Protein AF-0000000082318183 (afdb_homodimer)

Radius of gyration: 22.52 Å; Cα contacts (8 Å, |Δi|>4): 745; chains: 2; bounding box: 53×63×56 Å

pLDDT: mean 89.79, std 15.94, range [25.88, 98.62]

InterPro domains:
  IPR043189 Beta-1,4-glucuronyltransferase 1 [PTHR46420] (13-204)

Organism: Lepeophtheirus salmonis (NCBI:txid72036)

Sequence (412 aa):
MLSTVTTAAPISTNIHNIVPSKGIWDVWHKFKYHYHVFTGSDWEELSGNQSTCLSTQSTVDRLGDLADLIQTWRGPLSLALFIPDIEYILVVSVLNQHFLKCYPIFQKSASIHFAYPSEYPPSNGTLEMRENISKLIRNASCTPSDTKALMKGILALRPKAMLKWRERYAYPQNLLRNLARRSCQTNWTMVSDIDMITTPGFEEKTMLSTVTTAAPISTNIHNIVPSKGIWDVWHKFKYHYHVFTGSDWEELSGNQSTCLSTQSTVDRLGDLADLIQTWRGPLSLALFIPDIEYILVVSVLNQHFLKCYPIFQKSASIHFAYPSEYPPSNGTLEMRENISKLIRNASCTPSDTKALMKGILALRPKAMLKWRERYAYPQNLLRNLARRSCQTNWTMVSDIDMITTPGFEEKT

Foldseek 3Di:
DPPPPPVPDPQDLAQDDDDQVPWDADPVNFKTKDWQSDAAQCQVVLLVPWAEEEFEEDELLCVLLLLQQLVFDQGAYQYEYEQFAASQLLVRCCVGLAVSVLRVSCRHRYGYMYMYTPVGHYDNDDPVLNVQLNVLRVPFHSHSVSSNVSSVSSVVSDDPVCVVVVVVDDDPRVVRRCSRQVVRNHNYYHYDYSNDHDHHPPRVVD/DPPPPPPPDPQDLAQDDDDQVPWDADPVNFKTKDWQSDAAQCQVVLLVPWAEEEFEEDELLCVLLLLQQLVFDQGAYQYEYEQFAASQLLVRCCVGLAVSVLRVSCRHRYGYMYMYTPVGHYDNDDPVLNVQLNVLRVPFHSHSVSSNVSSVSSVVSDDPVCVVVVVVDDDPRVVRRCSRQVVRNHNYYHYDYSNDHDHHPPRVVD

Structure (mmCIF, N/CA/C/O backbone):
data_AF-0000000082318183-model_v1
#
loop_
_entity.id
_entity.type
_entity.pdbx_description
1 polymer 'Beta-1,4-glucuronyltransferase 1'
#
loop_
_atom_site.group_PDB
_atom_site.id
_atom_site.type_symbol
_atom_site.label_atom_id
_atom_site.label_alt_id
_atom_site.label_comp_id
_atom_site.label_asym_id
_atom_site.label_entity_id
_atom_site.label_seq_id
_atom_site.pdbx_PDB_ins_code
_atom_site.Cartn_x
_atom_site.Cartn_y
_atom_site.Cartn_z
_atom_site.occupancy
_atom_site.B_iso_or_equiv
_atom_site.auth_seq_id
_atom_site.auth_comp_id
_atom_site.auth_asym_id
_atom_site.auth_atom_id
_atom_site.pdbx_PDB_model_num
ATOM 1 N N . MET A 1 1 ? -24.141 23.141 -14.344 1 25.88 1 MET A N 1
ATOM 2 C CA . MET A 1 1 ? -23.922 22.094 -13.359 1 25.88 1 MET A CA 1
ATOM 3 C C . MET A 1 1 ? -22.719 21.234 -13.742 1 25.88 1 MET A C 1
ATOM 5 O O . MET A 1 1 ? -22.812 20.391 -14.641 1 25.88 1 MET A O 1
ATOM 9 N N . LEU A 1 2 ? -21.516 21.766 -13.695 1 27.84 2 LEU A N 1
ATOM 10 C CA . LEU A 1 2 ? -20.281 21.203 -14.203 1 27.84 2 LEU A CA 1
ATOM 11 C C . LEU A 1 2 ? -19.859 19.984 -13.383 1 27.84 2 LEU A C 1
ATOM 13 O O . LEU A 1 2 ? -19.594 20.094 -12.188 1 27.84 2 LEU A O 1
ATOM 17 N N . SER A 1 3 ? -20.438 18.812 -13.656 1 29.88 3 SER A N 1
ATOM 18 C CA . SER A 1 3 ? -20.094 17.5 -13.125 1 29.88 3 SER A CA 1
ATOM 19 C C . SER A 1 3 ? -18.594 17.234 -13.195 1 29.88 3 SER A C 1
ATOM 21 O O . SER A 1 3 ? -18.031 17.141 -14.289 1 29.88 3 SER A O 1
ATOM 23 N N . THR A 1 4 ? -17.859 17.875 -12.391 1 29.55 4 THR A N 1
ATOM 24 C CA . THR A 1 4 ? -16.422 17.562 -12.359 1 29.55 4 THR A CA 1
ATOM 25 C C . THR A 1 4 ? -16.203 16.062 -12.188 1 29.55 4 THR A C 1
ATOM 27 O O . THR A 1 4 ? -16.531 15.5 -11.141 1 29.55 4 THR A O 1
ATOM 30 N N . VAL A 1 5 ? -16.25 15.328 -13.305 1 33.72 5 VAL A N 1
ATOM 31 C CA . VAL A 1 5 ? -15.828 13.938 -13.445 1 33.72 5 VAL A CA 1
ATOM 32 C C . VAL A 1 5 ? -14.469 13.742 -12.781 1 33.72 5 VAL A C 1
ATOM 34 O O . VAL A 1 5 ? -13.469 14.336 -13.211 1 33.72 5 VAL A O 1
ATOM 37 N N . THR A 1 6 ? -14.406 13.617 -11.484 1 34.75 6 THR A N 1
ATOM 38 C CA . THR A 1 6 ? -13.195 13.109 -10.852 1 34.75 6 THR A CA 1
ATOM 39 C C . THR A 1 6 ? -12.641 11.922 -11.633 1 34.75 6 THR A C 1
ATOM 41 O O . THR A 1 6 ? -13.305 10.891 -11.758 1 34.75 6 THR A O 1
ATOM 44 N N . THR A 1 7 ? -11.984 12.211 -12.617 1 34.34 7 THR A N 1
ATOM 45 C CA . THR A 1 7 ? -11.391 11.188 -13.469 1 34.34 7 THR A CA 1
ATOM 46 C C . THR A 1 7 ? -10.711 10.109 -12.633 1 34.34 7 THR A C 1
ATOM 48 O O . THR A 1 7 ? -9.727 10.383 -11.938 1 34.34 7 THR A O 1
ATOM 51 N N . ALA A 1 8 ? -11.516 9.195 -12.109 1 40.66 8 ALA A N 1
ATOM 52 C CA . ALA A 1 8 ? -11 7.996 -11.453 1 40.66 8 ALA A CA 1
ATOM 53 C C . ALA A 1 8 ? -9.727 7.496 -12.133 1 40.66 8 ALA A C 1
ATOM 55 O O . ALA A 1 8 ? -9.57 7.652 -13.344 1 40.66 8 ALA A O 1
ATOM 56 N N . ALA A 1 9 ? -8.75 7.383 -11.43 1 47.78 9 ALA A N 1
ATOM 57 C CA . ALA A 1 9 ? -7.543 6.773 -11.992 1 47.78 9 ALA A CA 1
ATOM 58 C C . ALA A 1 9 ? -7.895 5.598 -12.898 1 47.78 9 ALA A C 1
ATOM 60 O O . ALA A 1 9 ? -8.82 4.836 -12.609 1 47.78 9 ALA A O 1
ATOM 61 N N . PRO A 1 10 ? -7.379 5.535 -14.188 1 46.38 10 PRO A N 1
ATOM 62 C CA . PRO A 1 10 ? -7.676 4.457 -15.133 1 46.38 10 PRO A CA 1
ATOM 63 C C . PRO A 1 10 ? -7.52 3.068 -14.508 1 46.38 10 PRO A C 1
ATOM 65 O O . PRO A 1 10 ? -6.617 2.852 -13.695 1 46.38 10 PRO A O 1
ATOM 68 N N . ILE A 1 11 ? -8.656 2.293 -14.43 1 54.88 11 ILE A N 1
ATOM 69 C CA . ILE A 1 11 ? -8.719 0.897 -14.008 1 54.88 11 ILE A CA 1
ATOM 70 C C . ILE A 1 11 ? -7.668 0.084 -14.758 1 54.88 11 ILE A C 1
ATOM 72 O O . ILE A 1 11 ? -7.664 0.057 -15.992 1 54.88 11 ILE A O 1
ATOM 76 N N . SER A 1 12 ? -6.539 -0.162 -14.078 1 62.09 12 SER A N 1
ATOM 77 C CA . SER A 1 12 ? -5.492 -0.979 -14.688 1 62.09 12 SER A CA 1
ATOM 78 C C . SER A 1 12 ? -5.984 -2.4 -14.945 1 62.09 12 SER A C 1
ATOM 80 O O . SER A 1 12 ? -6.582 -3.023 -14.07 1 62.09 12 SER A O 1
ATOM 82 N N . THR A 1 13 ? -5.93 -2.824 -16.156 1 75.88 13 THR A N 1
ATOM 83 C CA . THR A 1 13 ? -6.371 -4.164 -16.531 1 75.88 13 THR A CA 1
ATOM 84 C C . THR A 1 13 ? -5.25 -5.18 -16.328 1 75.88 13 THR A C 1
ATOM 86 O O . THR A 1 13 ? -5.477 -6.387 -16.406 1 75.88 13 THR A O 1
ATOM 89 N N . ASN A 1 14 ? -4.086 -4.66 -15.969 1 86.81 14 ASN A N 1
ATOM 90 C CA . ASN A 1 14 ? -2.961 -5.57 -15.797 1 86.81 14 ASN A CA 1
ATOM 91 C C . ASN A 1 14 ? -2.16 -5.242 -14.539 1 86.81 14 ASN A C 1
ATOM 93 O O . ASN A 1 14 ? -2.279 -4.141 -13.992 1 86.81 14 ASN A O 1
ATOM 97 N N . ILE A 1 15 ? -1.534 -6.254 -14.078 1 92.12 15 ILE A N 1
ATOM 98 C CA . ILE A 1 15 ? -0.559 -6.051 -13.016 1 92.12 15 ILE A CA 1
ATOM 99 C C . ILE A 1 15 ? 0.676 -5.348 -13.578 1 92.12 15 ILE A C 1
ATOM 101 O O . ILE A 1 15 ? 1.285 -5.82 -14.539 1 92.12 15 ILE A O 1
ATOM 105 N N . HIS A 1 16 ? 0.972 -4.266 -12.961 1 85.44 16 HIS A N 1
ATOM 106 C CA . HIS A 1 16 ? 2.168 -3.537 -13.367 1 85.44 16 HIS A CA 1
ATOM 107 C C . HIS A 1 16 ? 3.393 -4.008 -12.594 1 85.44 16 HIS A C 1
ATOM 109 O O . HIS A 1 16 ? 3.262 -4.629 -11.539 1 85.44 16 HIS A O 1
ATOM 115 N N . ASN A 1 17 ? 4.508 -3.699 -13.25 1 87.06 17 ASN A N 1
ATOM 116 C CA . ASN A 1 17 ? 5.746 -4.043 -12.562 1 87.06 17 ASN A CA 1
ATOM 117 C C . ASN A 1 17 ? 5.812 -3.402 -11.18 1 87.06 17 ASN A C 1
ATOM 119 O O . ASN A 1 17 ? 5.457 -2.234 -11.008 1 87.06 17 ASN A O 1
ATOM 123 N N . ILE A 1 18 ? 6.219 -4.195 -10.297 1 90.81 18 ILE A N 1
ATOM 124 C CA . ILE A 1 18 ? 6.344 -3.656 -8.945 1 90.81 18 ILE A CA 1
ATOM 125 C C . ILE A 1 18 ? 7.5 -2.66 -8.891 1 90.81 18 ILE A C 1
ATOM 127 O O . ILE A 1 18 ? 8.516 -2.844 -9.562 1 90.81 18 ILE A O 1
ATOM 131 N N . VAL A 1 19 ? 7.293 -1.646 -8.148 1 92.44 19 VAL A N 1
ATOM 132 C CA . VAL A 1 19 ? 8.328 -0.67 -7.84 1 92.44 19 VAL A CA 1
ATOM 133 C C . VAL A 1 19 ? 8.93 -0.968 -6.465 1 92.44 19 VAL A C 1
ATOM 135 O O . VAL A 1 19 ? 8.305 -0.682 -5.438 1 92.44 19 VAL A O 1
ATOM 138 N N . PRO A 1 20 ? 10.133 -1.501 -6.492 1 93.12 20 PRO A N 1
ATOM 139 C CA . PRO A 1 20 ? 10.695 -1.966 -5.223 1 93.12 20 PRO A CA 1
ATOM 140 C C . PRO A 1 20 ? 10.711 -0.879 -4.148 1 93.12 20 PRO A C 1
ATOM 142 O O . PRO A 1 20 ? 10.5 -1.169 -2.969 1 93.12 20 PRO A O 1
ATOM 145 N N . SER A 1 21 ? 10.883 0.354 -4.52 1 94.12 21 SER A N 1
ATOM 146 C CA . SER A 1 21 ? 11.008 1.433 -3.547 1 94.12 21 SER A CA 1
ATOM 147 C C . SER A 1 21 ? 9.664 1.772 -2.92 1 94.12 21 SER A C 1
ATOM 149 O O . SER A 1 21 ? 9.594 2.525 -1.946 1 94.12 21 SER A O 1
ATOM 151 N N . LYS A 1 22 ? 8.602 1.174 -3.404 1 95.44 22 LYS A N 1
ATOM 152 C CA . LYS A 1 22 ? 7.277 1.39 -2.834 1 95.44 22 LYS A CA 1
ATOM 153 C C . LYS A 1 22 ? 6.816 0.174 -2.035 1 95.44 22 LYS A C 1
ATOM 155 O O . LYS A 1 22 ? 5.629 0.036 -1.73 1 95.44 22 LYS A O 1
ATOM 160 N N . GLY A 1 23 ? 7.773 -0.629 -1.792 1 96.12 23 GLY A N 1
ATOM 161 C CA . GLY A 1 23 ? 7.488 -1.771 -0.938 1 96.12 23 GLY A CA 1
ATOM 162 C C . GLY A 1 23 ? 7.516 -1.432 0.541 1 96.12 23 GLY A C 1
ATOM 163 O O . GLY A 1 23 ? 7.914 -0.33 0.923 1 96.12 23 GLY A O 1
ATOM 164 N N . ILE A 1 24 ? 7.02 -2.363 1.322 1 97.31 24 ILE A N 1
ATOM 165 C CA . ILE A 1 24 ? 6.961 -2.23 2.773 1 97.31 24 ILE A CA 1
ATOM 166 C C . ILE A 1 24 ? 7.746 -3.363 3.43 1 97.31 24 ILE A C 1
ATOM 168 O O . ILE A 1 24 ? 7.578 -4.531 3.072 1 97.31 24 ILE A O 1
ATOM 172 N N . TRP A 1 25 ? 8.57 -2.998 4.402 1 96.5 25 TRP A N 1
ATOM 173 C CA . TRP A 1 25 ? 9.398 -3.994 5.074 1 96.5 25 TRP A CA 1
ATOM 174 C C . TRP A 1 25 ? 8.68 -4.559 6.297 1 96.5 25 TRP A C 1
ATOM 176 O O . TRP A 1 25 ? 7.98 -3.832 7.004 1 96.5 25 TRP A O 1
ATOM 186 N N . ASP A 1 26 ? 8.852 -5.816 6.461 1 93.81 26 ASP A N 1
ATOM 187 C CA . ASP A 1 26 ? 8.516 -6.316 7.789 1 93.81 26 ASP A CA 1
ATOM 188 C C . ASP A 1 26 ? 9.484 -5.773 8.844 1 93.81 26 ASP A C 1
ATOM 190 O O . ASP A 1 26 ? 10.484 -5.141 8.5 1 93.81 26 ASP A O 1
ATOM 194 N N . VAL A 1 27 ? 9.25 -5.996 10.102 1 89.44 27 VAL A N 1
ATOM 195 C CA . VAL A 1 27 ? 9.977 -5.375 11.203 1 89.44 27 VAL A CA 1
ATOM 196 C C . VAL A 1 27 ? 11.43 -5.84 11.195 1 89.44 27 VAL A C 1
ATOM 198 O O . VAL A 1 27 ? 12.328 -5.105 11.609 1 89.44 27 VAL A O 1
ATOM 201 N N . TRP A 1 28 ? 11.641 -6.977 10.633 1 90.69 28 TRP A N 1
ATOM 202 C CA . TRP A 1 28 ? 12.984 -7.547 10.672 1 90.69 28 TRP A CA 1
ATOM 203 C C . TRP A 1 28 ? 13.695 -7.363 9.344 1 90.69 28 TRP A C 1
ATOM 205 O O . TRP A 1 28 ? 14.82 -7.832 9.156 1 90.69 28 TRP A O 1
ATOM 215 N N . HIS A 1 29 ? 13.078 -6.73 8.391 1 94.69 29 HIS A N 1
ATOM 216 C CA . HIS A 1 29 ? 13.602 -6.516 7.047 1 94.69 29 HIS A CA 1
ATOM 217 C C . HIS A 1 29 ? 13.961 -7.836 6.379 1 94.69 29 HIS A C 1
ATOM 219 O O . HIS A 1 29 ? 14.953 -7.922 5.645 1 94.69 29 HIS A O 1
ATOM 225 N N . LYS A 1 30 ? 13.188 -8.836 6.746 1 95.44 30 LYS A N 1
ATOM 226 C CA . LYS A 1 30 ? 13.367 -10.156 6.137 1 95.44 30 LYS A CA 1
ATOM 227 C C . LYS A 1 30 ? 12.531 -10.289 4.867 1 95.44 30 LYS A C 1
ATOM 229 O O . LYS A 1 30 ? 12.945 -10.938 3.908 1 95.44 30 LYS A O 1
ATOM 234 N N . PHE A 1 31 ? 11.406 -9.664 4.934 1 97.19 31 PHE A N 1
ATOM 235 C CA . PHE A 1 31 ? 10.492 -9.711 3.799 1 97.19 31 PHE A CA 1
ATOM 236 C C . PHE A 1 31 ? 10.039 -8.312 3.412 1 97.19 31 PHE A C 1
ATOM 238 O O . PHE A 1 31 ? 9.93 -7.434 4.27 1 97.19 31 PHE A O 1
ATOM 245 N N . LYS A 1 32 ? 9.875 -8.148 2.184 1 97.69 32 LYS A N 1
ATOM 246 C CA . LYS A 1 32 ? 9.227 -6.957 1.635 1 97.69 32 LYS A CA 1
ATOM 247 C C . LYS A 1 32 ? 7.914 -7.316 0.95 1 97.69 32 LYS A C 1
ATOM 249 O O . LYS A 1 32 ? 7.801 -8.375 0.332 1 97.69 32 LYS A O 1
ATOM 254 N N . TYR A 1 33 ? 6.867 -6.422 1.091 1 97.69 33 TYR A N 1
ATOM 255 C CA . TYR A 1 33 ? 5.59 -6.75 0.465 1 97.69 33 TYR A CA 1
ATOM 256 C C . TYR A 1 33 ? 4.941 -5.508 -0.129 1 97.69 33 TYR A C 1
ATOM 258 O O . TYR A 1 33 ? 5.355 -4.383 0.161 1 97.69 33 TYR A O 1
ATOM 266 N N . HIS A 1 34 ? 4.121 -5.715 -1.075 1 97.75 34 HIS A N 1
ATOM 267 C CA . HIS A 1 34 ? 3.363 -4.715 -1.821 1 97.75 34 HIS A CA 1
ATOM 268 C C . HIS A 1 34 ? 1.869 -5.016 -1.782 1 97.75 34 HIS A C 1
ATOM 270 O O . HIS A 1 34 ? 1.433 -6.078 -2.232 1 97.75 34 HIS A O 1
ATOM 276 N N . TYR A 1 35 ? 1.146 -4.059 -1.208 1 97.31 35 TYR A N 1
ATOM 277 C CA . TYR A 1 35 ? -0.306 -4.199 -1.205 1 97.31 35 TYR A CA 1
ATOM 278 C C . TYR A 1 35 ? -0.901 -3.754 -2.535 1 97.31 35 TYR A C 1
ATOM 280 O O . TYR A 1 35 ? -0.389 -2.83 -3.172 1 97.31 35 TYR A O 1
ATOM 288 N N . HIS A 1 36 ? -1.966 -4.383 -2.916 1 97.06 36 HIS A N 1
ATOM 289 C CA . HIS A 1 36 ? -2.816 -3.938 -4.016 1 97.06 36 HIS A CA 1
ATOM 290 C C . HIS A 1 36 ? -2 -3.695 -5.281 1 97.06 36 HIS A C 1
ATOM 292 O O . HIS A 1 36 ? -2.105 -2.635 -5.898 1 97.06 36 HIS A O 1
ATOM 298 N N . VAL A 1 37 ? -1.195 -4.66 -5.617 1 97.19 37 VAL A N 1
ATOM 299 C CA . VAL A 1 37 ? -0.452 -4.551 -6.867 1 97.19 37 VAL A CA 1
ATOM 300 C C . VAL A 1 37 ? -1.417 -4.617 -8.047 1 97.19 37 VAL A C 1
ATOM 302 O O . VAL A 1 37 ? -1.084 -4.184 -9.156 1 97.19 37 VAL A O 1
ATOM 305 N N . PHE A 1 38 ? -2.545 -5.188 -7.801 1 97.25 38 PHE A N 1
ATOM 306 C CA . PHE A 1 38 ? -3.688 -5.215 -8.703 1 97.25 38 PHE A CA 1
ATOM 307 C C . PHE A 1 38 ? -4.996 -5.141 -7.926 1 97.25 38 PHE A C 1
ATOM 309 O O . PHE A 1 38 ? -5.141 -5.785 -6.887 1 97.25 38 PHE A O 1
ATOM 316 N N . THR A 1 39 ? -5.867 -4.336 -8.414 1 96.5 39 THR A N 1
ATOM 317 C CA . THR A 1 39 ? -7.219 -4.27 -7.867 1 96.5 39 THR A CA 1
ATOM 318 C C . THR A 1 39 ? -8.258 -4.316 -8.984 1 96.5 39 THR A C 1
ATOM 320 O O . THR A 1 39 ? -8.211 -3.512 -9.914 1 96.5 39 THR A O 1
ATOM 323 N N . GLY A 1 40 ? -9.156 -5.223 -8.82 1 96.88 40 GLY A N 1
ATOM 324 C CA . GLY A 1 40 ? -10.195 -5.395 -9.828 1 96.88 40 GLY A CA 1
ATOM 325 C C . GLY A 1 40 ? -11.125 -4.199 -9.93 1 96.88 40 GLY A C 1
ATOM 326 O O . GLY A 1 40 ? -11.234 -3.406 -8.992 1 96.88 40 GLY A O 1
ATOM 327 N N . SER A 1 41 ? -11.805 -4.164 -11.031 1 95.44 41 SER A N 1
ATOM 328 C CA . SER A 1 41 ? -12.68 -3.035 -11.328 1 95.44 41 SER A CA 1
ATOM 329 C C . SER A 1 41 ? -13.836 -2.959 -10.344 1 95.44 41 SER A C 1
ATOM 331 O O . SER A 1 41 ? -14.344 -1.872 -10.055 1 95.44 41 SER A O 1
ATOM 333 N N . ASP A 1 42 ? -14.25 -4.098 -9.805 1 96.31 42 ASP A N 1
ATOM 334 C CA . ASP A 1 42 ? -15.422 -4.113 -8.922 1 96.31 42 ASP A CA 1
ATOM 335 C C . ASP A 1 42 ? -15.008 -4.242 -7.461 1 96.31 42 ASP A C 1
ATOM 337 O O . ASP A 1 42 ? -15.852 -4.434 -6.586 1 96.31 42 ASP A O 1
ATOM 341 N N . TRP A 1 43 ? -13.789 -4.172 -7.238 1 96.69 43 TRP A N 1
ATOM 342 C CA . TRP A 1 43 ? -13.289 -4.363 -5.883 1 96.69 43 TRP A CA 1
ATOM 343 C C . TRP A 1 43 ? -13.945 -3.387 -4.914 1 96.69 43 TRP A C 1
ATOM 345 O O . TRP A 1 43 ? -14.422 -3.785 -3.852 1 96.69 43 TRP A O 1
ATOM 355 N N . GLU A 1 44 ? -13.93 -2.113 -5.27 1 95.06 44 GLU A N 1
ATOM 356 C CA . GLU A 1 44 ? -14.477 -1.085 -4.395 1 95.06 44 GLU A CA 1
ATOM 357 C C . GLU A 1 44 ? -15.961 -1.329 -4.113 1 95.06 44 GLU A C 1
ATOM 359 O O . GLU A 1 44 ? -16.391 -1.303 -2.961 1 95.06 44 GLU A O 1
ATOM 364 N N . GLU A 1 45 ? -16.656 -1.573 -5.125 1 96.06 45 GLU A N 1
ATOM 365 C CA . GLU A 1 45 ? -18.094 -1.812 -4.996 1 96.06 45 GLU A CA 1
ATOM 366 C C . GLU A 1 45 ? -18.375 -3.072 -4.184 1 96.06 45 GLU A C 1
ATOM 368 O O . GLU A 1 45 ? -19.203 -3.061 -3.281 1 96.06 45 GLU A O 1
ATOM 373 N N . LEU A 1 46 ? -17.703 -4.133 -4.457 1 95.44 46 LEU A N 1
ATOM 374 C CA . LEU A 1 46 ? -17.906 -5.398 -3.76 1 95.44 46 LEU A CA 1
ATOM 375 C C . LEU A 1 46 ? -17.531 -5.273 -2.285 1 95.44 46 LEU A C 1
ATOM 377 O O . LEU A 1 46 ? -18.219 -5.832 -1.421 1 95.44 46 LEU A O 1
ATOM 381 N N . SER A 1 47 ? -16.484 -4.566 -2.043 1 94.62 47 SER A N 1
ATOM 382 C CA . SER A 1 47 ? -16.031 -4.371 -0.672 1 94.62 47 SER A CA 1
ATOM 383 C C . SER A 1 47 ? -17.047 -3.6 0.149 1 94.62 47 SER A C 1
ATOM 385 O O . SER A 1 47 ? -17.141 -3.777 1.365 1 94.62 47 SER A O 1
ATOM 387 N N . GLY A 1 48 ? -17.75 -2.725 -0.496 1 93.75 48 GLY A N 1
ATOM 388 C CA . GLY A 1 48 ? -18.75 -1.927 0.191 1 93.75 48 GLY A CA 1
ATOM 389 C C . GLY A 1 48 ? -20.109 -2.621 0.297 1 93.75 48 GLY A C 1
ATOM 390 O O . GLY A 1 48 ? -20.891 -2.33 1.201 1 93.75 48 GLY A O 1
ATOM 391 N N . ASN A 1 49 ? -20.375 -3.545 -0.542 1 94.06 49 ASN A N 1
ATOM 392 C CA . ASN A 1 49 ? -21.734 -4.09 -0.661 1 94.06 49 ASN A CA 1
ATOM 393 C C . ASN A 1 49 ? -21.812 -5.512 -0.109 1 94.06 49 ASN A C 1
ATOM 395 O O . ASN A 1 49 ? -22.891 -5.969 0.278 1 94.06 49 ASN A O 1
ATOM 399 N N . GLN A 1 50 ? -20.688 -6.254 -0.139 1 92.81 50 GLN A N 1
ATOM 400 C CA . GLN A 1 50 ? -20.688 -7.621 0.364 1 92.81 50 GLN A CA 1
ATOM 401 C C . GLN A 1 50 ? -20.328 -7.664 1.846 1 92.81 50 GLN A C 1
ATOM 403 O O . GLN A 1 50 ? -19.703 -6.738 2.363 1 92.81 50 GLN A O 1
ATOM 408 N N . SER A 1 51 ? -20.703 -8.727 2.439 1 92.25 51 SER A N 1
ATOM 409 C CA . SER A 1 51 ? -20.484 -8.828 3.877 1 92.25 51 SER A CA 1
ATOM 410 C C . SER A 1 51 ? -19.156 -9.523 4.184 1 92.25 51 SER A C 1
ATOM 412 O O . SER A 1 51 ? -18.562 -9.297 5.234 1 92.25 51 SER A O 1
ATOM 414 N N . THR A 1 52 ? -18.797 -10.375 3.201 1 94.06 52 THR A N 1
ATOM 415 C CA . THR A 1 52 ? -17.641 -11.219 3.5 1 94.06 52 THR A CA 1
ATOM 416 C C . THR A 1 52 ? -16.594 -11.109 2.396 1 94.06 52 THR A C 1
ATOM 418 O O . THR A 1 52 ? -16.922 -11.117 1.21 1 94.06 52 THR A O 1
ATOM 421 N N . CYS A 1 53 ? -15.359 -10.914 2.77 1 96.56 53 CYS A N 1
ATOM 422 C CA . CYS A 1 53 ? -14.195 -10.969 1.891 1 96.56 53 CYS A CA 1
ATOM 423 C C . CYS A 1 53 ? -13.43 -12.273 2.084 1 96.56 53 CYS A C 1
ATOM 425 O O . CYS A 1 53 ? -13.188 -12.695 3.217 1 96.56 53 CYS A O 1
ATOM 427 N N . LEU A 1 54 ? -13.164 -12.945 0.984 1 96.25 54 LEU A N 1
ATOM 428 C CA . LEU A 1 54 ? -12.328 -14.141 1.045 1 96.25 54 LEU A CA 1
ATOM 429 C C . LEU A 1 54 ? -10.844 -13.773 1.016 1 96.25 54 LEU A C 1
ATOM 431 O O . LEU A 1 54 ? -10.391 -13.078 0.101 1 96.25 54 LEU A O 1
ATOM 435 N N . SER A 1 55 ? -10.156 -14.094 2.033 1 97.06 55 SER A N 1
ATOM 436 C CA . SER A 1 55 ? -8.719 -13.898 2.145 1 97.06 55 SER A CA 1
ATOM 437 C C . SER A 1 55 ? -7.961 -15.211 1.979 1 97.06 55 SER A C 1
ATOM 439 O O . SER A 1 55 ? -8.195 -16.172 2.719 1 97.06 55 SER A O 1
ATOM 441 N N . THR A 1 56 ? -7.07 -15.227 0.983 1 96.56 56 THR A N 1
ATOM 442 C CA . THR A 1 56 ? -6.293 -16.438 0.755 1 96.56 56 THR A CA 1
ATOM 443 C C . THR A 1 56 ? -4.863 -16.094 0.351 1 96.56 56 THR A C 1
ATOM 445 O O . THR A 1 56 ? -4.551 -14.93 0.087 1 96.56 56 THR A O 1
ATOM 448 N N . GLN A 1 57 ? -3.994 -17.062 0.509 1 96.5 57 GLN A N 1
ATOM 449 C CA . GLN A 1 57 ? -2.584 -16.891 0.173 1 96.5 57 GLN A CA 1
ATOM 450 C C . GLN A 1 57 ? -2.027 -18.125 -0.52 1 96.5 57 GLN A C 1
ATOM 452 O O . GLN A 1 57 ? -2.574 -19.219 -0.377 1 96.5 57 GLN A O 1
ATOM 457 N N . SER A 1 58 ? -0.941 -17.875 -1.341 1 95.81 58 SER A N 1
ATOM 458 C CA . SER A 1 58 ? -0.398 -19.016 -2.068 1 95.81 58 SER A CA 1
ATOM 459 C C . SER A 1 58 ? 1.026 -18.75 -2.539 1 95.81 58 SER A C 1
ATOM 461 O O . SER A 1 58 ? 1.474 -17.609 -2.553 1 95.81 58 SER A O 1
ATOM 463 N N . THR A 1 59 ? 1.68 -19.828 -2.816 1 95 59 THR A N 1
ATOM 464 C CA . THR A 1 59 ? 2.891 -19.812 -3.629 1 95 59 THR A CA 1
ATOM 465 C C . THR A 1 59 ? 2.578 -20.172 -5.078 1 95 59 THR A C 1
ATOM 467 O O . THR A 1 59 ? 1.439 -20.516 -5.402 1 95 59 THR A O 1
ATOM 470 N N . VAL A 1 60 ? 3.609 -20.062 -5.918 1 95.62 60 VAL A N 1
ATOM 471 C CA . VAL A 1 60 ? 3.443 -20.422 -7.32 1 95.62 60 VAL A CA 1
ATOM 472 C C . VAL A 1 60 ? 3.062 -21.891 -7.441 1 95.62 60 VAL A C 1
ATOM 474 O O . VAL A 1 60 ? 2.332 -22.281 -8.359 1 95.62 60 VAL A O 1
ATOM 477 N N . ASP A 1 61 ? 3.381 -22.688 -6.492 1 94.5 61 ASP A N 1
ATOM 478 C CA . ASP A 1 61 ? 3.166 -24.125 -6.527 1 94.5 61 ASP A CA 1
ATOM 479 C C . ASP A 1 61 ? 1.677 -24.469 -6.504 1 94.5 61 ASP A C 1
ATOM 481 O O . ASP A 1 61 ? 1.253 -25.469 -7.066 1 94.5 61 ASP A O 1
ATOM 485 N N . ARG A 1 62 ? 0.916 -23.594 -5.852 1 93.56 62 ARG A N 1
ATOM 486 C CA . ARG A 1 62 ? -0.5 -23.906 -5.68 1 93.56 62 ARG A CA 1
ATOM 487 C C . ARG A 1 62 ? -1.375 -22.922 -6.445 1 93.56 62 ARG A C 1
ATOM 489 O O . ARG A 1 62 ? -2.594 -22.891 -6.266 1 93.56 62 ARG A O 1
ATOM 496 N N . LEU A 1 63 ? -0.822 -22.125 -7.281 1 95.19 63 LEU A N 1
ATOM 497 C CA . LEU A 1 63 ? -1.562 -21.094 -7.98 1 95.19 63 LEU A CA 1
ATOM 498 C C . LEU A 1 63 ? -2.594 -21.688 -8.922 1 95.19 63 LEU A C 1
ATOM 500 O O . LEU A 1 63 ? -3.627 -21.078 -9.203 1 95.19 63 LEU A O 1
ATOM 504 N N . GLY A 1 64 ? -2.363 -22.906 -9.422 1 95.62 64 GLY A N 1
ATOM 505 C CA . GLY A 1 64 ? -3.338 -23.594 -10.258 1 95.62 64 GLY A CA 1
ATOM 506 C C . GLY A 1 64 ? -4.668 -23.812 -9.562 1 95.62 64 GLY A C 1
ATOM 507 O O . GLY A 1 64 ? -5.715 -23.828 -10.211 1 95.62 64 GLY A O 1
ATOM 508 N N . ASP A 1 65 ? -4.68 -24 -8.258 1 94.44 65 ASP A N 1
ATOM 509 C CA . ASP A 1 65 ? -5.879 -24.25 -7.465 1 94.44 65 ASP A CA 1
ATOM 510 C C . ASP A 1 65 ? -6.785 -23.031 -7.43 1 94.44 65 ASP A C 1
ATOM 512 O O . ASP A 1 65 ? -7.98 -23.141 -7.148 1 94.44 65 ASP A O 1
ATOM 516 N N . LEU A 1 66 ? -6.199 -21.891 -7.684 1 95.19 66 LEU A N 1
ATOM 517 C CA . LEU A 1 66 ? -6.98 -20.672 -7.73 1 95.19 66 LEU A CA 1
ATOM 518 C C . LEU A 1 66 ? -8.102 -20.766 -8.758 1 95.19 66 LEU A C 1
ATOM 520 O O . LEU A 1 66 ? -9.18 -20.219 -8.57 1 95.19 66 LEU A O 1
ATOM 524 N N . ALA A 1 67 ? -7.832 -21.516 -9.859 1 94.5 67 ALA A N 1
ATOM 525 C CA . ALA A 1 67 ? -8.82 -21.672 -10.922 1 94.5 67 ALA A CA 1
ATOM 526 C C . ALA A 1 67 ? -10.102 -22.312 -10.391 1 94.5 67 ALA A C 1
ATOM 528 O O . ALA A 1 67 ? -11.203 -21.938 -10.805 1 94.5 67 ALA A O 1
ATOM 529 N N . ASP A 1 68 ? -9.945 -23.219 -9.484 1 92 68 ASP A N 1
ATOM 530 C CA . ASP A 1 68 ? -11.109 -23.859 -8.883 1 92 68 ASP A CA 1
ATOM 531 C C . ASP A 1 68 ? -11.797 -22.922 -7.891 1 92 68 ASP A C 1
ATOM 533 O O . ASP A 1 68 ? -13.031 -22.844 -7.855 1 92 68 ASP A O 1
ATOM 537 N N . LEU A 1 69 ? -11.047 -22.266 -7.094 1 91.25 69 LEU A N 1
ATOM 538 C CA . LEU A 1 69 ? -11.562 -21.375 -6.055 1 91.25 69 LEU A CA 1
ATOM 539 C C . LEU A 1 69 ? -12.414 -20.266 -6.66 1 91.25 69 LEU A C 1
ATOM 541 O O . LEU A 1 69 ? -13.5 -19.969 -6.152 1 91.25 69 LEU A O 1
ATOM 545 N N . ILE A 1 70 ? -11.977 -19.703 -7.758 1 92.06 70 ILE A N 1
ATOM 546 C CA . ILE A 1 70 ? -12.633 -18.531 -8.312 1 92.06 70 ILE A CA 1
ATOM 547 C C . ILE A 1 70 ? -13.898 -18.938 -9.062 1 92.06 70 ILE A C 1
ATOM 549 O O . ILE A 1 70 ? -14.703 -18.094 -9.461 1 92.06 70 ILE A O 1
ATOM 553 N N . GLN A 1 71 ? -14.078 -20.219 -9.266 1 88.75 71 GLN A N 1
ATOM 554 C CA . GLN A 1 71 ? -15.312 -20.703 -9.859 1 88.75 71 GLN A CA 1
ATOM 555 C C . GLN A 1 71 ? -16.469 -20.656 -8.859 1 88.75 71 GLN A C 1
ATOM 557 O O . GLN A 1 71 ? -17.625 -20.594 -9.25 1 88.75 71 GLN A O 1
ATOM 562 N N . THR A 1 72 ? -16.078 -20.609 -7.637 1 86.25 72 THR A N 1
ATOM 563 C CA . THR A 1 72 ? -17.125 -20.781 -6.633 1 86.25 72 THR A CA 1
ATOM 564 C C . THR A 1 72 ? -17.312 -19.5 -5.824 1 86.25 72 THR A C 1
ATOM 566 O O . THR A 1 72 ? -18.344 -19.312 -5.18 1 86.25 72 THR A O 1
ATOM 569 N N . TRP A 1 73 ? -16.391 -18.641 -5.855 1 90.81 73 TRP A N 1
ATOM 570 C CA . TRP A 1 73 ? -16.469 -17.422 -5.059 1 90.81 73 TRP A CA 1
ATOM 571 C C . TRP A 1 73 ? -16.828 -16.234 -5.926 1 90.81 73 TRP A C 1
ATOM 573 O O . TRP A 1 73 ? -16.188 -15.977 -6.949 1 90.81 73 TRP A O 1
ATOM 583 N N . ARG A 1 74 ? -17.781 -15.438 -5.477 1 89 74 ARG A N 1
ATOM 584 C CA . ARG A 1 74 ? -18.25 -14.312 -6.273 1 89 74 ARG A CA 1
ATOM 585 C C . ARG A 1 74 ? -18.047 -12.992 -5.527 1 89 74 ARG A C 1
ATOM 587 O O . ARG A 1 74 ? -18.328 -11.922 -6.066 1 89 74 ARG A O 1
ATOM 594 N N . GLY A 1 75 ? -17.578 -13 -4.336 1 93.31 75 GLY A N 1
ATOM 595 C CA . GLY A 1 75 ? -17.312 -11.805 -3.551 1 93.31 75 GLY A CA 1
ATOM 596 C C . GLY A 1 75 ? -15.883 -11.297 -3.699 1 93.31 75 GLY A C 1
ATOM 597 O O . GLY A 1 75 ? -15.141 -11.773 -4.559 1 93.31 75 GLY A O 1
ATOM 598 N N . PRO A 1 76 ? -15.594 -10.234 -2.969 1 96.94 76 PRO A N 1
ATOM 599 C CA . PRO A 1 76 ? -14.211 -9.742 -3.01 1 96.94 76 PRO A CA 1
ATOM 600 C C . PRO A 1 76 ? -13.195 -10.781 -2.547 1 96.94 76 PRO A C 1
ATOM 602 O O . PRO A 1 76 ? -13.43 -11.477 -1.559 1 96.94 76 PRO A O 1
ATOM 605 N N . LEU A 1 77 ? -12.141 -10.891 -3.316 1 97.31 77 LEU A N 1
ATOM 606 C CA . LEU A 1 77 ? -11.086 -11.867 -3.053 1 97.31 77 LEU A CA 1
ATOM 607 C C . LEU A 1 77 ? -9.75 -11.172 -2.822 1 97.31 77 LEU A C 1
ATOM 609 O O . LEU A 1 77 ? -9.242 -10.484 -3.709 1 97.31 77 LEU A O 1
ATOM 613 N N . SER A 1 78 ? -9.227 -11.242 -1.637 1 98.31 78 SER A N 1
ATOM 614 C CA . SER A 1 78 ? -7.891 -10.766 -1.306 1 98.31 78 SER A CA 1
ATOM 615 C C . SER A 1 78 ? -6.859 -11.883 -1.399 1 98.31 78 SER A C 1
ATOM 617 O O . SER A 1 78 ? -6.883 -12.828 -0.606 1 98.31 78 SER A O 1
ATOM 619 N N . LEU A 1 79 ? -5.914 -11.758 -2.342 1 98.31 79 LEU A N 1
ATOM 620 C CA . LEU A 1 79 ? -4.965 -12.828 -2.631 1 98.31 79 LEU A CA 1
ATOM 621 C C . LEU A 1 79 ? -3.531 -12.359 -2.391 1 98.31 79 LEU A C 1
ATOM 623 O O . LEU A 1 79 ? -3.055 -11.438 -3.059 1 98.31 79 LEU A O 1
ATOM 627 N N . ALA A 1 80 ? -2.83 -12.961 -1.449 1 98.62 80 ALA A N 1
ATOM 628 C CA . ALA A 1 80 ? -1.411 -12.711 -1.214 1 98.62 80 ALA A CA 1
ATOM 629 C C . ALA A 1 80 ? -0.549 -13.812 -1.828 1 98.62 80 ALA A C 1
ATOM 631 O O . ALA A 1 80 ? -0.813 -15 -1.629 1 98.62 80 ALA A O 1
ATOM 632 N N . LEU A 1 81 ? 0.489 -13.398 -2.553 1 98.31 81 LEU A N 1
ATOM 633 C CA . LEU A 1 81 ? 1.348 -14.359 -3.238 1 98.31 81 LEU A CA 1
ATOM 634 C C . LEU A 1 81 ? 2.805 -14.172 -2.832 1 98.31 81 LEU A C 1
ATOM 636 O O . LEU A 1 81 ? 3.303 -13.047 -2.787 1 98.31 81 LEU A O 1
ATOM 640 N N . PHE A 1 82 ? 3.432 -15.273 -2.488 1 97.94 82 PHE A N 1
ATOM 641 C CA . PHE A 1 82 ? 4.871 -15.297 -2.246 1 97.94 82 PHE A CA 1
ATOM 642 C C . PHE A 1 82 ? 5.637 -15.5 -3.547 1 97.94 82 PHE A C 1
ATOM 644 O O . PHE A 1 82 ? 5.523 -16.547 -4.184 1 97.94 82 PHE A O 1
ATOM 651 N N . ILE A 1 83 ? 6.48 -14.461 -3.926 1 97.44 83 ILE A N 1
ATOM 652 C CA . ILE A 1 83 ? 7.047 -14.484 -5.27 1 97.44 83 ILE A CA 1
ATOM 653 C C . ILE A 1 83 ? 8.547 -14.203 -5.207 1 97.44 83 ILE A C 1
ATOM 655 O O . ILE A 1 83 ? 9.016 -13.203 -5.746 1 97.44 83 ILE A O 1
ATOM 659 N N . PRO A 1 84 ? 9.344 -15.117 -4.695 1 97.56 84 PRO A N 1
ATOM 660 C CA . PRO A 1 84 ? 10.797 -14.898 -4.648 1 97.56 84 PRO A CA 1
ATOM 661 C C . PRO A 1 84 ? 11.461 -15.055 -6.012 1 97.56 84 PRO A C 1
ATOM 663 O O . PRO A 1 84 ? 11.07 -15.93 -6.793 1 97.56 84 PRO A O 1
ATOM 666 N N . ASP A 1 85 ? 12.367 -14.156 -6.309 1 97.19 85 ASP A N 1
ATOM 667 C CA . ASP A 1 85 ? 13.281 -14.305 -7.434 1 97.19 85 ASP A CA 1
ATOM 668 C C . ASP A 1 85 ? 12.516 -14.5 -8.742 1 97.19 85 ASP A C 1
ATOM 670 O O . ASP A 1 85 ? 11.648 -13.688 -9.086 1 97.19 85 ASP A O 1
ATOM 674 N N . ILE A 1 86 ? 12.75 -15.586 -9.469 1 97.38 86 ILE A N 1
ATOM 675 C CA . ILE A 1 86 ? 12.203 -15.789 -10.805 1 97.38 86 ILE A CA 1
ATOM 676 C C . ILE A 1 86 ? 10.719 -16.125 -10.719 1 97.38 86 ILE A C 1
ATOM 678 O O . ILE A 1 86 ? 9.992 -16.016 -11.711 1 97.38 86 ILE A O 1
ATOM 682 N N . GLU A 1 87 ? 10.273 -16.578 -9.609 1 97.56 87 GLU A N 1
ATOM 683 C CA . GLU A 1 87 ? 8.859 -16.891 -9.453 1 97.56 87 GLU A CA 1
ATOM 684 C C . GLU A 1 87 ? 7.996 -15.641 -9.656 1 97.56 87 GLU A C 1
ATOM 686 O O . GLU A 1 87 ? 6.82 -15.742 -10.016 1 97.56 87 GLU A O 1
ATOM 691 N N . TYR A 1 88 ? 8.648 -14.5 -9.5 1 98.06 88 TYR A N 1
ATOM 692 C CA . TYR A 1 88 ? 7.965 -13.242 -9.773 1 98.06 88 TYR A CA 1
ATOM 693 C C . TYR A 1 88 ? 7.469 -13.188 -11.211 1 98.06 88 TYR A C 1
ATOM 695 O O . TYR A 1 88 ? 6.277 -12.992 -11.461 1 98.06 88 TYR A O 1
ATOM 703 N N . ILE A 1 89 ? 8.336 -13.359 -12.148 1 97.69 89 ILE A N 1
ATOM 704 C CA . ILE A 1 89 ? 7.957 -13.219 -13.547 1 97.69 89 ILE A CA 1
ATOM 705 C C . ILE A 1 89 ? 7.035 -14.367 -13.953 1 97.69 89 ILE A C 1
ATOM 707 O O . ILE A 1 89 ? 6.125 -14.18 -14.773 1 97.69 89 ILE A O 1
ATOM 711 N N . LEU A 1 90 ? 7.211 -15.539 -13.383 1 98.06 90 LEU A N 1
ATOM 712 C CA . LEU A 1 90 ? 6.301 -16.641 -13.656 1 98.06 90 LEU A CA 1
ATOM 713 C C . LEU A 1 90 ? 4.875 -16.281 -13.25 1 98.06 90 LEU A C 1
ATOM 715 O O . LEU A 1 90 ? 3.951 -16.391 -14.062 1 98.06 90 LEU A O 1
ATOM 719 N N . VAL A 1 91 ? 4.742 -15.805 -12.062 1 98.06 91 VAL A N 1
ATOM 720 C CA . VAL A 1 91 ? 3.436 -15.516 -11.484 1 98.06 91 VAL A CA 1
ATOM 721 C C . VAL A 1 91 ? 2.797 -14.336 -12.211 1 98.06 91 VAL A C 1
ATOM 723 O O . VAL A 1 91 ? 1.634 -14.406 -12.617 1 98.06 91 VAL A O 1
ATOM 726 N N . VAL A 1 92 ? 3.57 -13.281 -12.383 1 97.88 92 VAL A N 1
ATOM 727 C CA . VAL A 1 92 ? 3.029 -12.078 -13 1 97.88 92 VAL A CA 1
ATOM 728 C C . VAL A 1 92 ? 2.586 -12.375 -14.43 1 97.88 92 VAL A C 1
ATOM 730 O O . VAL A 1 92 ? 1.542 -11.898 -14.875 1 97.88 92 VAL A O 1
ATOM 733 N N . SER A 1 93 ? 3.348 -13.172 -15.141 1 97.62 93 SER A N 1
ATOM 734 C CA . SER A 1 93 ? 2.986 -13.531 -16.516 1 97.62 93 SER A CA 1
ATOM 735 C C . SER A 1 93 ? 1.695 -14.336 -16.547 1 97.62 93 SER A C 1
ATOM 737 O O . SER A 1 93 ? 0.795 -14.047 -17.328 1 97.62 93 SER A O 1
ATOM 739 N N . VAL A 1 94 ? 1.585 -15.289 -15.695 1 98.12 94 VAL A N 1
ATOM 740 C CA . VAL A 1 94 ? 0.402 -16.141 -15.695 1 98.12 94 VAL A CA 1
ATOM 741 C C . VAL A 1 94 ? -0.819 -15.336 -15.258 1 98.12 94 VAL A C 1
ATOM 743 O O . VAL A 1 94 ? -1.907 -15.5 -15.82 1 98.12 94 VAL A O 1
ATOM 746 N N . LEU A 1 95 ? -0.633 -14.477 -14.273 1 98.12 95 LEU A N 1
ATOM 747 C CA . LEU A 1 95 ? -1.742 -13.641 -13.828 1 98.12 95 LEU A CA 1
ATOM 748 C C . LEU A 1 95 ? -2.217 -12.727 -14.953 1 98.12 95 LEU A C 1
ATOM 750 O O . LEU A 1 95 ? -3.412 -12.672 -15.25 1 98.12 95 LEU A O 1
ATOM 754 N N . ASN A 1 96 ? -1.277 -12.07 -15.594 1 97.5 96 ASN A N 1
ATOM 755 C CA . ASN A 1 96 ? -1.612 -11.078 -16.609 1 97.5 96 ASN A CA 1
ATOM 756 C C . ASN A 1 96 ? -2.123 -11.734 -17.891 1 97.5 96 ASN A C 1
ATOM 758 O O . ASN A 1 96 ? -3.082 -11.258 -18.5 1 97.5 96 ASN A O 1
ATOM 762 N N . GLN A 1 97 ? -1.504 -12.82 -18.266 1 97.38 97 GLN A N 1
ATOM 763 C CA . GLN A 1 97 ? -1.748 -13.359 -19.594 1 97.38 97 GLN A CA 1
ATOM 764 C C . GLN A 1 97 ? -2.748 -14.508 -19.562 1 97.38 97 GLN A C 1
ATOM 766 O O . GLN A 1 97 ? -3.227 -14.961 -20.594 1 97.38 97 GLN A O 1
ATOM 771 N N . HIS A 1 98 ? -3.094 -14.984 -18.375 1 98 98 HIS A N 1
ATOM 772 C CA . HIS A 1 98 ? -4.016 -16.109 -18.328 1 98 98 HIS A CA 1
ATOM 773 C C . HIS A 1 98 ? -5.164 -15.836 -17.359 1 98 98 HIS A C 1
ATOM 775 O O . HIS A 1 98 ? -6.316 -15.695 -17.781 1 98 98 HIS A O 1
ATOM 781 N N . PHE A 1 99 ? -4.898 -15.625 -16.109 1 97.75 99 PHE A N 1
ATOM 782 C CA . PHE A 1 99 ? -5.949 -15.523 -15.102 1 97.75 99 PHE A CA 1
ATOM 783 C C . PHE A 1 99 ? -6.832 -14.305 -15.359 1 97.75 99 PHE A C 1
ATOM 785 O O . PHE A 1 99 ? -8.055 -14.422 -15.391 1 97.75 99 PHE A O 1
ATOM 792 N N . LEU A 1 100 ? -6.23 -13.172 -15.547 1 97 100 LEU A N 1
ATOM 793 C CA . LEU A 1 100 ? -6.984 -11.93 -15.703 1 97 100 LEU A CA 1
ATOM 794 C C . LEU A 1 100 ? -7.734 -11.914 -17.031 1 97 100 LEU A C 1
ATOM 796 O O . LEU A 1 100 ? -8.742 -11.219 -17.172 1 97 100 LEU A O 1
ATOM 800 N N . LYS A 1 101 ? -7.312 -12.75 -17.969 1 95.69 101 LYS A N 1
ATOM 801 C CA . LYS A 1 101 ? -7.973 -12.828 -19.266 1 95.69 101 LYS A CA 1
ATOM 802 C C . LYS A 1 101 ? -9.031 -13.922 -19.281 1 95.69 101 LYS A C 1
ATOM 804 O O . LYS A 1 101 ? -10.117 -13.734 -19.828 1 95.69 101 LYS A O 1
ATOM 809 N N . CYS A 1 102 ? -8.773 -14.984 -18.672 1 96.5 102 CYS A N 1
ATOM 810 C CA . CYS A 1 102 ? -9.609 -16.172 -18.766 1 96.5 102 CYS A CA 1
ATOM 811 C C . CYS A 1 102 ? -10.719 -16.156 -17.719 1 96.5 102 CYS A C 1
ATOM 813 O O . CYS A 1 102 ? -11.742 -16.828 -17.875 1 96.5 102 CYS A O 1
ATOM 815 N N . TYR A 1 103 ? -10.555 -15.422 -16.672 1 95.88 103 TYR A N 1
ATOM 816 C CA . TYR A 1 103 ? -11.5 -15.469 -15.562 1 95.88 103 TYR A CA 1
ATOM 817 C C . TYR A 1 103 ? -11.977 -14.07 -15.195 1 95.88 103 TYR A C 1
ATOM 819 O O . TYR A 1 103 ? -11.445 -13.445 -14.281 1 95.88 103 TYR A O 1
ATOM 827 N N . PRO A 1 104 ? -13.086 -13.688 -15.766 1 95.12 104 PRO A N 1
ATOM 828 C CA . PRO A 1 104 ? -13.578 -12.32 -15.578 1 95.12 104 PRO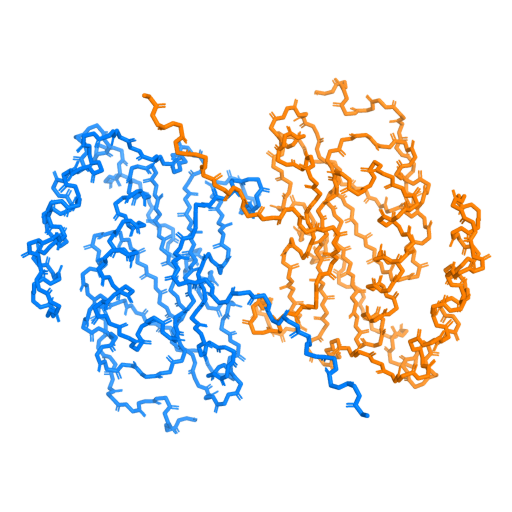 A CA 1
ATOM 829 C C . PRO A 1 104 ? -13.945 -12.023 -14.133 1 95.12 104 PRO A C 1
ATOM 831 O O . PRO A 1 104 ? -13.758 -10.898 -13.664 1 95.12 104 PRO A O 1
ATOM 834 N N . ILE A 1 105 ? -14.492 -12.977 -13.469 1 94 105 ILE A N 1
ATOM 835 C CA . ILE A 1 105 ? -14.891 -12.758 -12.078 1 94 105 ILE A CA 1
ATOM 836 C C . ILE A 1 105 ? -13.656 -12.453 -11.234 1 94 105 ILE A C 1
ATOM 838 O O . ILE A 1 105 ? -13.68 -11.539 -10.398 1 94 105 ILE A O 1
ATOM 842 N N . PHE A 1 106 ? -12.617 -13.172 -11.453 1 96.38 106 PHE A N 1
ATOM 843 C CA . PHE A 1 106 ? -11.352 -12.914 -10.773 1 96.38 106 PHE A CA 1
ATOM 844 C C . PHE A 1 106 ? -10.844 -11.516 -11.102 1 96.38 106 PHE A C 1
ATOM 846 O O . PHE A 1 106 ? -10.461 -10.766 -10.203 1 96.38 106 PHE A O 1
ATOM 853 N N . GLN A 1 107 ? -10.883 -11.203 -12.312 1 96.75 107 GLN A N 1
ATOM 854 C CA . GLN A 1 107 ? -10.414 -9.898 -12.773 1 96.75 107 GLN A CA 1
ATOM 855 C C . GLN A 1 107 ? -11.18 -8.766 -12.102 1 96.75 107 GLN A C 1
ATOM 857 O O . GLN A 1 107 ? -10.602 -7.727 -11.781 1 96.75 107 GLN A O 1
ATOM 862 N N . LYS A 1 108 ? -12.383 -8.945 -11.836 1 96.38 108 LYS A N 1
ATOM 863 C CA . LYS A 1 108 ? -13.242 -7.887 -11.32 1 96.38 108 LYS A CA 1
ATOM 864 C C . LYS A 1 108 ? -13.164 -7.801 -9.797 1 96.38 108 LYS A C 1
ATOM 866 O O . LYS A 1 108 ? -13.297 -6.715 -9.227 1 96.38 108 LYS A O 1
ATOM 871 N N . SER A 1 109 ? -12.898 -8.875 -9.18 1 96.94 109 SER A N 1
ATOM 872 C CA . SER A 1 109 ? -13.188 -8.906 -7.75 1 96.94 109 SER A CA 1
ATOM 873 C C . SER A 1 109 ? -11.906 -9 -6.926 1 96.94 109 SER A C 1
ATOM 875 O O . SER A 1 109 ? -11.93 -8.773 -5.711 1 96.94 109 SER A O 1
ATOM 877 N N . ALA A 1 110 ? -10.828 -9.203 -7.535 1 97.81 110 ALA A N 1
ATOM 878 C CA . ALA A 1 110 ? -9.641 -9.594 -6.773 1 97.81 110 ALA A CA 1
ATOM 879 C C . ALA A 1 110 ? -8.789 -8.375 -6.438 1 97.81 110 ALA A C 1
ATOM 881 O O . ALA A 1 110 ? -8.75 -7.402 -7.195 1 97.81 110 ALA A O 1
ATOM 882 N N . SER A 1 111 ? -8.203 -8.375 -5.34 1 98.19 111 SER A N 1
ATOM 883 C CA . SER A 1 111 ? -7.023 -7.594 -4.996 1 98.19 111 SER A CA 1
ATOM 884 C C . SER A 1 111 ? -5.82 -8.492 -4.738 1 98.19 111 SER A C 1
ATOM 886 O O . SER A 1 111 ? -5.91 -9.461 -3.982 1 98.19 111 SER A O 1
ATOM 888 N N . ILE A 1 112 ? -4.73 -8.188 -5.414 1 98.56 112 ILE A N 1
ATOM 889 C CA . ILE A 1 112 ? -3.561 -9.062 -5.344 1 98.56 112 ILE A CA 1
ATOM 890 C C . ILE A 1 112 ? -2.426 -8.344 -4.613 1 98.56 112 ILE A C 1
ATOM 892 O O . ILE A 1 112 ? -2.195 -7.152 -4.828 1 98.56 112 ILE A O 1
ATOM 896 N N . HIS A 1 113 ? -1.738 -9.031 -3.775 1 98.56 113 HIS A N 1
ATOM 897 C CA . HIS A 1 113 ? -0.607 -8.562 -2.98 1 98.56 113 HIS A CA 1
ATOM 898 C C . HIS A 1 113 ? 0.601 -9.477 -3.152 1 98.56 113 HIS A C 1
ATOM 900 O O . HIS A 1 113 ? 0.45 -10.688 -3.301 1 98.56 113 HIS A O 1
ATOM 906 N N . PHE A 1 114 ? 1.78 -8.891 -3.137 1 98.56 114 PHE A N 1
ATOM 907 C CA . PHE A 1 114 ? 3.004 -9.664 -3.322 1 98.56 114 PHE A CA 1
ATOM 908 C C . PHE A 1 114 ? 3.891 -9.57 -2.086 1 98.56 114 PHE A C 1
ATOM 910 O O . PHE A 1 114 ? 3.957 -8.531 -1.435 1 98.56 114 PHE A O 1
ATOM 917 N N . ALA A 1 115 ? 4.582 -10.602 -1.774 1 98.31 115 ALA A N 1
ATOM 918 C CA . ALA A 1 115 ? 5.648 -10.625 -0.776 1 98.31 115 ALA A CA 1
ATOM 919 C C . ALA A 1 115 ? 6.848 -11.43 -1.27 1 98.31 115 ALA A C 1
ATOM 921 O O . ALA A 1 115 ? 6.684 -12.414 -1.997 1 98.31 115 ALA A O 1
ATOM 922 N N . TYR A 1 116 ? 7.996 -11.016 -0.878 1 98 116 TYR A N 1
ATOM 923 C CA . TYR A 1 116 ? 9.219 -11.719 -1.241 1 98 116 TYR A CA 1
ATOM 924 C C . TYR A 1 116 ? 10.305 -11.5 -0.199 1 98 116 TYR A C 1
ATOM 926 O O . TYR A 1 116 ? 10.281 -10.508 0.531 1 98 116 TYR A O 1
ATOM 934 N N . PRO A 1 117 ? 11.18 -12.484 -0.115 1 97.12 117 PRO A N 1
ATOM 935 C CA . PRO A 1 117 ? 12.281 -12.32 0.834 1 97.12 117 PRO A CA 1
ATOM 936 C C . PRO A 1 117 ? 13.344 -11.336 0.35 1 97.12 117 PRO A C 1
ATOM 938 O O . PRO A 1 117 ? 13.625 -11.266 -0.848 1 97.12 117 PRO A O 1
ATOM 941 N N . SER A 1 118 ? 13.945 -10.609 1.318 1 95.5 118 SER A N 1
ATOM 942 C CA . SER A 1 118 ? 14.977 -9.633 1.006 1 95.5 118 SER A CA 1
ATOM 943 C C . SER A 1 118 ? 16.172 -10.281 0.306 1 95.5 118 SER A C 1
ATOM 945 O O . SER A 1 118 ? 16.797 -9.672 -0.554 1 95.5 118 SER A O 1
ATOM 947 N N . GLU A 1 119 ? 16.453 -11.547 0.562 1 95.44 119 GLU A N 1
ATOM 948 C CA . GLU A 1 119 ? 17.609 -12.281 0.031 1 95.44 119 GLU A CA 1
ATOM 949 C C . GLU A 1 119 ? 17.391 -12.656 -1.433 1 95.44 119 GLU A C 1
ATOM 951 O O . GLU A 1 119 ? 18.344 -12.844 -2.178 1 95.44 119 GLU A O 1
ATOM 956 N N . TYR A 1 120 ? 16.109 -12.781 -1.786 1 96.25 120 TYR A N 1
ATOM 957 C CA . TYR A 1 120 ? 15.781 -13.211 -3.139 1 96.25 120 TYR A CA 1
ATOM 958 C C . TYR A 1 120 ? 14.727 -12.297 -3.754 1 96.25 120 TYR A C 1
ATOM 960 O O . TYR A 1 120 ? 13.602 -12.727 -4.02 1 96.25 120 TYR A O 1
ATOM 968 N N . PRO A 1 121 ? 15.133 -11.047 -4.094 1 96.62 121 PRO A N 1
ATOM 969 C CA . PRO A 1 121 ? 14.18 -10.094 -4.66 1 96.62 121 PRO A CA 1
ATOM 970 C C . PRO A 1 121 ? 13.68 -10.508 -6.043 1 96.62 121 PRO A C 1
ATOM 972 O O . PRO A 1 121 ? 14.328 -11.32 -6.715 1 96.62 121 PRO A O 1
ATOM 975 N N . PRO A 1 122 ? 12.547 -10 -6.441 1 97.25 122 PRO A N 1
ATOM 976 C CA . PRO A 1 122 ? 11.93 -10.352 -7.723 1 97.25 122 PRO A CA 1
ATOM 977 C C . PRO A 1 122 ? 12.875 -10.133 -8.906 1 97.25 122 PRO A C 1
ATOM 979 O O . PRO A 1 122 ? 13.602 -9.133 -8.945 1 97.25 122 PRO A O 1
ATOM 982 N N . SER A 1 123 ? 12.758 -11.047 -9.828 1 96.12 123 SER A N 1
ATOM 983 C CA . SER A 1 123 ? 13.539 -10.984 -11.055 1 96.12 123 SER A CA 1
ATOM 984 C C . SER A 1 123 ? 12.648 -11.055 -12.289 1 96.12 123 SER A C 1
ATOM 986 O O . SER A 1 123 ? 11.664 -11.797 -12.305 1 96.12 123 SER A O 1
ATOM 988 N N . ASN A 1 124 ? 13.023 -10.359 -13.32 1 94.62 124 ASN A N 1
ATOM 989 C CA . ASN A 1 124 ? 12.227 -10.328 -14.547 1 94.62 124 ASN A CA 1
ATOM 990 C C . ASN A 1 124 ? 12.609 -11.461 -15.492 1 94.62 124 ASN A C 1
ATOM 992 O O . ASN A 1 124 ? 11.969 -11.648 -16.531 1 94.62 124 ASN A O 1
ATOM 996 N N . GLY A 1 125 ? 13.516 -12.195 -15.094 1 93.25 125 GLY A N 1
ATOM 997 C CA . GLY A 1 125 ? 13.945 -13.32 -15.914 1 93.25 125 GLY A CA 1
ATOM 998 C C . GLY A 1 125 ? 14.547 -12.898 -17.234 1 93.25 125 GLY A C 1
ATOM 999 O O . GLY A 1 125 ? 14.609 -11.711 -17.547 1 93.25 125 GLY A O 1
ATOM 1000 N N . THR A 1 126 ? 15.023 -13.891 -18.047 1 95 126 THR A N 1
ATOM 1001 C CA . THR A 1 126 ? 15.609 -13.656 -19.359 1 95 126 THR A CA 1
ATOM 1002 C C . THR A 1 126 ? 14.523 -13.523 -20.422 1 95 126 THR A C 1
ATOM 1004 O O . THR A 1 126 ? 13.367 -13.883 -20.188 1 95 126 THR A O 1
ATOM 1007 N N . LEU A 1 127 ? 14.93 -13 -21.516 1 96 127 LEU A N 1
ATOM 1008 C CA . LEU A 1 127 ? 14.008 -12.914 -22.641 1 96 127 LEU A CA 1
ATOM 1009 C C . LEU A 1 127 ? 13.523 -14.297 -23.062 1 96 127 LEU A C 1
ATOM 1011 O O . LEU A 1 127 ? 12.344 -14.477 -23.375 1 96 127 LEU A O 1
ATOM 1015 N N . GLU A 1 128 ? 14.398 -15.18 -23.062 1 95.88 128 GLU A N 1
ATOM 1016 C CA . GLU A 1 128 ? 14.07 -16.562 -23.438 1 95.88 128 GLU A CA 1
ATOM 1017 C C . GLU A 1 128 ? 13.008 -17.141 -22.5 1 95.88 128 GLU A C 1
ATOM 1019 O O . GLU A 1 128 ? 12.062 -17.781 -22.953 1 95.88 128 GLU A O 1
ATOM 1024 N N . MET A 1 129 ? 13.164 -16.922 -21.25 1 95.25 129 MET A N 1
ATOM 1025 C CA . MET A 1 129 ? 12.203 -17.438 -20.266 1 95.25 129 MET A CA 1
ATOM 1026 C C . MET A 1 129 ? 10.828 -16.828 -20.484 1 95.25 129 MET A C 1
ATOM 1028 O O . MET A 1 129 ? 9.82 -17.531 -20.453 1 95.25 129 MET A O 1
ATOM 1032 N N . ARG A 1 130 ? 10.836 -15.57 -20.688 1 96.31 130 ARG A N 1
ATOM 1033 C CA . ARG A 1 130 ? 9.578 -14.875 -20.906 1 96.31 130 ARG A CA 1
ATOM 1034 C C . ARG A 1 130 ? 8.875 -15.406 -22.156 1 96.31 130 ARG A C 1
ATOM 1036 O O . ARG A 1 130 ? 7.652 -15.547 -22.188 1 96.31 130 ARG A O 1
ATOM 1043 N N . GLU A 1 131 ? 9.648 -15.711 -23.172 1 96.94 131 GLU A N 1
ATOM 1044 C CA . GLU A 1 131 ? 9.094 -16.266 -24.391 1 96.94 131 GLU A CA 1
ATOM 1045 C C . GLU A 1 131 ? 8.523 -17.672 -24.156 1 96.94 131 GLU A C 1
ATOM 1047 O O . GLU A 1 131 ? 7.457 -18 -24.672 1 96.94 131 GLU A O 1
ATOM 1052 N N . ASN A 1 132 ? 9.242 -18.406 -23.422 1 97.62 132 ASN A N 1
ATOM 1053 C CA . ASN A 1 132 ? 8.773 -19.75 -23.094 1 97.62 132 ASN A CA 1
ATOM 1054 C C . ASN A 1 132 ? 7.48 -19.719 -22.281 1 97.62 132 ASN A C 1
ATOM 1056 O O . ASN A 1 132 ? 6.574 -20.516 -22.531 1 97.62 132 ASN A O 1
ATOM 1060 N N . ILE A 1 133 ? 7.406 -18.812 -21.375 1 98 133 ILE A N 1
ATOM 1061 C CA . ILE A 1 133 ? 6.199 -18.656 -20.562 1 98 133 ILE A CA 1
ATOM 1062 C C . ILE A 1 133 ? 5.016 -18.312 -21.469 1 98 133 ILE A C 1
ATOM 1064 O O . ILE A 1 133 ? 3.959 -18.953 -21.375 1 98 133 ILE A O 1
ATOM 1068 N N . SER A 1 134 ? 5.273 -17.391 -22.328 1 97.69 134 SER A N 1
ATOM 1069 C CA . SER A 1 134 ? 4.211 -16.938 -23.219 1 97.69 134 SER A CA 1
ATOM 1070 C C . SER A 1 134 ? 3.727 -18.062 -24.125 1 97.69 134 SER A C 1
ATOM 1072 O O . SER A 1 134 ? 2.529 -18.188 -24.391 1 97.69 134 SER A O 1
ATOM 1074 N N . LYS A 1 135 ? 4.621 -18.859 -24.609 1 97.81 135 LYS A N 1
ATOM 1075 C CA . LYS A 1 135 ? 4.273 -20 -25.453 1 97.81 135 LYS A CA 1
ATOM 1076 C C . LYS A 1 135 ? 3.387 -20.984 -24.703 1 97.81 135 LYS A C 1
ATOM 1078 O O . LYS A 1 135 ? 2.391 -21.469 -25.25 1 97.81 135 LYS A O 1
ATOM 1083 N N . LEU A 1 136 ? 3.77 -21.281 -23.484 1 98.31 136 LEU A N 1
ATOM 1084 C CA . LEU A 1 136 ? 2.975 -22.203 -22.672 1 98.31 136 LEU A CA 1
ATOM 1085 C C . LEU A 1 136 ? 1.565 -21.656 -22.469 1 98.31 136 LEU A C 1
ATOM 1087 O O . LEU A 1 136 ? 0.587 -22.406 -22.547 1 98.31 136 LEU A O 1
ATOM 1091 N N . ILE A 1 137 ? 1.476 -20.359 -22.219 1 98.25 137 ILE A N 1
ATOM 1092 C CA . ILE A 1 137 ? 0.195 -19.734 -21.906 1 98.25 137 ILE A CA 1
ATOM 1093 C C . ILE A 1 137 ? -0.692 -19.734 -23.156 1 98.25 137 ILE A C 1
ATOM 1095 O O . ILE A 1 137 ? -1.89 -20.016 -23.078 1 98.25 137 ILE A O 1
ATOM 1099 N N . ARG A 1 138 ? -0.108 -19.469 -24.312 1 97.12 138 ARG A N 1
ATOM 1100 C CA . ARG A 1 138 ? -0.855 -19.422 -25.562 1 97.12 138 ARG A CA 1
ATOM 1101 C C . ARG A 1 138 ? -1.485 -20.781 -25.875 1 97.12 138 ARG A C 1
ATOM 1103 O O . ARG A 1 138 ? -2.537 -20.844 -26.516 1 97.12 138 ARG A O 1
ATOM 1110 N N . ASN A 1 139 ? -0.933 -21.766 -25.359 1 96.5 139 ASN A N 1
ATOM 1111 C CA . ASN A 1 139 ? -1.394 -23.125 -25.656 1 96.5 139 ASN A CA 1
ATOM 1112 C C . ASN A 1 139 ? -2.432 -23.594 -24.641 1 96.5 139 ASN A C 1
ATOM 1114 O O . ASN A 1 139 ? -2.984 -24.688 -24.781 1 96.5 139 ASN A O 1
ATOM 1118 N N . ALA A 1 140 ? -2.68 -22.844 -23.656 1 97.44 140 ALA A N 1
ATOM 1119 C CA . ALA A 1 140 ? -3.609 -23.25 -22.609 1 97.44 140 ALA A CA 1
ATOM 1120 C C . ALA A 1 140 ? -4.992 -22.641 -22.828 1 97.44 140 ALA A C 1
ATOM 1122 O O . ALA A 1 140 ? -5.113 -21.469 -23.172 1 97.44 140 ALA A O 1
ATOM 1123 N N . SER A 1 141 ? -6.039 -23.484 -22.688 1 97.19 141 SER A N 1
ATOM 1124 C CA . SER A 1 141 ? -7.406 -22.969 -22.719 1 97.19 141 SER A CA 1
ATOM 1125 C C . SER A 1 141 ? -7.824 -22.422 -21.359 1 97.19 141 SER A C 1
ATOM 1127 O O . SER A 1 141 ? -7.086 -22.547 -20.375 1 97.19 141 SER A O 1
ATOM 1129 N N . CYS A 1 142 ? -9 -21.844 -21.328 1 96.38 142 CYS A N 1
ATOM 1130 C CA . CYS A 1 142 ? -9.469 -21.172 -20.109 1 96.38 142 CYS A CA 1
ATOM 1131 C C . CYS A 1 142 ? -10.297 -22.125 -19.25 1 96.38 142 CYS A C 1
ATOM 1133 O O . CYS A 1 142 ? -11.453 -21.828 -18.938 1 96.38 142 CYS A O 1
ATOM 1135 N N . THR A 1 143 ? -9.867 -23.281 -19.062 1 96.56 143 THR A N 1
ATOM 1136 C CA . THR A 1 143 ? -10.508 -24.219 -18.156 1 96.56 143 THR A CA 1
ATOM 1137 C C . THR A 1 143 ? -9.617 -24.5 -16.938 1 96.56 143 THR A C 1
ATOM 1139 O O . THR A 1 143 ? -8.391 -24.406 -17.031 1 96.56 143 THR A O 1
ATOM 1142 N N . PRO A 1 144 ? -10.273 -24.781 -15.828 1 95.19 144 PRO A N 1
ATOM 1143 C CA . PRO A 1 144 ? -9.469 -25.078 -14.641 1 95.19 144 PRO A CA 1
ATOM 1144 C C . PRO A 1 144 ? -8.461 -26.203 -14.867 1 95.19 144 PRO A C 1
ATOM 1146 O O . PRO A 1 144 ? -7.324 -26.125 -14.398 1 95.19 144 PRO A O 1
ATOM 1149 N N . SER A 1 145 ? -8.883 -27.203 -15.547 1 96.31 145 SER A N 1
ATOM 1150 C CA . SER A 1 145 ? -7.992 -28.328 -15.828 1 96.31 145 SER A CA 1
ATOM 1151 C C . SER A 1 145 ? -6.789 -27.875 -16.656 1 96.31 145 SER A C 1
ATOM 1153 O O . SER A 1 145 ? -5.652 -28.234 -16.344 1 96.31 145 SER A O 1
ATOM 1155 N N . ASP A 1 146 ? -7.023 -27.094 -17.656 1 97.56 146 ASP A N 1
ATOM 1156 C CA . ASP A 1 146 ? -5.938 -26.594 -18.5 1 97.56 146 ASP A CA 1
ATOM 1157 C C . ASP A 1 146 ? -5.055 -25.625 -17.734 1 97.56 146 ASP A C 1
ATOM 1159 O O . ASP A 1 146 ? -3.846 -25.562 -17.953 1 97.56 146 ASP A O 1
ATOM 1163 N N . THR A 1 147 ? -5.691 -24.859 -16.906 1 97.88 147 THR A N 1
ATOM 1164 C CA . THR A 1 147 ? -4.918 -23.938 -16.062 1 97.88 147 THR A CA 1
ATOM 1165 C C . THR A 1 147 ? -3.955 -24.703 -15.164 1 97.88 147 THR A C 1
ATOM 1167 O O . THR A 1 147 ? -2.791 -24.328 -15.023 1 97.88 147 THR A O 1
ATOM 1170 N N . LYS A 1 148 ? -4.457 -25.75 -14.609 1 97.19 148 LYS A N 1
ATOM 1171 C CA . LYS A 1 148 ? -3.6 -26.562 -13.766 1 97.19 148 LYS A CA 1
ATOM 1172 C C . LYS A 1 148 ? -2.463 -27.188 -14.57 1 97.19 148 LYS A C 1
ATOM 1174 O O . LYS A 1 148 ? -1.322 -27.25 -14.109 1 97.19 148 LYS A O 1
ATOM 1179 N N . ALA A 1 149 ? -2.775 -27.688 -15.711 1 97.88 149 ALA A N 1
ATOM 1180 C CA . ALA A 1 149 ? -1.752 -28.234 -16.594 1 97.88 149 ALA A CA 1
ATOM 1181 C C . ALA A 1 149 ? -0.731 -27.156 -16.984 1 97.88 149 ALA A C 1
ATOM 1183 O O . ALA A 1 149 ? 0.473 -27.422 -17.016 1 97.88 149 ALA A O 1
ATOM 1184 N N . LEU A 1 150 ? -1.248 -25.984 -17.312 1 98.5 150 LEU A N 1
ATOM 1185 C CA . LEU A 1 150 ? -0.38 -24.844 -17.609 1 98.5 150 LEU A CA 1
ATOM 1186 C C . LEU A 1 150 ? 0.6 -24.609 -16.469 1 98.5 150 LEU A C 1
ATOM 1188 O O . LEU A 1 150 ? 1.801 -24.438 -16.688 1 98.5 150 LEU A O 1
ATOM 1192 N N . MET A 1 151 ? 0.095 -24.625 -15.234 1 98.25 151 MET A N 1
ATOM 1193 C CA . MET A 1 151 ? 0.934 -24.312 -14.078 1 98.25 151 MET A CA 1
ATOM 1194 C C . MET A 1 151 ? 2.023 -25.375 -13.906 1 98.25 151 MET A C 1
ATOM 1196 O O . MET A 1 151 ? 3.135 -25.047 -13.477 1 98.25 151 MET A O 1
ATOM 1200 N N . LYS A 1 152 ? 1.724 -26.609 -14.266 1 97.75 152 LYS A N 1
ATOM 1201 C CA . LYS A 1 152 ? 2.76 -27.641 -14.242 1 97.75 152 LYS A CA 1
ATOM 1202 C C . LYS A 1 152 ? 3.908 -27.281 -15.18 1 97.75 152 LYS A C 1
ATOM 1204 O O . LYS A 1 152 ? 5.078 -27.438 -14.82 1 97.75 152 LYS A O 1
ATOM 1209 N N . GLY A 1 153 ? 3.553 -26.844 -16.359 1 98 153 GLY A N 1
ATOM 1210 C CA . GLY A 1 153 ? 4.566 -26.406 -17.312 1 98 153 GLY A CA 1
ATOM 1211 C C . GLY A 1 153 ? 5.363 -25.203 -16.828 1 98 153 GLY A C 1
ATOM 1212 O O . GLY A 1 153 ? 6.578 -25.156 -17.016 1 98 153 GLY A O 1
ATOM 1213 N N . ILE A 1 154 ? 4.68 -24.25 -16.234 1 98.44 154 ILE A N 1
ATOM 1214 C CA . ILE A 1 154 ? 5.297 -23.031 -15.742 1 98.44 154 ILE A CA 1
ATOM 1215 C C . ILE A 1 154 ? 6.293 -23.359 -14.633 1 98.44 154 ILE A C 1
ATOM 1217 O O . ILE A 1 154 ? 7.414 -22.844 -14.617 1 98.44 154 ILE A O 1
ATOM 1221 N N . LEU A 1 155 ? 5.898 -24.266 -13.75 1 97.44 155 LEU A N 1
ATOM 1222 C CA . LEU A 1 155 ? 6.734 -24.656 -12.617 1 97.44 155 LEU A CA 1
ATOM 1223 C C . LEU A 1 155 ? 8.008 -25.344 -13.094 1 97.44 155 LEU A C 1
ATOM 1225 O O . LEU A 1 155 ? 9.062 -25.219 -12.461 1 97.44 155 LEU A O 1
ATOM 1229 N N . ALA A 1 156 ? 7.895 -25.969 -14.203 1 97.25 156 ALA A N 1
ATOM 1230 C CA . ALA A 1 156 ? 9.023 -26.719 -14.742 1 97.25 156 ALA A CA 1
ATOM 1231 C C . ALA A 1 156 ? 10.094 -25.766 -15.289 1 97.25 156 ALA A C 1
ATOM 1233 O O . ALA A 1 156 ? 11.227 -26.188 -15.547 1 97.25 156 ALA A O 1
ATOM 1234 N N . LEU A 1 157 ? 9.75 -24.516 -15.484 1 96.94 157 LEU A N 1
ATOM 1235 C CA . LEU A 1 157 ? 10.695 -23.547 -16.031 1 96.94 157 LEU A CA 1
ATOM 1236 C C . LEU A 1 157 ? 11.641 -23.031 -14.945 1 96.94 157 LEU A C 1
ATOM 1238 O O . LEU A 1 157 ? 12.625 -22.359 -15.25 1 96.94 157 LEU A O 1
ATOM 1242 N N . ARG A 1 158 ? 11.422 -23.297 -13.68 1 96.38 158 ARG A N 1
ATOM 1243 C CA . ARG A 1 158 ? 12.273 -22.828 -12.594 1 96.38 158 ARG A CA 1
ATOM 1244 C C . ARG A 1 158 ? 13.68 -23.422 -12.703 1 96.38 158 ARG A C 1
ATOM 1246 O O . ARG A 1 158 ? 13.836 -24.625 -12.883 1 96.38 158 ARG A O 1
ATOM 1253 N N . PRO A 1 159 ? 14.664 -22.531 -12.578 1 95.19 159 PRO A N 1
ATOM 1254 C CA . PRO A 1 159 ? 16.031 -23.047 -12.625 1 95.19 159 PRO A CA 1
ATOM 1255 C C . PRO A 1 159 ? 16.375 -23.953 -11.445 1 95.19 159 PRO A C 1
ATOM 1257 O O . PRO A 1 159 ? 15.914 -23.719 -10.328 1 95.19 159 PRO A O 1
ATOM 1260 N N . LYS A 1 160 ? 17.25 -24.906 -11.695 1 94.19 160 LYS A N 1
ATOM 1261 C CA . LYS A 1 160 ? 17.672 -25.859 -10.664 1 94.19 160 LYS A CA 1
ATOM 1262 C C . LYS A 1 160 ? 18.328 -25.141 -9.492 1 94.19 160 LYS A C 1
ATOM 1264 O O . LYS A 1 160 ? 18.141 -25.531 -8.336 1 94.19 160 LYS A O 1
ATOM 1269 N N . ALA A 1 161 ? 19.109 -24.125 -9.805 1 93.06 161 ALA A N 1
ATOM 1270 C CA . ALA A 1 161 ? 19.797 -23.375 -8.766 1 93.06 161 ALA A CA 1
ATOM 1271 C C . ALA A 1 161 ? 18.812 -22.766 -7.777 1 93.06 161 ALA A C 1
ATOM 1273 O O . ALA A 1 161 ? 19.078 -22.719 -6.57 1 93.06 161 ALA A O 1
ATOM 1274 N N . MET A 1 162 ? 17.688 -22.328 -8.266 1 93.69 162 MET A N 1
ATOM 1275 C CA . MET A 1 162 ? 16.656 -21.75 -7.406 1 93.69 162 MET A CA 1
ATOM 1276 C C . MET A 1 162 ? 16 -22.812 -6.535 1 93.69 162 MET A C 1
ATOM 1278 O O . MET A 1 162 ? 15.727 -22.578 -5.359 1 93.69 162 MET A O 1
ATOM 1282 N N . LEU A 1 163 ? 15.742 -23.938 -7.141 1 93.31 163 LEU A N 1
ATOM 1283 C CA . LEU A 1 163 ? 15.047 -25 -6.43 1 93.31 163 LEU A CA 1
ATOM 1284 C C . LEU A 1 163 ? 15.852 -25.453 -5.215 1 93.31 163 LEU A C 1
ATOM 1286 O O . LEU A 1 163 ? 15.273 -25.844 -4.199 1 93.31 163 LEU A O 1
ATOM 1290 N N . LYS A 1 164 ? 17.141 -25.328 -5.266 1 92.25 164 LYS A N 1
ATOM 1291 C CA . LYS A 1 164 ? 18.016 -25.75 -4.176 1 92.25 164 LYS A CA 1
ATOM 1292 C C . LYS A 1 164 ? 17.719 -24.953 -2.902 1 92.25 164 LYS A C 1
ATOM 1294 O O . LYS A 1 164 ? 17.531 -25.547 -1.834 1 92.25 164 LYS A O 1
ATOM 1299 N N . TRP A 1 165 ? 17.672 -23.672 -3.039 1 92.19 165 TRP A N 1
ATOM 1300 C CA . TRP A 1 165 ? 17.438 -22.859 -1.85 1 92.19 165 TRP A CA 1
ATOM 1301 C C . TRP A 1 165 ? 15.938 -22.734 -1.576 1 92.19 165 TRP A C 1
ATOM 1303 O O . TRP A 1 165 ? 15.523 -22.578 -0.426 1 92.19 165 TRP A O 1
ATOM 1313 N N . ARG A 1 166 ? 15.109 -22.812 -2.582 1 91.62 166 ARG A N 1
ATOM 1314 C CA . ARG A 1 166 ? 13.672 -22.594 -2.463 1 91.62 166 ARG A CA 1
ATOM 1315 C C . ARG A 1 166 ? 13.023 -23.703 -1.622 1 91.62 166 ARG A C 1
ATOM 1317 O O . ARG A 1 166 ? 12.094 -23.438 -0.865 1 91.62 166 ARG A O 1
ATOM 1324 N N . GLU A 1 167 ? 13.43 -24.844 -1.755 1 86.12 167 GLU A N 1
ATOM 1325 C CA . GLU A 1 167 ? 12.891 -26 -1.025 1 86.12 167 GLU A CA 1
ATOM 1326 C C . GLU A 1 167 ? 13.141 -25.859 0.473 1 86.12 167 GLU A C 1
ATOM 1328 O O . GLU A 1 167 ? 12.359 -26.344 1.286 1 86.12 167 GLU A O 1
ATOM 1333 N N . ARG A 1 168 ? 14.164 -25.156 0.801 1 84.31 168 ARG A N 1
ATOM 1334 C CA . ARG A 1 168 ? 14.555 -25.016 2.199 1 84.31 168 ARG A CA 1
ATOM 1335 C C . ARG A 1 168 ? 14 -23.734 2.805 1 84.31 168 ARG A C 1
ATOM 1337 O O . ARG A 1 168 ? 14.07 -23.531 4.02 1 84.31 168 ARG A O 1
ATOM 1344 N N . TYR A 1 169 ? 13.5 -23.016 1.913 1 84.5 169 TYR A N 1
ATOM 1345 C CA . TYR A 1 169 ? 13.07 -21.703 2.396 1 84.5 169 TYR A CA 1
ATOM 1346 C C . TYR A 1 169 ? 11.719 -21.812 3.098 1 84.5 169 TYR A C 1
ATOM 1348 O O . TYR A 1 169 ? 10.75 -22.297 2.52 1 84.5 169 TYR A O 1
ATOM 1356 N N . ALA A 1 170 ? 11.695 -21.328 4.297 1 83.94 170 ALA A N 1
ATOM 1357 C CA . ALA A 1 170 ? 10.461 -21.344 5.066 1 83.94 170 ALA A CA 1
ATOM 1358 C C . ALA A 1 170 ? 9.414 -20.422 4.453 1 83.94 170 ALA A C 1
ATOM 1360 O O . ALA A 1 170 ? 9.695 -19.266 4.152 1 83.94 170 ALA A O 1
ATOM 1361 N N . TYR A 1 171 ? 8.281 -21.016 4.191 1 87.75 171 TYR A N 1
ATOM 1362 C CA . TYR A 1 171 ? 7.152 -20.25 3.674 1 87.75 171 TYR A CA 1
ATOM 1363 C C . TYR A 1 171 ? 6.551 -19.359 4.758 1 87.75 171 TYR A C 1
ATOM 1365 O O . TYR A 1 171 ? 6.105 -19.844 5.797 1 87.75 171 TYR A O 1
ATOM 1373 N N . PRO A 1 172 ? 6.555 -18.031 4.492 1 93.12 172 PRO A N 1
ATOM 1374 C CA . PRO A 1 172 ? 6.047 -17.125 5.52 1 93.12 172 PRO A CA 1
ATOM 1375 C C . PRO A 1 172 ? 4.523 -17.047 5.539 1 93.12 172 PRO A C 1
ATOM 1377 O O . PRO A 1 172 ? 3.951 -15.992 5.242 1 93.12 172 PRO A O 1
ATOM 1380 N N . GLN A 1 173 ? 3.918 -18.125 6.02 1 91.19 173 GLN A N 1
ATOM 1381 C CA . GLN A 1 173 ? 2.471 -18.281 5.945 1 91.19 173 GLN A CA 1
ATOM 1382 C C . GLN A 1 173 ? 1.755 -17.203 6.746 1 91.19 173 GLN A C 1
ATOM 1384 O O . GLN A 1 173 ? 0.767 -16.625 6.281 1 91.19 173 GLN A O 1
ATOM 1389 N N . ASN A 1 174 ? 2.246 -16.922 7.926 1 92.56 174 ASN A N 1
ATOM 1390 C CA . ASN A 1 174 ? 1.601 -15.93 8.773 1 92.56 174 ASN A CA 1
ATOM 1391 C C . ASN A 1 174 ? 1.642 -14.539 8.141 1 92.56 174 ASN A C 1
ATOM 1393 O O . ASN A 1 174 ? 0.652 -13.805 8.172 1 92.56 174 ASN A O 1
ATOM 1397 N N . LEU A 1 175 ? 2.756 -14.188 7.59 1 95.06 175 LEU A N 1
ATOM 1398 C CA . LEU A 1 175 ? 2.893 -12.898 6.918 1 95.06 175 LEU A CA 1
ATOM 1399 C C . LEU A 1 175 ? 1.9 -12.781 5.766 1 95.06 175 LEU A C 1
ATOM 1401 O O . LEU A 1 175 ? 1.192 -11.773 5.652 1 95.06 175 LEU A O 1
ATOM 1405 N N . LEU A 1 176 ? 1.838 -13.805 5.004 1 96.81 176 LEU A N 1
ATOM 1406 C CA . LEU A 1 176 ? 0.973 -13.773 3.83 1 96.81 176 LEU A CA 1
ATOM 1407 C C . LEU A 1 176 ? -0.497 -13.758 4.238 1 96.81 176 LEU A C 1
ATOM 1409 O O . LEU A 1 176 ? -1.31 -13.062 3.631 1 96.81 176 LEU A O 1
ATOM 1413 N N . ARG A 1 177 ? -0.792 -14.57 5.203 1 95.25 177 ARG A N 1
ATOM 1414 C CA . ARG A 1 177 ? -2.164 -14.586 5.699 1 95.25 177 ARG A CA 1
ATOM 1415 C C . ARG A 1 177 ? -2.586 -13.203 6.184 1 95.25 177 ARG A C 1
ATOM 1417 O O . ARG A 1 177 ? -3.684 -12.734 5.867 1 95.25 177 ARG A O 1
ATOM 1424 N N . ASN A 1 178 ? -1.691 -12.531 6.895 1 95 178 ASN A N 1
ATOM 1425 C CA . ASN A 1 178 ? -1.98 -11.195 7.402 1 95 178 ASN A CA 1
ATOM 1426 C C . ASN A 1 178 ? -2.098 -10.18 6.27 1 95 178 ASN A C 1
ATOM 1428 O O . ASN A 1 178 ? -2.955 -9.289 6.309 1 95 178 ASN A O 1
ATOM 1432 N N . LEU A 1 179 ? -1.207 -10.336 5.324 1 97.19 179 LEU A N 1
ATOM 1433 C CA . LEU A 1 179 ? -1.23 -9.438 4.172 1 97.19 179 LEU A CA 1
ATOM 1434 C C . LEU A 1 179 ? -2.59 -9.484 3.48 1 97.19 179 LEU A C 1
ATOM 1436 O O . LEU A 1 179 ? -3.186 -8.438 3.213 1 97.19 179 LEU A O 1
ATOM 1440 N N . ALA A 1 180 ? -3.084 -10.617 3.262 1 98 180 ALA A N 1
ATOM 1441 C CA . ALA A 1 180 ? -4.367 -10.789 2.586 1 98 180 ALA A CA 1
ATOM 1442 C C . ALA A 1 180 ? -5.523 -10.35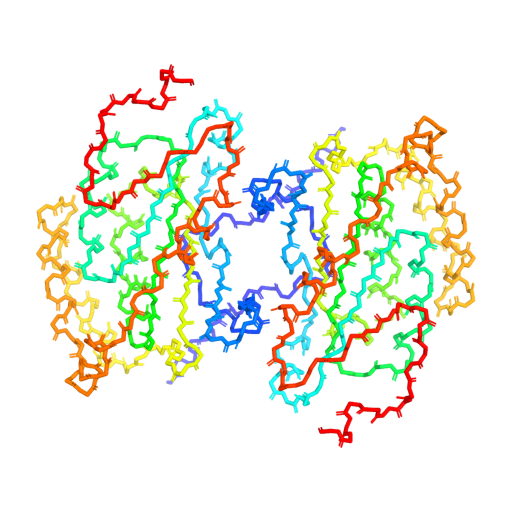9 3.484 1 98 180 ALA A C 1
ATOM 1444 O O . ALA A 1 180 ? -6.441 -9.672 3.039 1 98 180 ALA A O 1
ATOM 1445 N N . ARG A 1 181 ? -5.473 -10.711 4.684 1 97.19 181 ARG A N 1
ATOM 1446 C CA . ARG A 1 181 ? -6.559 -10.469 5.625 1 97.19 181 ARG A CA 1
ATOM 1447 C C . ARG A 1 181 ? -6.742 -8.977 5.879 1 97.19 181 AR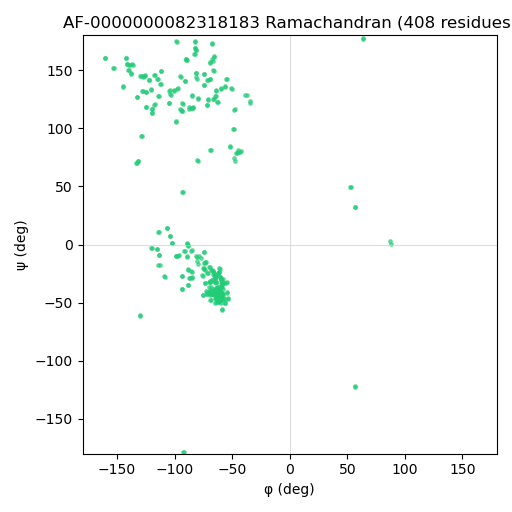G A C 1
ATOM 1449 O O . ARG A 1 181 ? -7.867 -8.477 5.918 1 97.19 181 ARG A O 1
ATOM 1456 N N . ARG A 1 182 ? -5.68 -8.273 6.035 1 97.19 182 ARG A N 1
ATOM 1457 C CA . ARG A 1 182 ? -5.715 -6.867 6.438 1 97.19 182 ARG A CA 1
ATOM 1458 C C . ARG A 1 182 ? -6.18 -5.98 5.285 1 97.19 182 ARG A C 1
ATOM 1460 O O . ARG A 1 182 ? -6.531 -4.816 5.492 1 97.19 182 ARG A O 1
ATOM 1467 N N . SER A 1 183 ? -6.152 -6.496 4.109 1 97.5 183 SER A N 1
ATOM 1468 C CA . SER A 1 183 ? -6.574 -5.703 2.961 1 97.5 183 SER A CA 1
ATOM 1469 C C . SER A 1 183 ? -8.07 -5.844 2.707 1 97.5 183 SER A C 1
ATOM 1471 O O . SER A 1 183 ? -8.641 -5.105 1.9 1 97.5 183 SER A O 1
ATOM 1473 N N . CYS A 1 184 ? -8.719 -6.793 3.393 1 97.31 184 CYS A N 1
ATOM 1474 C CA . CYS A 1 184 ? -10.164 -6.961 3.271 1 97.31 184 CYS A CA 1
ATOM 1475 C C . CYS A 1 184 ? -10.906 -5.824 3.959 1 97.31 184 CYS A C 1
ATOM 1477 O O . CYS A 1 184 ? -10.531 -5.406 5.055 1 97.31 184 CYS A O 1
ATOM 1479 N N . GLN A 1 185 ? -11.969 -5.41 3.346 1 95.5 185 GLN A N 1
ATOM 1480 C CA . GLN A 1 185 ? -12.648 -4.215 3.824 1 95.5 185 GLN A CA 1
ATOM 1481 C C . GLN A 1 185 ? -14.055 -4.547 4.332 1 95.5 185 GLN A C 1
ATOM 1483 O O . GLN A 1 185 ? -14.758 -3.676 4.848 1 95.5 185 GLN A O 1
ATOM 1488 N N . THR A 1 186 ? -14.469 -5.797 4.207 1 94.75 186 THR A N 1
ATOM 1489 C CA . THR A 1 186 ? -15.82 -6.203 4.57 1 94.75 186 THR A CA 1
ATOM 1490 C C . THR A 1 186 ? -15.93 -6.441 6.074 1 94.75 186 THR A C 1
ATOM 1492 O O . THR A 1 186 ? -14.914 -6.469 6.777 1 94.75 186 THR A O 1
ATOM 1495 N N . ASN A 1 187 ? -17.125 -6.598 6.543 1 91.75 187 ASN A N 1
ATOM 1496 C CA . ASN A 1 187 ? -17.375 -6.836 7.961 1 91.75 187 ASN A CA 1
ATOM 1497 C C . ASN A 1 187 ? -16.734 -8.133 8.43 1 91.75 187 ASN A C 1
ATOM 1499 O O . ASN A 1 187 ? -16.25 -8.219 9.562 1 91.75 187 ASN A O 1
ATOM 1503 N N . TRP A 1 188 ? -16.781 -9.102 7.527 1 92.69 188 TRP A N 1
ATOM 1504 C CA . TRP A 1 188 ? -16.219 -10.414 7.848 1 92.69 188 TRP A CA 1
ATOM 1505 C C . TRP A 1 188 ? -15.141 -10.797 6.84 1 92.69 188 TRP A C 1
ATOM 1507 O O . TRP A 1 188 ? -15.219 -10.438 5.664 1 92.69 188 TRP A O 1
ATOM 1517 N N . THR A 1 189 ? -14.148 -11.398 7.371 1 94.62 189 THR A N 1
ATOM 1518 C CA . THR A 1 189 ? -13.094 -11.953 6.535 1 94.62 189 THR A CA 1
ATOM 1519 C C . THR A 1 189 ? -13.008 -13.469 6.703 1 94.62 189 THR A C 1
ATOM 1521 O O . THR A 1 189 ? -12.859 -13.969 7.82 1 94.62 189 THR A O 1
ATOM 1524 N N . MET A 1 190 ? -13.195 -14.133 5.621 1 93.25 190 MET A N 1
ATOM 1525 C CA . MET A 1 190 ? -13 -15.578 5.625 1 93.25 190 MET A CA 1
ATOM 1526 C C . MET A 1 190 ? -11.594 -15.945 5.176 1 93.25 190 MET A C 1
ATOM 1528 O O . MET A 1 190 ? -11.195 -15.641 4.051 1 93.25 190 MET A O 1
ATOM 1532 N N . VAL A 1 191 ? -10.875 -16.531 6.082 1 93.12 191 VAL A N 1
ATOM 1533 C CA . VAL A 1 191 ? -9.516 -16.969 5.762 1 93.12 191 VAL A CA 1
ATOM 1534 C C . VAL A 1 191 ? -9.539 -18.422 5.297 1 93.12 191 VAL A C 1
ATOM 1536 O O . VAL A 1 191 ? -10.062 -19.297 5.988 1 93.12 191 VAL A O 1
ATOM 1539 N N . SER A 1 192 ? -9.062 -18.641 4.082 1 90.5 192 SER A N 1
ATOM 1540 C CA . SER A 1 192 ? -9.062 -20 3.545 1 90.5 192 SER A CA 1
ATOM 1541 C C . SER A 1 192 ? -7.781 -20.297 2.773 1 90.5 192 SER A C 1
ATOM 1543 O O . SER A 1 192 ? -7.145 -19.375 2.246 1 90.5 192 SER A O 1
ATOM 1545 N N . ASP A 1 193 ? -7.453 -21.516 2.822 1 87.94 193 ASP A N 1
ATOM 1546 C CA . ASP A 1 193 ? -6.391 -21.953 1.922 1 87.94 193 ASP A CA 1
ATOM 1547 C C . ASP A 1 193 ? -6.855 -21.922 0.468 1 87.94 193 ASP A C 1
ATOM 1549 O O . ASP A 1 193 ? -8.055 -21.984 0.192 1 87.94 193 ASP A O 1
ATOM 1553 N N . ILE A 1 194 ? -5.961 -21.812 -0.425 1 90.62 194 ILE A N 1
ATOM 1554 C CA . ILE A 1 194 ? -6.301 -21.609 -1.829 1 90.62 194 ILE A CA 1
ATOM 1555 C C . ILE A 1 194 ? -6.906 -22.891 -2.408 1 90.62 194 ILE A C 1
ATOM 1557 O O . ILE A 1 194 ? -7.629 -22.844 -3.404 1 90.62 194 ILE A O 1
ATOM 1561 N N . ASP A 1 195 ? -6.598 -23.984 -1.826 1 83.38 195 ASP A N 1
ATOM 1562 C CA . ASP A 1 195 ? -7.086 -25.25 -2.365 1 83.38 195 ASP A CA 1
ATOM 1563 C C . ASP A 1 195 ? -8.438 -25.609 -1.756 1 83.38 195 ASP A C 1
ATOM 1565 O O . ASP A 1 195 ? -9 -26.656 -2.08 1 83.38 195 ASP A O 1
ATOM 1569 N N . MET A 1 196 ? -8.93 -24.766 -0.898 1 78.38 196 MET A N 1
ATOM 1570 C CA . MET A 1 196 ? -10.219 -25.047 -0.266 1 78.38 196 MET A CA 1
ATOM 1571 C C . MET A 1 196 ? -11.375 -24.578 -1.143 1 78.38 196 MET A C 1
ATOM 1573 O O . MET A 1 196 ? -11.289 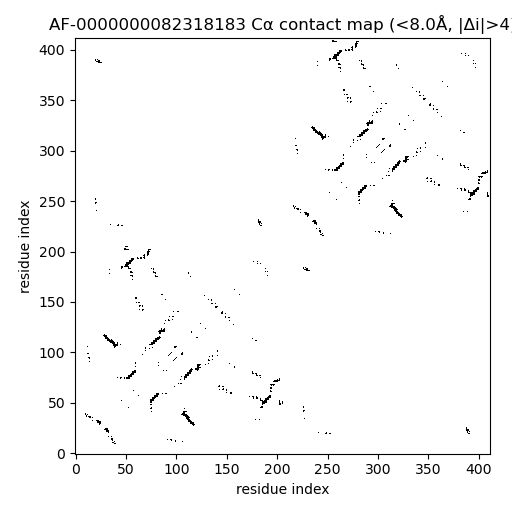-23.5 -1.759 1 78.38 196 MET A O 1
ATOM 1577 N N . ILE A 1 197 ? -12.242 -25.484 -1.356 1 64.19 197 ILE A N 1
ATOM 1578 C CA . ILE A 1 197 ? -13.414 -25.109 -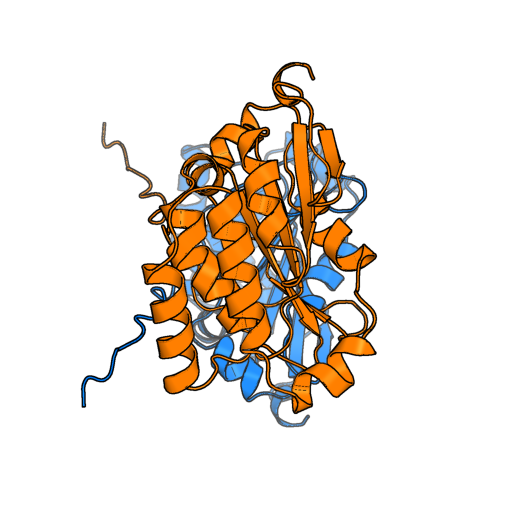2.156 1 64.19 197 ILE A CA 1
ATOM 1579 C C . ILE A 1 197 ? -14.5 -24.547 -1.249 1 64.19 197 ILE A C 1
ATOM 1581 O O . ILE A 1 197 ? -14.844 -25.156 -0.226 1 64.19 197 ILE A O 1
ATOM 1585 N N . THR A 1 198 ? -14.773 -23.328 -1.544 1 64.06 198 THR A N 1
ATOM 1586 C CA . THR A 1 198 ? -15.844 -22.688 -0.788 1 64.06 198 THR A CA 1
ATOM 1587 C C . THR A 1 198 ? -17.203 -23.062 -1.357 1 64.06 198 THR A C 1
ATOM 1589 O O . THR A 1 198 ? -17.312 -23.5 -2.504 1 64.06 198 THR A O 1
ATOM 1592 N N . THR A 1 199 ? -18.125 -23.203 -0.516 1 57.66 199 THR A N 1
ATOM 1593 C CA . THR A 1 199 ? -19.484 -23.438 -0.983 1 57.66 199 THR A CA 1
ATOM 1594 C C . THR A 1 199 ? -20.016 -22.234 -1.751 1 57.66 199 THR A C 1
ATOM 1596 O O . THR A 1 199 ? -19.844 -21.094 -1.321 1 57.66 199 THR A O 1
ATOM 1599 N N . PRO A 1 200 ? -20.5 -22.5 -2.934 1 57.16 200 PRO A N 1
ATOM 1600 C CA . PRO A 1 200 ? -21.109 -21.406 -3.703 1 57.16 200 PRO A CA 1
ATOM 1601 C C . PRO A 1 200 ? -22.141 -20.625 -2.898 1 57.16 200 PRO A C 1
ATOM 1603 O O . PRO A 1 200 ? -22.938 -21.219 -2.168 1 57.16 200 PRO A O 1
ATOM 1606 N N . GLY A 1 201 ? -22.062 -19.297 -2.967 1 56.28 201 GLY A N 1
ATOM 1607 C CA . GLY A 1 201 ? -23.062 -18.453 -2.332 1 56.28 201 GLY A CA 1
ATOM 1608 C C . GLY A 1 201 ? -22.75 -18.141 -0.885 1 56.28 201 GLY A C 1
ATOM 1609 O O . GLY A 1 201 ? -23.562 -17.531 -0.181 1 56.28 201 GLY A O 1
ATOM 1610 N N . PHE A 1 202 ? -21.688 -18.562 -0.427 1 53.88 202 PHE A N 1
ATOM 1611 C CA . PHE A 1 202 ? -21.328 -18.359 0.967 1 53.88 202 PHE A CA 1
ATOM 1612 C C . PHE A 1 202 ? -21.266 -16.859 1.287 1 53.88 202 PHE A C 1
ATOM 1614 O O . PHE A 1 202 ? -21.578 -16.453 2.406 1 53.88 202 PHE A O 1
ATOM 1621 N N . GLU A 1 203 ? -20.953 -15.977 0.371 1 55.91 203 GLU A N 1
ATOM 1622 C CA . GLU A 1 203 ? -20.797 -14.547 0.614 1 55.91 203 GLU A CA 1
ATOM 1623 C C . GLU A 1 203 ? -22.141 -13.867 0.833 1 55.91 203 GLU A C 1
ATOM 1625 O O . GLU A 1 203 ? -22.219 -12.789 1.424 1 55.91 203 GLU A O 1
ATOM 1630 N N . GLU A 1 204 ? -23.156 -14.375 0.142 1 54.81 204 GLU A N 1
ATOM 1631 C CA . GLU A 1 204 ? -24.484 -13.797 0.249 1 54.81 204 GLU A CA 1
ATOM 1632 C C . GLU A 1 204 ? -25.094 -14.062 1.624 1 54.81 204 GLU A C 1
ATOM 1634 O O . GLU A 1 204 ? -26.016 -13.367 2.047 1 54.81 204 GLU A O 1
ATOM 1639 N N . LYS A 1 205 ? -24.797 -15.102 2.191 1 48.81 205 LYS A N 1
ATOM 1640 C CA . LYS A 1 205 ? -25.531 -15.539 3.381 1 48.81 205 LYS A CA 1
ATOM 1641 C C . LYS A 1 205 ? -25.047 -14.789 4.621 1 48.81 205 LYS A C 1
ATOM 1643 O O . LYS A 1 205 ? -25.688 -14.867 5.68 1 48.81 205 LYS A O 1
ATOM 1648 N N . THR A 1 206 ? -23.922 -14.188 4.535 1 43.03 206 THR A N 1
ATOM 1649 C CA . THR A 1 206 ? -23.531 -13.516 5.773 1 43.03 206 THR A CA 1
ATOM 1650 C C . THR A 1 206 ? -23.812 -12.016 5.684 1 43.03 206 THR A C 1
ATOM 1652 O O . THR A 1 206 ? -23.641 -11.414 4.621 1 43.03 206 THR A O 1
ATOM 1655 N N . MET B 1 1 ? 16.047 -1.76 -33.094 1 25.89 1 MET B N 1
ATOM 1656 C CA . MET B 1 1 ? 16.281 -1.838 -31.672 1 25.89 1 MET B CA 1
ATOM 1657 C C . MET B 1 1 ? 15.164 -1.126 -30.906 1 25.89 1 MET B C 1
ATOM 1659 O O . MET B 1 1 ? 15.156 0.103 -30.812 1 25.89 1 MET B O 1
ATOM 1663 N N . LEU B 1 2 ? 13.945 -1.614 -30.938 1 27.73 2 LEU B N 1
ATOM 1664 C CA . LEU B 1 2 ? 12.711 -1 -30.469 1 27.73 2 LEU B CA 1
ATOM 1665 C C . LEU B 1 2 ? 12.703 -0.905 -28.938 1 27.73 2 LEU B C 1
ATOM 1667 O O . LEU B 1 2 ? 12.742 -1.926 -28.25 1 27.73 2 LEU B O 1
ATOM 1671 N N . SER B 1 3 ? 13.359 0.119 -28.359 1 30.03 3 SER B N 1
ATOM 1672 C CA . SER B 1 3 ? 13.383 0.506 -26.953 1 30.03 3 SER B CA 1
ATOM 1673 C C . SER B 1 3 ? 11.969 0.56 -26.375 1 30.03 3 SER B C 1
ATOM 1675 O O . SER B 1 3 ? 11.148 1.383 -26.797 1 30.03 3 SER B O 1
ATOM 1677 N N . THR B 1 4 ? 11.383 -0.541 -26.141 1 28.81 4 THR B N 1
ATOM 1678 C CA . THR B 1 4 ? 10.078 -0.525 -25.484 1 28.81 4 THR B CA 1
ATOM 1679 C C . THR B 1 4 ? 10.117 0.299 -24.203 1 28.81 4 THR B C 1
ATOM 1681 O O . THR B 1 4 ? 10.812 -0.063 -23.25 1 28.81 4 THR B O 1
ATOM 1684 N N . VAL B 1 5 ? 9.945 1.625 -24.344 1 33.72 5 VAL B N 1
ATOM 1685 C CA . VAL B 1 5 ? 9.703 2.592 -23.281 1 33.72 5 VAL B CA 1
ATOM 1686 C C . VAL B 1 5 ? 8.617 2.068 -22.344 1 33.72 5 VAL B C 1
ATOM 1688 O O . VAL B 1 5 ? 7.465 1.906 -22.75 1 33.72 5 VAL B O 1
ATOM 1691 N N . THR B 1 6 ? 8.922 1.165 -21.438 1 34.44 6 THR B N 1
ATOM 1692 C CA . THR B 1 6 ? 8.016 0.886 -20.328 1 34.44 6 THR B CA 1
ATOM 1693 C C . THR B 1 6 ? 7.453 2.182 -19.75 1 34.44 6 THR B C 1
ATOM 1695 O O . THR B 1 6 ? 8.203 3.02 -19.25 1 34.44 6 THR B O 1
ATOM 1698 N N . THR B 1 7 ? 6.531 2.676 -20.375 1 34.06 7 THR B N 1
ATOM 1699 C CA . THR B 1 7 ? 5.895 3.922 -19.953 1 34.06 7 THR B CA 1
ATOM 1700 C C . THR B 1 7 ? 5.637 3.916 -18.453 1 34.06 7 THR B C 1
ATOM 1702 O O . THR B 1 7 ? 4.859 3.098 -17.953 1 34.06 7 THR B O 1
ATOM 1705 N N . ALA B 1 8 ? 6.648 4.227 -17.688 1 40.34 8 ALA B N 1
ATOM 1706 C CA . ALA B 1 8 ? 6.504 4.461 -16.25 1 40.34 8 ALA B CA 1
ATOM 1707 C C . ALA B 1 8 ? 5.168 5.125 -15.938 1 40.34 8 ALA B C 1
ATOM 1709 O O . ALA B 1 8 ? 4.652 5.914 -16.734 1 40.34 8 ALA B O 1
ATOM 1710 N N . ALA B 1 9 ? 4.426 4.543 -15.18 1 47.38 9 ALA B N 1
ATOM 1711 C CA . ALA B 1 9 ? 3.197 5.195 -14.734 1 47.38 9 ALA B CA 1
ATOM 1712 C C . ALA B 1 9 ? 3.422 6.688 -14.508 1 47.38 9 ALA B C 1
ATOM 1714 O O . ALA B 1 9 ? 4.48 7.098 -14.023 1 47.38 9 ALA B O 1
ATOM 1715 N N . PRO B 1 10 ? 2.574 7.645 -15.102 1 46.47 10 PRO B N 1
ATOM 1716 C CA . PRO B 1 10 ? 2.721 9.094 -14.953 1 46.47 10 PRO B CA 1
ATOM 1717 C C . PRO B 1 10 ? 2.916 9.523 -13.5 1 46.47 10 PRO B C 1
ATOM 1719 O O . PRO B 1 10 ? 2.312 8.938 -12.594 1 46.47 10 PRO B O 1
ATOM 1722 N N . ILE B 1 11 ? 4.121 10.109 -13.18 1 54.78 11 ILE B N 1
ATOM 1723 C CA . ILE B 1 11 ? 4.469 10.719 -11.898 1 54.78 11 ILE B CA 1
ATOM 1724 C C . ILE B 1 11 ? 3.363 11.672 -11.461 1 54.78 11 ILE B C 1
ATOM 1726 O O . ILE B 1 11 ? 3.014 12.602 -12.188 1 54.78 11 ILE B O 1
ATOM 1730 N N . SER B 1 12 ? 2.52 11.18 -10.57 1 62 12 SER B N 1
ATOM 1731 C CA . SER B 1 12 ? 1.46 12.031 -10.039 1 62 12 SER B CA 1
ATOM 1732 C C . SER B 1 12 ? 2.037 13.227 -9.289 1 62 12 SER B C 1
ATOM 1734 O O . SER B 1 12 ? 2.941 13.07 -8.461 1 62 12 SER B O 1
ATOM 1736 N N . THR B 1 13 ? 1.69 14.406 -9.695 1 75.75 13 THR B N 1
ATOM 1737 C CA . THR B 1 13 ? 2.178 15.625 -9.062 1 75.75 13 THR B CA 1
ATOM 1738 C C . THR B 1 13 ? 1.311 15.992 -7.859 1 75.75 13 THR B C 1
ATOM 1740 O O . THR B 1 13 ? 1.657 16.891 -7.09 1 75.75 13 THR B O 1
ATOM 1743 N N . ASN B 1 14 ? 0.243 15.227 -7.676 1 86.75 14 ASN B N 1
ATOM 1744 C CA . ASN B 1 14 ? -0.646 15.555 -6.566 1 86.75 14 ASN B CA 1
ATOM 1745 C C . ASN B 1 14 ? -1.082 14.305 -5.809 1 86.75 14 ASN B C 1
ATOM 1747 O O . ASN B 1 14 ? -0.955 13.188 -6.316 1 86.75 14 ASN B O 1
ATOM 1751 N N . ILE B 1 15 ? -1.404 14.555 -4.605 1 92.06 15 ILE B N 1
ATOM 1752 C CA . ILE B 1 15 ? -2.043 13.508 -3.816 1 92.06 15 ILE B CA 1
ATOM 1753 C C . ILE B 1 15 ? -3.469 13.289 -4.316 1 92.06 15 ILE B C 1
ATOM 1755 O O . ILE B 1 15 ? -4.266 14.227 -4.383 1 92.06 15 ILE B O 1
ATOM 1759 N N . HIS B 1 16 ? -3.715 12.078 -4.641 1 85.12 16 HIS B N 1
ATOM 1760 C CA . HIS B 1 16 ? -5.062 11.734 -5.082 1 85.12 16 HIS B CA 1
ATOM 1761 C C . HIS B 1 16 ? -5.934 11.312 -3.902 1 85.12 16 HIS B C 1
ATOM 1763 O O . HIS B 1 16 ? -5.422 10.977 -2.836 1 85.12 16 HIS B O 1
ATOM 1769 N N . ASN B 1 17 ? -7.227 11.438 -4.211 1 87.19 17 ASN B N 1
ATOM 1770 C CA . ASN B 1 17 ? -8.156 11 -3.18 1 87.19 17 ASN B CA 1
ATOM 1771 C C . ASN B 1 17 ? -7.902 9.547 -2.777 1 87.19 17 ASN B C 1
ATOM 1773 O O . ASN B 1 17 ? -7.672 8.695 -3.635 1 87.19 17 ASN B O 1
ATOM 1777 N N . ILE B 1 18 ? -7.934 9.375 -1.538 1 91 18 ILE B N 1
ATOM 1778 C CA . ILE B 1 18 ? -7.73 8.008 -1.062 1 91 18 ILE B CA 1
ATOM 1779 C C . ILE B 1 18 ? -8.938 7.152 -1.433 1 91 18 ILE B C 1
ATOM 1781 O O . ILE B 1 18 ? -10.078 7.629 -1.42 1 91 18 ILE B O 1
ATOM 1785 N N . VAL B 1 19 ? -8.648 5.969 -1.782 1 92.56 19 VAL B N 1
ATOM 1786 C CA . VAL B 1 19 ? -9.672 4.949 -2.014 1 92.56 19 VAL B CA 1
ATOM 1787 C C . VAL B 1 19 ? -9.797 4.055 -0.781 1 92.56 19 VAL B C 1
ATOM 1789 O O . VAL B 1 19 ? -8.945 3.193 -0.543 1 92.56 19 VAL B O 1
ATOM 1792 N N . PRO B 1 20 ? -10.883 4.262 -0.06 1 93.19 20 PRO B N 1
ATOM 1793 C CA . PRO B 1 20 ? -10.984 3.562 1.223 1 93.19 20 PRO B CA 1
ATOM 1794 C C . PRO B 1 20 ? -10.828 2.051 1.083 1 93.19 20 PRO B C 1
ATOM 1796 O O . PRO B 1 20 ? -10.25 1.402 1.958 1 93.19 20 PRO B O 1
ATOM 1799 N N . SER B 1 21 ? -11.266 1.48 -0 1 94.25 21 SER B N 1
ATOM 1800 C CA . SER B 1 21 ? -11.242 0.031 -0.162 1 94.25 21 SER B CA 1
ATOM 1801 C C . SER B 1 21 ? -9.828 -0.475 -0.419 1 94.25 21 SER B C 1
ATOM 1803 O O . SER B 1 21 ? -9.578 -1.683 -0.396 1 94.25 21 SER B O 1
ATOM 1805 N N . LYS B 1 22 ? -8.891 0.415 -0.593 1 95.5 22 LYS B N 1
ATOM 1806 C CA . LYS B 1 22 ? -7.492 0.031 -0.792 1 95.5 22 LYS B CA 1
ATOM 1807 C C . LYS B 1 22 ? -6.66 0.318 0.455 1 95.5 22 LYS B C 1
ATOM 1809 O O . LYS B 1 22 ? -5.43 0.355 0.392 1 95.5 22 LYS B O 1
ATOM 1814 N N . GLY B 1 23 ? -7.395 0.547 1.482 1 96.19 23 GLY B N 1
ATOM 1815 C CA . GLY B 1 23 ? -6.723 0.717 2.76 1 96.19 23 GLY B CA 1
ATOM 1816 C C . GLY B 1 23 ? -6.355 -0.599 3.422 1 96.19 23 GLY B C 1
ATOM 1817 O O . GLY B 1 23 ? -6.766 -1.666 2.961 1 96.19 23 GLY B O 1
ATOM 1818 N N . ILE B 1 24 ? -5.535 -0.491 4.434 1 97.38 24 ILE B N 1
ATOM 1819 C CA . ILE B 1 24 ? -5.07 -1.639 5.207 1 97.38 24 ILE B CA 1
ATOM 1820 C C . ILE B 1 24 ? -5.473 -1.474 6.668 1 97.38 24 ILE B C 1
ATOM 1822 O O . ILE B 1 24 ? -5.266 -0.412 7.262 1 97.38 24 ILE B O 1
ATOM 1826 N N . TRP B 1 25 ? -6.023 -2.549 7.238 1 96.5 25 TRP B N 1
ATOM 1827 C CA . TRP B 1 25 ? -6.477 -2.494 8.625 1 96.5 25 TRP B CA 1
ATOM 1828 C C . TRP B 1 25 ? -5.367 -2.924 9.578 1 96.5 25 TRP B C 1
ATOM 1830 O O . TRP B 1 25 ? -4.594 -3.834 9.273 1 96.5 25 TRP B O 1
ATOM 1840 N N . ASP B 1 26 ? -5.32 -2.234 10.648 1 93.88 26 ASP B N 1
ATOM 1841 C CA . ASP B 1 26 ? -4.551 -2.838 11.727 1 93.88 26 ASP B CA 1
ATOM 1842 C C . ASP B 1 26 ? -5.234 -4.102 12.25 1 93.88 26 ASP B C 1
ATOM 1844 O O . ASP B 1 26 ? -6.367 -4.402 11.867 1 93.88 26 ASP B O 1
ATOM 1848 N N . VAL B 1 27 ? -4.602 -4.848 13.133 1 89.44 27 VAL B N 1
ATOM 1849 C CA . VAL B 1 27 ? -5.055 -6.168 13.555 1 89.44 27 VAL B CA 1
ATOM 1850 C C . VAL B 1 27 ? -6.371 -6.043 14.32 1 89.44 27 VAL B C 1
ATOM 1852 O O . VAL B 1 27 ? -7.203 -6.949 14.281 1 89.44 27 VAL B O 1
ATOM 1855 N N . TRP B 1 28 ? -6.582 -4.91 14.883 1 90.62 28 TRP B N 1
ATOM 1856 C CA . TRP B 1 28 ? -7.762 -4.742 15.727 1 90.62 28 TRP B CA 1
ATOM 1857 C C . TRP B 1 28 ? -8.852 -3.98 14.984 1 90.62 28 TRP B C 1
ATOM 1859 O O . TRP B 1 28 ? -9.914 -3.691 15.547 1 90.62 28 TRP B O 1
ATOM 1869 N N . HIS B 1 29 ? -8.625 -3.609 13.75 1 94.69 29 HIS B N 1
ATOM 1870 C CA . HIS B 1 29 ? -9.547 -2.836 12.922 1 94.69 29 HIS B CA 1
ATOM 1871 C C . HIS B 1 29 ? -9.906 -1.514 13.594 1 94.69 29 HIS B C 1
ATOM 1873 O O . HIS B 1 29 ? -11.047 -1.054 13.5 1 94.69 29 HIS B O 1
ATOM 1879 N N . LYS B 1 30 ? -8.938 -1.008 14.328 1 95.5 30 LYS B N 1
ATOM 1880 C CA . LYS B 1 30 ? -9.109 0.29 14.977 1 95.5 30 LYS B CA 1
ATOM 1881 C C . LYS B 1 30 ? -8.672 1.425 14.055 1 95.5 30 LYS B C 1
ATOM 1883 O O . LYS B 1 30 ? -9.258 2.508 14.07 1 95.5 30 LYS B O 1
ATOM 1888 N N . PHE B 1 31 ? -7.672 1.105 13.305 1 97.19 31 PHE B N 1
ATOM 1889 C CA . PHE B 1 31 ? -7.133 2.096 12.383 1 97.19 31 PHE B CA 1
ATOM 1890 C C . PHE B 1 31 ? -6.996 1.511 10.984 1 97.19 31 PHE B C 1
ATOM 1892 O O . PHE B 1 31 ? -6.754 0.312 10.82 1 97.19 31 PHE B O 1
ATOM 1899 N N . LYS B 1 32 ? -7.223 2.326 10.055 1 97.75 32 LYS B N 1
ATOM 1900 C CA . LYS B 1 32 ? -6.926 2.029 8.656 1 97.75 32 LYS B CA 1
ATOM 1901 C C . LYS B 1 32 ? -5.832 2.947 8.117 1 97.75 32 LYS B C 1
ATOM 1903 O O . LYS B 1 32 ? -5.758 4.121 8.492 1 97.75 32 LYS B O 1
ATOM 1908 N N . TYR B 1 33 ? -4.926 2.387 7.246 1 97.75 33 TYR B N 1
ATOM 1909 C CA . TYR B 1 33 ? -3.857 3.236 6.73 1 97.75 33 TYR B CA 1
ATOM 1910 C C . TYR B 1 33 ? -3.578 2.934 5.266 1 97.75 33 TYR B C 1
ATOM 1912 O O . TYR B 1 33 ? -4.031 1.916 4.734 1 97.75 33 TYR B O 1
ATOM 1920 N N . HIS B 1 34 ? -3.051 3.881 4.602 1 97.81 34 HIS B N 1
ATOM 1921 C CA . HIS B 1 34 ? -2.686 3.867 3.189 1 97.81 34 HIS B CA 1
ATOM 1922 C C . HIS B 1 34 ? -1.218 4.234 2.998 1 97.81 34 HIS B C 1
ATOM 1924 O O . HIS B 1 34 ? -0.793 5.332 3.373 1 97.81 34 HIS B O 1
ATOM 1930 N N . TYR B 1 35 ? -0.489 3.271 2.432 1 97.31 35 TYR B N 1
ATOM 1931 C CA . TYR B 1 35 ? 0.905 3.557 2.111 1 97.31 35 TYR B CA 1
ATOM 1932 C C . TYR B 1 35 ? 1.017 4.316 0.794 1 97.31 35 TYR B C 1
ATOM 1934 O O . TYR B 1 35 ? 0.225 4.098 -0.125 1 97.31 35 TYR B O 1
ATOM 1942 N N . HIS B 1 36 ? 1.996 5.156 0.72 1 97.06 36 HIS B N 1
ATOM 1943 C CA . HIS B 1 36 ? 2.422 5.781 -0.529 1 97.06 36 HIS B CA 1
ATOM 1944 C C . HIS B 1 36 ? 1.248 6.445 -1.241 1 97.06 36 HIS B C 1
ATOM 1946 O O . HIS B 1 36 ? 1.024 6.211 -2.43 1 97.06 36 HIS B O 1
ATOM 1952 N N . VAL B 1 37 ? 0.516 7.227 -0.499 1 97.19 37 VAL B N 1
ATOM 1953 C CA . VAL B 1 37 ? -0.565 7.977 -1.127 1 97.19 37 VAL B CA 1
ATOM 1954 C C . VAL B 1 37 ? 0.015 9.016 -2.082 1 97.19 37 VAL B C 1
ATOM 1956 O O . VAL B 1 37 ? -0.677 9.5 -2.982 1 97.19 37 VAL B O 1
ATOM 1959 N N . PHE B 1 38 ? 1.237 9.359 -1.835 1 97.25 38 PHE B N 1
ATOM 1960 C CA . PHE B 1 38 ? 2.061 10.195 -2.705 1 97.25 38 PHE B CA 1
ATOM 1961 C C . PHE B 1 38 ? 3.516 9.742 -2.668 1 97.25 38 PHE B C 1
ATOM 1963 O O . PHE B 1 38 ? 4.043 9.414 -1.603 1 97.25 38 PHE B O 1
ATOM 1970 N N . THR B 1 39 ? 4.098 9.688 -3.816 1 96.44 39 THR B N 1
ATOM 1971 C CA . THR B 1 39 ? 5.527 9.414 -3.928 1 96.44 39 THR B CA 1
ATOM 1972 C C . THR B 1 39 ? 6.191 10.406 -4.879 1 96.44 39 THR B C 1
ATOM 1974 O O . THR B 1 39 ? 5.77 10.547 -6.027 1 96.44 39 THR B O 1
ATOM 1977 N N . GLY B 1 40 ? 7.211 11.016 -4.371 1 96.81 40 GLY B N 1
ATOM 1978 C CA . GLY B 1 40 ? 7.922 12.008 -5.16 1 96.81 40 GLY B CA 1
ATOM 1979 C C . GLY B 1 40 ? 8.617 11.414 -6.375 1 96.81 40 GLY B C 1
ATOM 1980 O O . GLY B 1 40 ? 8.883 10.211 -6.418 1 96.81 40 GLY B O 1
ATOM 1981 N N . SER B 1 41 ? 8.93 12.281 -7.277 1 95.44 41 SER B N 1
ATOM 1982 C CA . SER B 1 41 ? 9.523 11.859 -8.539 1 95.44 41 SER B CA 1
ATOM 1983 C C . SER B 1 41 ? 10.898 11.242 -8.328 1 95.44 41 SER B C 1
ATOM 1985 O O . SER B 1 41 ? 11.32 10.375 -9.102 1 95.44 41 SER B O 1
ATOM 1987 N N . ASP B 1 42 ? 11.602 11.656 -7.289 1 96.31 42 ASP B N 1
ATOM 1988 C CA . ASP B 1 42 ? 12.969 11.18 -7.082 1 96.31 42 ASP B CA 1
ATOM 1989 C C . ASP B 1 42 ? 13.023 10.133 -5.969 1 96.31 42 ASP B C 1
ATOM 1991 O O . ASP B 1 42 ? 14.102 9.734 -5.535 1 96.31 42 ASP B O 1
ATOM 1995 N N . TRP B 1 43 ? 11.922 9.766 -5.531 1 96.69 43 TRP B N 1
ATOM 1996 C CA . TRP B 1 43 ? 11.867 8.828 -4.414 1 96.69 43 TRP B CA 1
ATOM 1997 C C . TRP B 1 43 ? 12.641 7.551 -4.734 1 96.69 43 TRP B C 1
ATOM 1999 O O . TRP B 1 43 ? 13.461 7.098 -3.934 1 96.69 43 TRP B O 1
ATOM 2009 N N . GLU B 1 44 ? 12.344 6.973 -5.887 1 95.12 44 GLU B N 1
ATOM 2010 C CA . GLU B 1 44 ? 12.984 5.719 -6.266 1 95.12 44 GLU B CA 1
ATOM 2011 C C . GLU B 1 44 ? 14.5 5.871 -6.352 1 95.12 44 GLU B C 1
ATOM 2013 O O . GLU B 1 44 ? 15.242 5.062 -5.797 1 95.12 44 GLU B O 1
ATOM 2018 N N . GLU B 1 45 ? 14.906 6.871 -6.988 1 96.06 45 GLU B N 1
ATOM 2019 C CA . GLU B 1 45 ? 16.328 7.129 -7.156 1 96.06 45 GLU B CA 1
ATOM 2020 C C . GLU B 1 45 ? 17 7.402 -5.812 1 96.06 45 GLU B C 1
ATOM 2022 O O . GLU B 1 45 ? 18.062 6.848 -5.52 1 96.06 45 GLU B O 1
ATOM 2027 N N . LEU B 1 46 ? 16.438 8.219 -5.004 1 95.38 46 LEU B N 1
ATOM 2028 C CA . LEU B 1 46 ? 17 8.578 -3.703 1 95.38 46 LEU B CA 1
ATOM 2029 C C . LEU B 1 46 ? 17.062 7.359 -2.789 1 95.38 46 LEU B C 1
ATOM 2031 O O . LEU B 1 46 ? 18.031 7.18 -2.051 1 95.38 46 LEU B O 1
ATOM 2035 N N . SER B 1 47 ? 16.047 6.57 -2.855 1 94.62 47 SER B N 1
ATOM 2036 C CA . SER B 1 47 ? 15.992 5.371 -2.027 1 94.62 47 SER B CA 1
ATOM 2037 C C . SER B 1 47 ? 17.094 4.391 -2.396 1 94.62 47 SER B C 1
ATOM 2039 O O . SER B 1 47 ? 17.562 3.625 -1.551 1 94.62 47 SER B O 1
ATOM 2041 N N . GLY B 1 48 ? 17.453 4.375 -3.631 1 93.88 48 GLY B N 1
ATOM 2042 C CA . GLY B 1 48 ? 18.5 3.473 -4.094 1 93.88 48 GLY B CA 1
ATOM 2043 C C . GLY B 1 48 ? 19.891 4.035 -3.906 1 93.88 48 GLY B C 1
ATOM 2044 O O . GLY B 1 48 ? 20.859 3.277 -3.787 1 93.88 48 GLY B O 1
ATOM 2045 N N . ASN B 1 49 ? 20.031 5.301 -3.826 1 94.06 49 ASN B N 1
ATOM 2046 C CA . ASN B 1 49 ? 21.359 5.93 -3.889 1 94.06 49 ASN B CA 1
ATOM 2047 C C . ASN B 1 49 ? 21.781 6.473 -2.529 1 94.06 49 ASN B C 1
ATOM 2049 O O . ASN B 1 49 ? 22.969 6.637 -2.268 1 94.06 49 ASN B O 1
ATOM 2053 N N . GLN B 1 50 ? 20.812 6.844 -1.675 1 92.81 50 GLN B N 1
ATOM 2054 C CA . GLN B 1 50 ? 21.141 7.387 -0.36 1 92.81 50 GLN B CA 1
ATOM 2055 C C . GLN B 1 50 ? 21.234 6.277 0.684 1 92.81 50 GLN B C 1
ATOM 2057 O O . GLN B 1 50 ? 20.656 5.199 0.504 1 92.81 50 GLN B O 1
ATOM 2062 N N . SER B 1 51 ? 21.891 6.59 1.713 1 92.44 51 SER B N 1
ATOM 2063 C CA . SER B 1 51 ? 22.125 5.574 2.734 1 92.44 51 SER B CA 1
ATOM 2064 C C . SER B 1 51 ? 21.047 5.645 3.822 1 92.44 51 SER B C 1
ATOM 2066 O O . SER B 1 51 ? 20.766 4.641 4.477 1 92.44 51 SER B O 1
ATOM 2068 N N . THR B 1 52 ? 20.516 6.879 3.953 1 94.12 52 THR B N 1
ATOM 2069 C CA . THR B 1 52 ? 19.625 7.07 5.09 1 94.12 52 THR B CA 1
ATOM 2070 C C . THR B 1 52 ? 18.297 7.672 4.645 1 94.12 52 THR B C 1
ATOM 2072 O O . THR B 1 52 ? 18.281 8.594 3.818 1 94.12 52 THR B O 1
ATOM 2075 N N . CYS B 1 53 ? 17.219 7.105 5.094 1 96.56 53 CYS B N 1
ATOM 2076 C CA . CYS B 1 53 ? 15.875 7.637 4.938 1 96.56 53 CYS B CA 1
ATOM 2077 C C . CYS B 1 53 ? 15.375 8.258 6.238 1 96.56 53 CYS B C 1
ATOM 2079 O O . CYS B 1 53 ? 15.531 7.668 7.309 1 96.56 53 CYS B O 1
ATOM 2081 N N . LEU B 1 54 ? 14.891 9.477 6.141 1 96.25 54 LEU B N 1
ATOM 2082 C CA . LEU B 1 54 ? 14.281 10.109 7.301 1 96.25 54 LEU B CA 1
ATOM 2083 C C . LEU B 1 54 ? 12.82 9.695 7.445 1 96.25 54 LEU B C 1
ATOM 2085 O O . LEU B 1 54 ? 12.031 9.852 6.512 1 96.25 54 LEU B O 1
ATOM 2089 N N . SER B 1 55 ? 12.508 9.07 8.508 1 97.12 55 SER B N 1
ATOM 2090 C CA . SER B 1 55 ? 11.156 8.656 8.852 1 97.12 55 SER B CA 1
ATOM 2091 C C . SER B 1 55 ? 10.562 9.555 9.93 1 97.12 55 SER B C 1
ATOM 2093 O O . SER B 1 55 ? 11.125 9.68 11.016 1 97.12 55 SER B O 1
ATOM 2095 N N . THR B 1 56 ? 9.422 10.18 9.594 1 96.5 56 THR B N 1
ATOM 2096 C CA . THR B 1 56 ? 8.781 11.055 10.57 1 96.5 56 THR B CA 1
ATOM 2097 C C . THR B 1 56 ? 7.262 10.93 10.492 1 96.5 56 THR B C 1
ATOM 2099 O O . THR B 1 56 ? 6.73 10.297 9.57 1 96.5 56 THR B O 1
ATOM 2102 N N . GLN B 1 57 ? 6.609 11.344 11.539 1 96.5 57 GLN B N 1
ATOM 2103 C CA . GLN B 1 57 ? 5.152 11.289 11.617 1 96.5 57 GLN B CA 1
ATOM 2104 C C . GLN B 1 57 ? 4.59 12.547 12.273 1 96.5 57 GLN B C 1
ATOM 2106 O O . GLN B 1 57 ? 5.293 13.242 13.008 1 96.5 57 GLN B O 1
ATOM 2111 N N . SER B 1 58 ? 3.291 12.836 11.906 1 95.81 58 SER B N 1
ATOM 2112 C CA . SER B 1 58 ? 2.715 14.055 12.461 1 95.81 58 SER B CA 1
ATOM 2113 C C . SER B 1 58 ? 1.192 14.031 12.391 1 95.81 58 SER B C 1
ATOM 2115 O O . SER B 1 58 ? 0.613 13.227 11.664 1 95.81 58 SER B O 1
ATOM 2117 N N . THR B 1 59 ? 0.643 14.867 13.203 1 95.06 59 THR B N 1
ATOM 2118 C CA . THR B 1 59 ? -0.744 15.289 13.039 1 95.06 59 THR B CA 1
ATOM 2119 C C . THR B 1 59 ? -0.818 16.641 12.336 1 95.06 59 THR B C 1
ATOM 2121 O O . THR B 1 59 ? 0.211 17.266 12.062 1 95.06 59 THR B O 1
ATOM 2124 N N . VAL B 1 60 ? -2.068 17.047 12.047 1 95.69 60 VAL B N 1
ATOM 2125 C CA . VAL B 1 60 ? -2.273 18.344 11.398 1 95.69 60 VAL B CA 1
ATOM 2126 C C . VAL B 1 60 ? -1.751 19.453 12.305 1 95.69 60 VAL B C 1
ATOM 2128 O O . VAL B 1 60 ? -1.278 20.484 11.812 1 95.69 60 VAL B O 1
ATOM 2131 N N . ASP B 1 61 ? -1.667 19.25 13.562 1 94.5 61 ASP B N 1
ATOM 2132 C CA . ASP B 1 61 ? -1.283 20.266 14.539 1 94.5 61 ASP B CA 1
ATOM 2133 C C . ASP B 1 61 ? 0.181 20.672 14.367 1 94.5 61 ASP B C 1
ATOM 2135 O O . ASP B 1 61 ? 0.554 21.812 14.648 1 94.5 61 ASP B O 1
ATOM 2139 N N . ARG B 1 62 ? 0.975 19.703 13.906 1 93.62 62 ARG B N 1
ATOM 2140 C CA . ARG B 1 62 ? 2.408 19.969 13.828 1 93.62 62 ARG B CA 1
ATOM 2141 C C . ARG B 1 62 ? 2.883 20 12.375 1 93.62 62 ARG B C 1
ATOM 2143 O O . ARG B 1 62 ? 4.086 20.016 12.109 1 93.62 62 ARG B O 1
ATOM 2150 N N . LEU B 1 63 ? 2.01 20.016 11.453 1 95.19 63 LEU B N 1
ATOM 2151 C CA . LEU B 1 63 ? 2.369 19.922 10.047 1 95.19 63 LEU B CA 1
ATOM 2152 C C . LEU B 1 63 ? 3.152 21.156 9.609 1 95.19 63 LEU B C 1
ATOM 2154 O O . LEU B 1 63 ? 3.969 21.094 8.688 1 95.19 63 LEU B O 1
ATOM 2158 N N . GLY B 1 64 ? 2.951 22.312 10.266 1 95.62 64 GLY B N 1
ATOM 2159 C CA . GLY B 1 64 ? 3.723 23.516 9.969 1 95.62 64 GLY B CA 1
ATOM 2160 C C . GLY B 1 64 ? 5.215 23.328 10.172 1 95.62 64 GLY B C 1
ATOM 2161 O O . GLY B 1 64 ? 6.02 23.953 9.477 1 95.62 64 GLY B O 1
ATOM 2162 N N . ASP B 1 65 ? 5.629 22.484 11.102 1 94.38 65 ASP B N 1
ATOM 2163 C CA . ASP B 1 65 ? 7.031 22.234 11.422 1 94.38 65 ASP B CA 1
ATOM 2164 C C . ASP B 1 65 ? 7.734 21.516 10.273 1 94.38 65 ASP B C 1
ATOM 2166 O O . ASP B 1 65 ? 8.969 21.531 10.18 1 94.38 65 ASP B O 1
ATOM 2170 N N . LEU B 1 66 ? 6.957 20.875 9.461 1 95.19 66 LEU B N 1
ATOM 2171 C CA . LEU B 1 66 ? 7.52 20.188 8.297 1 95.19 66 LEU B CA 1
ATOM 2172 C C . LEU B 1 66 ? 8.289 21.172 7.418 1 95.19 66 LEU B C 1
ATOM 2174 O O . LEU B 1 66 ? 9.289 20.797 6.805 1 95.19 66 LEU B O 1
ATOM 2178 N N . ALA B 1 67 ? 7.816 22.438 7.379 1 94.44 67 ALA B N 1
ATOM 2179 C CA . ALA B 1 67 ? 8.461 23.453 6.555 1 94.44 67 ALA B CA 1
ATOM 2180 C C . ALA B 1 67 ? 9.914 23.656 6.969 1 94.44 67 ALA B C 1
ATOM 2182 O O . ALA B 1 67 ? 10.789 23.859 6.117 1 94.44 67 ALA B O 1
ATOM 2183 N N . ASP B 1 68 ? 10.164 23.578 8.242 1 92 68 ASP B N 1
ATOM 2184 C CA . ASP B 1 68 ? 11.523 23.719 8.734 1 92 68 ASP B CA 1
ATOM 2185 C C . ASP B 1 68 ? 12.344 22.453 8.453 1 92 68 ASP B C 1
ATOM 2187 O O . ASP B 1 68 ? 13.508 22.531 8.055 1 92 68 ASP B O 1
ATOM 2191 N N . LEU B 1 69 ? 11.773 21.328 8.672 1 91.38 69 LEU B N 1
ATOM 2192 C CA . LEU B 1 69 ? 12.445 20.047 8.508 1 91.38 69 LEU B CA 1
ATOM 2193 C C . LEU B 1 69 ? 12.938 19.875 7.07 1 91.38 69 LEU B C 1
ATOM 2195 O O . LEU B 1 69 ? 14.07 19.453 6.844 1 91.38 69 LEU B O 1
ATOM 2199 N N . ILE B 1 70 ? 12.117 20.25 6.117 1 91.94 70 ILE B N 1
ATOM 2200 C CA . ILE B 1 70 ? 12.414 19.969 4.715 1 91.94 70 ILE B CA 1
ATOM 2201 C C . ILE B 1 70 ? 13.461 20.953 4.207 1 91.94 70 ILE B C 1
ATOM 2203 O O . ILE B 1 70 ? 14.016 20.781 3.117 1 91.94 70 ILE B O 1
ATOM 2207 N N . GLN B 1 71 ? 13.734 21.969 4.969 1 88.69 71 GLN B N 1
ATOM 2208 C CA . GLN B 1 71 ? 14.805 22.906 4.605 1 88.69 71 GLN B CA 1
ATOM 2209 C C . GLN B 1 71 ? 16.172 22.281 4.84 1 88.69 71 GLN B C 1
ATOM 2211 O O . GLN B 1 71 ? 17.156 22.688 4.219 1 88.69 71 GLN B O 1
ATOM 2216 N N . THR B 1 72 ? 16.172 21.312 5.676 1 86.12 72 THR B N 1
ATOM 2217 C CA . THR B 1 72 ? 17.469 20.812 6.109 1 86.12 72 THR B CA 1
ATOM 2218 C C . THR B 1 72 ? 17.719 19.391 5.602 1 86.12 72 THR B C 1
ATOM 2220 O O . THR B 1 72 ? 18.844 18.922 5.559 1 86.12 72 THR B O 1
ATOM 2223 N N . TRP B 1 73 ? 16.734 18.734 5.211 1 90.75 73 TRP B N 1
ATOM 2224 C CA . TRP B 1 73 ? 16.875 17.344 4.785 1 90.75 73 TRP B CA 1
ATOM 2225 C C . TRP B 1 73 ? 16.797 17.234 3.268 1 90.75 73 TRP B C 1
ATOM 2227 O O . TRP B 1 73 ? 15.867 17.734 2.643 1 90.75 73 TRP B O 1
ATOM 2237 N N . ARG B 1 74 ? 17.734 16.5 2.68 1 88.75 74 ARG B N 1
ATOM 2238 C CA . ARG B 1 74 ? 17.797 16.391 1.225 1 88.75 74 ARG B CA 1
ATOM 2239 C C . ARG B 1 74 ? 17.641 14.945 0.776 1 88.75 74 ARG B C 1
ATOM 2241 O O . ARG B 1 74 ? 17.625 14.656 -0.423 1 88.75 74 ARG B O 1
ATOM 2248 N N . GLY B 1 75 ? 17.531 14.023 1.649 1 93.31 75 GLY B N 1
ATOM 2249 C CA . GLY B 1 75 ? 17.344 12.617 1.329 1 93.31 75 GLY B CA 1
ATOM 2250 C C . GLY B 1 75 ? 15.883 12.195 1.281 1 93.31 75 GLY B C 1
ATOM 2251 O O . GLY B 1 75 ? 14.992 13.047 1.318 1 93.31 75 GLY B O 1
ATOM 2252 N N . PRO B 1 76 ? 15.68 10.906 1.027 1 96.94 76 PRO B N 1
ATOM 2253 C CA . PRO B 1 76 ? 14.297 10.43 1.039 1 96.94 76 PRO B CA 1
ATOM 2254 C C . PRO B 1 76 ? 13.602 10.648 2.385 1 96.94 76 PRO B C 1
ATOM 2256 O O . PRO B 1 76 ? 14.211 10.422 3.436 1 96.94 76 PRO B O 1
ATOM 2259 N N . LEU B 1 77 ? 12.391 11.141 2.303 1 97.25 77 LEU B N 1
ATOM 2260 C CA . LEU B 1 77 ? 11.594 11.453 3.488 1 97.25 77 LEU B CA 1
ATOM 2261 C C . LEU B 1 77 ? 10.305 10.648 3.51 1 97.25 77 LEU B C 1
ATOM 2263 O O . LEU B 1 77 ? 9.469 10.781 2.613 1 97.25 77 LEU B O 1
ATOM 2267 N N . SER B 1 78 ? 10.172 9.75 4.441 1 98.31 78 SER B N 1
ATOM 2268 C CA . SER B 1 78 ? 8.938 9.008 4.68 1 98.31 78 SER B CA 1
ATOM 2269 C C . SER B 1 78 ? 8.086 9.68 5.746 1 98.31 78 SER B C 1
ATOM 2271 O O . SER B 1 78 ? 8.469 9.727 6.918 1 98.31 78 SER B O 1
ATOM 2273 N N . LEU B 1 79 ? 6.898 10.164 5.352 1 98.31 79 LEU B N 1
ATOM 2274 C CA . LEU B 1 79 ? 6.055 10.961 6.234 1 98.31 79 LEU B CA 1
ATOM 2275 C C . LEU B 1 79 ? 4.707 10.289 6.453 1 98.31 79 LEU B C 1
ATOM 2277 O O . LEU B 1 79 ? 3.938 10.102 5.508 1 98.31 79 LEU B O 1
ATOM 2281 N N . ALA B 1 80 ? 4.395 9.898 7.672 1 98.62 80 ALA B N 1
ATOM 2282 C CA . ALA B 1 80 ? 3.086 9.375 8.047 1 98.62 80 ALA B CA 1
ATOM 2283 C C . ALA B 1 80 ? 2.238 10.438 8.734 1 98.62 80 ALA B C 1
ATOM 2285 O O . ALA B 1 80 ? 2.707 11.125 9.648 1 98.62 80 ALA B O 1
ATOM 2286 N N . LEU B 1 81 ? 0.986 10.555 8.297 1 98.31 81 LEU B N 1
ATOM 2287 C CA . LEU B 1 81 ? 0.101 11.586 8.836 1 98.31 81 LEU B CA 1
ATOM 2288 C C . LEU B 1 81 ? -1.186 10.969 9.367 1 98.31 81 LEU B C 1
ATOM 2290 O O . LEU B 1 81 ? -1.794 10.117 8.711 1 98.31 81 LEU B O 1
ATOM 2294 N N . PHE B 1 82 ? -1.529 11.367 10.57 1 98 82 PHE B N 1
ATOM 2295 C CA . PHE B 1 82 ? -2.818 11.016 11.156 1 98 82 PHE B CA 1
ATOM 2296 C C . PHE B 1 82 ? -3.895 12 10.727 1 98 82 PHE B C 1
ATOM 2298 O O . PHE B 1 82 ? -3.832 13.188 11.07 1 98 82 PHE B O 1
ATOM 2305 N N . ILE B 1 83 ? -4.949 11.469 9.992 1 97.44 83 ILE B N 1
ATOM 2306 C CA . ILE B 1 83 ? -5.871 12.406 9.344 1 97.44 83 ILE B CA 1
ATOM 2307 C C . ILE B 1 83 ? -7.312 11.969 9.617 1 97.44 83 ILE B C 1
ATOM 2309 O O . ILE B 1 83 ? -8.055 11.641 8.688 1 97.44 83 ILE B O 1
ATOM 2313 N N . PRO B 1 84 ? -7.797 12.094 10.844 1 97.56 84 PRO B N 1
ATOM 2314 C CA . PRO B 1 84 ? -9.188 11.727 11.133 1 97.56 84 PRO B CA 1
ATOM 2315 C C . PRO B 1 84 ? -10.188 12.75 10.609 1 97.56 84 PRO B C 1
ATOM 2317 O O . PRO B 1 84 ? -9.938 13.953 10.672 1 97.56 84 PRO B O 1
ATOM 2320 N N . ASP B 1 85 ? -11.258 12.25 10.023 1 97.19 85 ASP B N 1
ATOM 2321 C CA . ASP B 1 85 ? -12.438 13.055 9.703 1 97.19 85 ASP B CA 1
ATOM 2322 C C . ASP B 1 85 ? -12.07 14.242 8.82 1 97.19 85 ASP B C 1
ATOM 2324 O O . ASP B 1 85 ? -11.461 14.062 7.762 1 97.19 85 ASP B O 1
ATOM 2328 N N . ILE B 1 86 ? -12.352 15.477 9.258 1 97.38 86 ILE B N 1
ATOM 2329 C CA . ILE B 1 86 ? -12.203 16.656 8.422 1 97.38 86 ILE B CA 1
ATOM 2330 C C . ILE B 1 86 ? -10.719 17.016 8.289 1 97.38 86 ILE B C 1
ATOM 2332 O O . ILE B 1 86 ? -10.336 17.766 7.391 1 97.38 86 ILE B O 1
ATOM 2336 N N . GLU B 1 87 ? -9.914 16.547 9.18 1 97.56 87 GLU B N 1
ATOM 2337 C CA . GLU B 1 87 ? -8.484 16.828 9.086 1 97.56 87 GLU B CA 1
ATOM 2338 C C . GLU B 1 87 ? -7.895 16.281 7.793 1 97.56 87 GLU B C 1
ATOM 2340 O O . GLU B 1 87 ? -6.871 16.766 7.312 1 97.56 87 GLU B O 1
ATOM 2345 N N . TYR B 1 88 ? -8.625 15.312 7.234 1 98.06 88 TYR B N 1
ATOM 2346 C CA . TYR B 1 88 ? -8.219 14.766 5.945 1 98.06 88 TYR B CA 1
ATOM 2347 C C . TYR B 1 88 ? -8.172 15.852 4.879 1 98.06 88 TYR B C 1
ATOM 2349 O O . TYR B 1 88 ? -7.141 16.062 4.242 1 98.06 88 TYR B O 1
ATOM 2357 N N . ILE B 1 89 ? -9.242 16.547 4.691 1 97.62 89 ILE B N 1
ATOM 2358 C CA . ILE B 1 89 ? -9.312 17.531 3.619 1 97.62 89 ILE B CA 1
ATOM 2359 C C . ILE B 1 89 ? -8.406 18.719 3.945 1 97.62 89 ILE B C 1
ATOM 2361 O O . ILE B 1 89 ? -7.809 19.312 3.049 1 97.62 89 ILE B O 1
ATOM 2365 N N . LEU B 1 90 ? -8.25 19.047 5.207 1 98.06 90 LEU B N 1
ATOM 2366 C CA . LEU B 1 90 ? -7.32 20.109 5.59 1 98.06 90 LEU B CA 1
ATOM 2367 C C . LEU B 1 90 ? -5.902 19.766 5.16 1 98.06 90 LEU B C 1
ATOM 2369 O O . LEU B 1 90 ? -5.246 20.562 4.477 1 98.06 90 LEU B O 1
ATOM 2373 N N . VAL B 1 91 ? -5.496 18.578 5.48 1 98.06 91 VAL B N 1
ATOM 2374 C CA . VAL B 1 91 ? -4.129 18.125 5.238 1 98.06 91 VAL B CA 1
ATOM 2375 C C . VAL B 1 91 ? -3.893 17.969 3.74 1 98.06 91 VAL B C 1
ATOM 2377 O O . VAL B 1 91 ? -2.9 18.469 3.203 1 98.06 91 VAL B O 1
ATOM 2380 N N . VAL B 1 92 ? -4.816 17.312 3.092 1 97.81 92 VAL B N 1
ATOM 2381 C CA . VAL B 1 92 ? -4.645 17.031 1.67 1 97.81 92 VAL B CA 1
ATOM 2382 C C . VAL B 1 92 ? -4.598 18.344 0.887 1 97.81 92 VAL B C 1
ATOM 2384 O O . VAL B 1 92 ? -3.805 18.484 -0.045 1 97.81 92 VAL B O 1
ATOM 2387 N N . SER B 1 93 ? -5.426 19.281 1.257 1 97.56 93 SER B N 1
ATOM 2388 C CA . SER B 1 93 ? -5.434 20.578 0.58 1 97.56 93 SER B CA 1
ATOM 2389 C C . SER B 1 93 ? -4.109 21.312 0.775 1 97.56 93 SER B C 1
ATOM 2391 O O . SER B 1 93 ? -3.525 21.812 -0.186 1 97.56 93 SER B O 1
ATOM 2393 N N . VAL B 1 94 ? -3.629 21.344 1.96 1 98.12 94 VAL B N 1
ATOM 2394 C CA . VAL B 1 94 ? -2.395 22.062 2.244 1 98.12 94 VAL B CA 1
ATOM 2395 C C . VAL B 1 94 ? -1.219 21.375 1.562 1 98.12 94 VAL B C 1
ATOM 2397 O O . VAL B 1 94 ? -0.329 22.031 1.02 1 98.12 94 VAL B O 1
ATOM 2400 N N . LEU B 1 95 ? -1.229 20.047 1.592 1 98.12 95 LEU B N 1
ATOM 2401 C CA . LEU B 1 95 ? -0.16 19.312 0.926 1 98.12 95 LEU B CA 1
ATOM 2402 C C . LEU B 1 95 ? -0.161 19.594 -0.574 1 98.12 95 LEU B C 1
ATOM 2404 O O . LEU B 1 95 ? 0.875 19.938 -1.146 1 98.12 95 LEU B O 1
ATOM 2408 N N . ASN B 1 96 ? -1.311 19.5 -1.172 1 97.44 96 ASN B N 1
ATOM 2409 C CA . ASN B 1 96 ? -1.422 19.641 -2.621 1 97.44 96 ASN B CA 1
ATOM 2410 C C . ASN B 1 96 ? -1.222 21.078 -3.072 1 97.44 96 ASN B C 1
ATOM 2412 O O . ASN B 1 96 ? -0.554 21.328 -4.074 1 97.44 96 ASN B O 1
ATOM 2416 N N . GLN B 1 97 ? -1.777 21.984 -2.326 1 97.31 97 GLN B N 1
ATOM 2417 C CA . GLN B 1 97 ? -1.862 23.359 -2.822 1 97.31 97 GLN B CA 1
ATOM 2418 C C . GLN B 1 97 ? -0.746 24.234 -2.244 1 97.31 97 GLN B C 1
ATOM 2420 O O . GLN B 1 97 ? -0.528 25.359 -2.697 1 97.31 97 GLN B O 1
ATOM 2425 N N . HIS B 1 98 ? -0.018 23.734 -1.271 1 97.94 98 HIS B N 1
ATOM 2426 C CA . HIS B 1 98 ? 1.024 24.562 -0.677 1 97.94 98 HIS B CA 1
ATOM 2427 C C . HIS B 1 98 ? 2.355 23.812 -0.621 1 97.94 98 HIS B C 1
ATOM 2429 O O . HIS B 1 98 ? 3.309 24.188 -1.31 1 97.94 98 HIS B O 1
ATOM 2435 N N . PHE B 1 99 ? 2.439 22.719 0.074 1 97.75 99 PHE B N 1
ATOM 2436 C CA . PHE B 1 99 ? 3.711 22.047 0.309 1 97.75 99 PHE B CA 1
ATOM 2437 C C . PHE B 1 99 ? 4.309 21.547 -1 1 97.75 99 PHE B C 1
ATOM 2439 O O . PHE B 1 99 ? 5.48 21.797 -1.292 1 97.75 99 PHE B O 1
ATOM 2446 N N . LEU B 1 100 ? 3.535 20.859 -1.782 1 97 100 LEU B N 1
ATOM 2447 C CA . LEU B 1 100 ? 4.043 20.25 -3.008 1 97 100 LEU B CA 1
ATOM 2448 C C . LEU B 1 100 ? 4.359 21.312 -4.051 1 97 100 LEU B C 1
ATOM 2450 O O . LEU B 1 100 ? 5.176 21.094 -4.949 1 97 100 LEU B O 1
ATOM 2454 N N . LYS B 1 101 ? 3.799 22.5 -3.891 1 95.62 101 LYS B N 1
ATOM 2455 C CA . LYS B 1 101 ? 4.055 23.594 -4.82 1 95.62 101 LYS B CA 1
ATOM 2456 C C . LYS B 1 101 ? 5.203 24.469 -4.328 1 95.62 101 LYS B C 1
ATOM 2458 O O . LYS B 1 101 ? 6.051 24.891 -5.121 1 95.62 101 LYS B O 1
ATOM 2463 N N . CYS B 1 102 ? 5.277 24.688 -3.104 1 96.44 102 CYS B N 1
ATOM 2464 C CA . CYS B 1 102 ? 6.199 25.672 -2.527 1 96.44 102 CYS B CA 1
ATOM 2465 C C . CYS B 1 102 ? 7.551 25.031 -2.227 1 96.44 102 CYS B C 1
ATOM 2467 O O . CYS B 1 102 ? 8.562 25.734 -2.131 1 96.44 102 CYS B O 1
ATOM 2469 N N . TYR B 1 103 ? 7.609 23.766 -2.092 1 95.88 103 TYR B N 1
ATOM 2470 C CA . TYR B 1 103 ? 8.836 23.109 -1.649 1 95.88 103 TYR B CA 1
ATOM 2471 C C . TYR B 1 103 ? 9.211 21.969 -2.592 1 95.88 103 TYR B C 1
ATOM 2473 O O . TYR B 1 103 ? 8.875 20.812 -2.344 1 95.88 103 TYR B O 1
ATOM 2481 N N . PRO B 1 104 ? 10.039 22.281 -3.539 1 95.12 104 PRO B N 1
ATOM 2482 C CA . PRO B 1 104 ? 10.383 21.297 -4.57 1 95.12 104 PRO B CA 1
ATOM 2483 C C . PRO B 1 104 ? 11.117 20.094 -4.008 1 95.12 104 PRO B C 1
ATOM 2485 O O . PRO B 1 104 ? 10.922 18.969 -4.492 1 95.12 104 PRO B O 1
ATOM 2488 N N . ILE B 1 105 ? 11.953 20.297 -3.064 1 94.06 105 ILE B N 1
ATOM 2489 C CA . ILE B 1 105 ? 12.703 19.188 -2.484 1 94.06 105 ILE B CA 1
ATOM 2490 C C . ILE B 1 105 ? 11.742 18.188 -1.833 1 94.06 105 ILE B C 1
ATOM 2492 O O . ILE B 1 105 ? 11.883 16.984 -1.998 1 94.06 105 ILE B O 1
ATOM 2496 N N . PHE B 1 106 ? 10.781 18.703 -1.141 1 96.38 106 PHE B N 1
ATOM 2497 C CA . PHE B 1 106 ? 9.75 17.859 -0.548 1 96.38 106 PHE B CA 1
ATOM 2498 C C . PHE B 1 106 ? 8.977 17.109 -1.627 1 96.38 106 PHE B C 1
ATOM 2500 O O . PHE B 1 106 ? 8.773 15.898 -1.519 1 96.38 106 PHE B O 1
ATOM 2507 N N . GLN B 1 107 ? 8.633 17.797 -2.613 1 96.81 107 GLN B N 1
ATOM 2508 C CA . GLN B 1 107 ? 7.875 17.203 -3.717 1 96.81 107 GLN B CA 1
ATOM 2509 C C . GLN B 1 107 ? 8.641 16.062 -4.363 1 96.81 107 GLN B C 1
ATOM 2511 O O . GLN B 1 107 ? 8.047 15.055 -4.758 1 96.81 107 GLN B O 1
ATOM 2516 N N . LYS B 1 108 ? 9.875 16.141 -4.414 1 96.38 108 LYS B N 1
ATOM 2517 C CA . LYS B 1 108 ? 10.695 15.172 -5.133 1 96.38 108 LYS B CA 1
ATOM 2518 C C . LYS B 1 108 ? 11.055 13.984 -4.238 1 96.38 108 LYS B C 1
ATOM 2520 O O . LYS B 1 108 ? 11.188 12.859 -4.719 1 96.38 108 LYS B O 1
ATOM 2525 N N . SER B 1 109 ? 11.125 14.203 -2.998 1 96.94 109 SER B N 1
ATOM 2526 C CA . SER B 1 109 ? 11.828 13.211 -2.184 1 96.94 109 SER B CA 1
ATOM 2527 C C . SER B 1 109 ? 10.867 12.5 -1.238 1 96.94 109 SER B C 1
ATOM 2529 O O . SER B 1 109 ? 11.211 11.461 -0.666 1 96.94 109 SER B O 1
ATOM 2531 N N . ALA B 1 110 ? 9.695 12.953 -1.14 1 97.81 110 ALA B N 1
ATOM 2532 C CA . ALA B 1 110 ? 8.844 12.492 -0.043 1 97.81 110 ALA B CA 1
ATOM 2533 C C . ALA B 1 110 ? 7.973 11.32 -0.48 1 97.81 110 ALA B C 1
ATOM 2535 O O . ALA B 1 110 ? 7.582 11.227 -1.646 1 97.81 110 ALA B O 1
ATOM 2536 N N . SER B 1 111 ? 7.746 10.438 0.357 1 98.12 111 SER B N 1
ATOM 2537 C CA . SER B 1 111 ? 6.625 9.5 0.334 1 98.12 111 SER B CA 1
ATOM 2538 C C . SER B 1 111 ? 5.676 9.75 1.503 1 98.12 111 SER B C 1
ATOM 2540 O O . SER B 1 111 ? 6.113 9.852 2.65 1 98.12 111 SER B O 1
ATOM 2542 N N . ILE B 1 112 ? 4.402 9.891 1.188 1 98.56 112 ILE B N 1
ATOM 2543 C CA . ILE B 1 112 ? 3.432 10.258 2.211 1 98.56 112 ILE B CA 1
ATOM 2544 C C . ILE B 1 112 ? 2.475 9.094 2.463 1 98.56 112 ILE B C 1
ATOM 2546 O O . ILE B 1 112 ? 2.031 8.438 1.522 1 98.56 112 ILE B O 1
ATOM 2550 N N . HIS B 1 113 ? 2.164 8.844 3.682 1 98.5 113 HIS B N 1
ATOM 2551 C CA . HIS B 1 113 ? 1.264 7.797 4.152 1 98.5 113 HIS B CA 1
ATOM 2552 C C . HIS B 1 113 ? 0.191 8.367 5.074 1 98.5 113 HIS B C 1
ATOM 2554 O O . HIS B 1 113 ? 0.455 9.297 5.84 1 98.5 113 HIS B O 1
ATOM 2560 N N . PHE B 1 114 ? -1.007 7.82 4.996 1 98.56 114 PHE B N 1
ATOM 2561 C CA . PHE B 1 114 ? -2.117 8.305 5.809 1 98.56 114 PHE B CA 1
ATOM 2562 C C . PHE B 1 114 ? -2.609 7.223 6.758 1 98.56 114 PHE B C 1
ATOM 2564 O O . PHE B 1 114 ? -2.621 6.039 6.406 1 98.56 114 PHE B O 1
ATOM 2571 N N . ALA B 1 115 ? -3.035 7.59 7.902 1 98.31 115 ALA B N 1
ATOM 2572 C CA . ALA B 1 115 ? -3.75 6.727 8.836 1 98.31 115 ALA B CA 1
ATOM 2573 C C . ALA B 1 115 ? -4.922 7.465 9.477 1 98.31 115 ALA B C 1
ATOM 2575 O O . ALA B 1 115 ? -4.852 8.672 9.703 1 98.31 115 ALA B O 1
ATOM 2576 N N . TYR B 1 116 ? -5.957 6.746 9.766 1 98 116 TYR B N 1
ATOM 2577 C CA . TYR B 1 116 ? -7.129 7.316 10.414 1 98 116 TYR B CA 1
ATOM 2578 C C . TYR B 1 116 ? -7.887 6.254 11.203 1 98 116 TYR B C 1
ATOM 2580 O O . TYR B 1 116 ? -7.781 5.062 10.914 1 98 116 TYR B O 1
ATOM 2588 N N . PRO B 1 117 ? -8.562 6.734 12.234 1 97.12 117 PRO B N 1
ATOM 2589 C CA . PRO B 1 117 ? -9.352 5.781 13.016 1 97.12 117 PRO B CA 1
ATOM 2590 C C . PRO B 1 117 ? -10.625 5.34 12.297 1 97.12 117 PRO B C 1
ATOM 2592 O O . PRO B 1 117 ? -11.25 6.137 11.602 1 97.12 117 PRO B O 1
ATOM 2595 N N . SER B 1 118 ? -11.016 4.066 12.539 1 95.5 118 SER B N 1
ATOM 2596 C CA . SER B 1 118 ? -12.211 3.504 11.93 1 95.5 118 SER B CA 1
ATOM 2597 C C . SER B 1 118 ? -13.453 4.297 12.328 1 95.5 118 SER B C 1
ATOM 2599 O O . SER B 1 118 ? -14.391 4.434 11.531 1 95.5 118 SER B O 1
ATOM 2601 N N . GLU B 1 119 ? -13.477 4.91 13.492 1 95.5 119 GLU B N 1
ATOM 2602 C CA . GLU B 1 119 ? -14.617 5.637 14.039 1 95.5 119 GLU B CA 1
ATOM 2603 C C . GLU B 1 119 ? -14.789 6.992 13.359 1 95.5 119 GLU B C 1
ATOM 2605 O O . GLU B 1 119 ? -15.891 7.543 13.328 1 95.5 119 GLU B O 1
ATOM 2610 N N . TYR B 1 120 ? -13.672 7.5 12.867 1 96.25 120 TYR B N 1
ATOM 2611 C CA . TYR B 1 120 ? -13.695 8.828 12.25 1 96.25 120 TYR B CA 1
ATOM 2612 C C . TYR B 1 120 ? -12.992 8.812 10.898 1 96.25 120 TYR B C 1
ATOM 2614 O O . TYR B 1 120 ? -11.953 9.445 10.727 1 96.25 120 TYR B O 1
ATOM 2622 N N . PRO B 1 121 ? -13.648 8.18 9.891 1 96.69 121 PRO B N 1
ATOM 2623 C CA . PRO B 1 121 ? -13.031 8.094 8.57 1 96.69 121 PRO B CA 1
ATOM 2624 C C . PRO B 1 121 ? -12.906 9.445 7.879 1 96.69 121 PRO B C 1
ATOM 2626 O O . PRO B 1 121 ? -13.602 10.398 8.25 1 96.69 121 PRO B O 1
ATOM 2629 N N . PRO B 1 122 ? -12.023 9.547 6.918 1 97.25 122 PRO B N 1
ATOM 2630 C CA . PRO B 1 122 ? -11.773 10.805 6.215 1 97.25 122 PRO B CA 1
ATOM 2631 C C . PRO B 1 122 ? -13.039 11.406 5.605 1 97.25 122 PRO B C 1
ATOM 2633 O O . PRO B 1 122 ? -13.867 10.68 5.059 1 97.25 122 PRO B O 1
ATOM 2636 N N . SER B 1 123 ? -13.062 12.727 5.695 1 96.12 123 SER B N 1
ATOM 2637 C CA . SER B 1 123 ? -14.172 13.477 5.125 1 96.12 123 SER B CA 1
ATOM 2638 C C . SER B 1 123 ? -13.672 14.555 4.164 1 96.12 123 SER B C 1
ATOM 2640 O O . SER B 1 123 ? -12.648 15.195 4.422 1 96.12 123 SER B O 1
ATOM 2642 N N . ASN B 1 124 ? -14.43 14.805 3.125 1 94.56 124 ASN B N 1
ATOM 2643 C CA . ASN B 1 124 ? -14.039 15.797 2.123 1 94.56 124 ASN B CA 1
ATOM 2644 C C . ASN B 1 124 ? -14.531 17.188 2.49 1 94.56 124 ASN B C 1
ATOM 2646 O O . ASN B 1 124 ? -14.203 18.172 1.812 1 94.56 124 ASN B O 1
ATOM 2650 N N . GLY B 1 125 ? -15.172 17.266 3.549 1 93.19 125 GLY B N 1
ATOM 2651 C CA . GLY B 1 125 ? -15.664 18.562 4.004 1 93.19 125 GLY B CA 1
ATOM 2652 C C . GLY B 1 125 ? -16.672 19.172 3.053 1 93.19 125 GLY B C 1
ATOM 2653 O O . GLY B 1 125 ? -17 18.594 2.012 1 93.19 125 GLY B O 1
ATOM 2654 N N . THR B 1 126 ? -17.234 20.359 3.424 1 94.94 126 THR B N 1
ATOM 2655 C CA . THR B 1 126 ? -18.203 21.094 2.611 1 94.94 126 THR B CA 1
ATOM 2656 C C . THR B 1 126 ? -17.5 21.922 1.544 1 94.94 126 THR B C 1
ATOM 2658 O O . THR B 1 126 ? -16.281 22.141 1.622 1 94.94 126 THR B O 1
ATOM 2661 N N . LEU B 1 127 ? -18.266 22.328 0.598 1 95.94 127 LEU B N 1
ATOM 2662 C CA . LEU B 1 127 ? -17.734 23.219 -0.424 1 95.94 127 LEU B CA 1
ATOM 2663 C C . LEU B 1 127 ? -17.203 24.5 0.2 1 95.94 127 LEU B C 1
ATOM 2665 O O . LEU B 1 127 ? -16.156 25.016 -0.202 1 95.94 127 LEU B O 1
ATOM 2669 N N . GLU B 1 128 ? -17.938 25 1.102 1 95.75 128 GLU B N 1
ATOM 2670 C CA . GLU B 1 128 ? -17.547 26.219 1.792 1 95.75 128 GLU B CA 1
ATOM 2671 C C . GLU B 1 128 ? -16.188 26.062 2.48 1 95.75 128 GLU B C 1
ATOM 2673 O O . GLU B 1 128 ? -15.336 26.938 2.4 1 95.75 128 GLU B O 1
ATOM 2678 N N . MET B 1 129 ? -16 24.969 3.137 1 95.12 129 MET B N 1
ATOM 2679 C CA . MET B 1 129 ? -14.742 2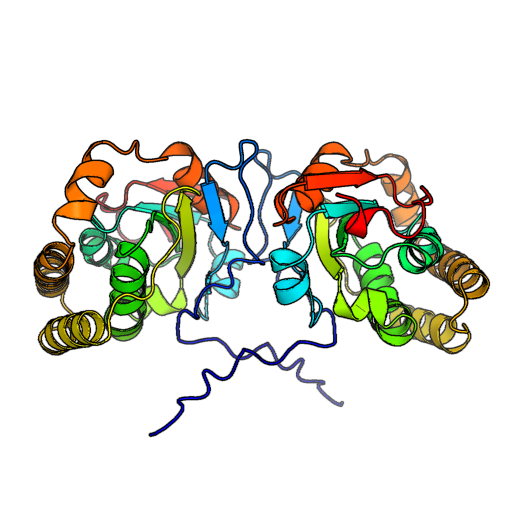4.703 3.83 1 95.12 129 MET B CA 1
ATOM 2680 C C . MET B 1 129 ? -13.578 24.656 2.844 1 95.12 129 MET B C 1
ATOM 2682 O O . MET B 1 129 ? -12.523 25.234 3.092 1 95.12 129 MET B O 1
ATOM 2686 N N . ARG B 1 130 ? -13.82 23.969 1.809 1 96.19 130 ARG B N 1
ATOM 2687 C CA . ARG B 1 130 ? -12.781 23.828 0.793 1 96.19 130 ARG B CA 1
ATOM 2688 C C . ARG B 1 130 ? -12.406 25.203 0.217 1 96.19 130 ARG B C 1
ATOM 2690 O O . ARG B 1 130 ? -11.234 25.469 -0.05 1 96.19 130 ARG B O 1
ATOM 2697 N N . GLU B 1 131 ? -13.391 26.031 0.049 1 96.81 131 GLU B N 1
ATOM 2698 C CA . GLU B 1 131 ? -13.141 27.375 -0.452 1 96.81 131 GLU B CA 1
ATOM 2699 C C . GLU B 1 131 ? -12.344 28.203 0.557 1 96.81 131 GLU B C 1
ATOM 2701 O O . GLU B 1 131 ? -11.438 28.953 0.18 1 96.81 131 GLU B O 1
ATOM 2706 N N . ASN B 1 132 ? -12.703 28.078 1.766 1 97.5 132 ASN B N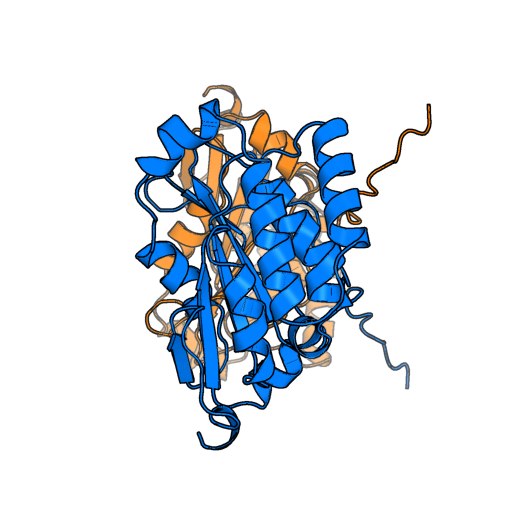 1
ATOM 2707 C CA . ASN B 1 132 ? -11.992 28.797 2.814 1 97.5 132 ASN B CA 1
ATOM 2708 C C . ASN B 1 132 ? -10.539 28.344 2.91 1 97.5 132 ASN B C 1
ATOM 2710 O O . ASN B 1 132 ? -9.641 29.172 3.088 1 97.5 132 ASN B O 1
ATOM 2714 N N . ILE B 1 133 ? -10.32 27.078 2.777 1 97.94 133 ILE B N 1
ATOM 2715 C CA . ILE B 1 133 ? -8.969 26.547 2.799 1 97.94 133 ILE B CA 1
ATOM 2716 C C . ILE B 1 133 ? -8.156 27.141 1.656 1 97.94 133 ILE B C 1
ATOM 2718 O O . ILE B 1 133 ? -7.043 27.625 1.87 1 97.94 133 ILE B O 1
ATOM 2722 N N . SER B 1 134 ? -8.773 27.125 0.521 1 97.62 134 SER B N 1
ATOM 2723 C CA . SER B 1 134 ? -8.086 27.609 -0.666 1 97.62 134 SER B CA 1
ATOM 2724 C C . SER B 1 134 ? -7.742 29.094 -0.528 1 97.62 134 SER B C 1
ATOM 2726 O O . SER B 1 134 ? -6.668 29.531 -0.951 1 97.62 134 SER B O 1
ATOM 2728 N N . LYS B 1 135 ? -8.625 29.859 0.023 1 97.81 135 LYS B N 1
ATOM 2729 C CA . LYS B 1 135 ? -8.398 31.281 0.242 1 97.81 135 LYS B CA 1
ATOM 2730 C C . LYS B 1 135 ? -7.207 31.516 1.171 1 97.81 135 LYS B C 1
ATOM 2732 O O . LYS B 1 135 ? -6.355 32.375 0.903 1 97.81 135 LYS B O 1
ATOM 2737 N N . LEU B 1 136 ? -7.16 30.75 2.248 1 98.25 136 LEU B N 1
ATOM 2738 C CA . LEU B 1 136 ? -6.051 30.875 3.186 1 98.25 136 LEU B CA 1
ATOM 2739 C C . LEU B 1 136 ? -4.727 30.547 2.504 1 98.25 136 LEU B C 1
ATOM 2741 O O . LEU B 1 136 ? -3.727 31.234 2.715 1 98.25 136 LEU B O 1
ATOM 2745 N N . ILE B 1 137 ? -4.754 29.516 1.671 1 98.25 137 ILE B N 1
ATOM 2746 C CA . ILE B 1 137 ? -3.533 29.047 1.023 1 98.25 137 ILE B CA 1
ATOM 2747 C C . ILE B 1 137 ? -3.055 30.078 0.008 1 98.25 137 ILE B C 1
ATOM 2749 O O . ILE B 1 137 ? -1.857 30.375 -0.081 1 98.25 137 ILE B O 1
ATOM 2753 N N . ARG B 1 138 ? -3.971 30.688 -0.716 1 97.06 138 ARG B N 1
ATOM 2754 C CA . ARG B 1 138 ? -3.635 31.672 -1.735 1 97.06 138 ARG B CA 1
ATOM 2755 C C . ARG B 1 138 ? -2.949 32.875 -1.116 1 97.06 138 ARG B C 1
ATOM 2757 O O . ARG B 1 138 ? -2.129 33.531 -1.763 1 97.06 138 ARG B O 1
ATOM 2764 N N . ASN B 1 139 ? -3.197 33.094 0.096 1 96.44 139 ASN B N 1
ATOM 2765 C CA . ASN B 1 139 ? -2.668 34.25 0.773 1 96.44 139 ASN B CA 1
ATOM 2766 C C . ASN B 1 139 ? -1.326 33.969 1.438 1 96.44 139 ASN B C 1
ATOM 2768 O O . ASN B 1 139 ? -0.697 34.875 1.996 1 96.44 139 ASN B O 1
ATOM 2772 N N . ALA B 1 140 ? -0.905 32.75 1.418 1 97.38 140 ALA B N 1
ATOM 2773 C CA . ALA B 1 140 ? 0.337 32.375 2.088 1 97.38 140 ALA B CA 1
ATOM 2774 C C . ALA B 1 140 ? 1.499 32.344 1.101 1 97.38 140 ALA B C 1
ATOM 2776 O O . ALA B 1 140 ? 1.355 31.812 -0.008 1 97.38 140 ALA B O 1
ATOM 2777 N N . SER B 1 141 ? 2.646 32.938 1.498 1 97.12 141 SER B N 1
ATOM 2778 C CA . SER B 1 141 ? 3.865 32.781 0.705 1 97.12 141 SER B CA 1
ATOM 2779 C C . SER B 1 141 ? 4.586 31.484 1.013 1 97.12 141 SER B C 1
ATOM 2781 O O . SER B 1 141 ? 4.195 30.75 1.928 1 97.12 141 SER B O 1
ATOM 2783 N N . CYS B 1 142 ? 5.633 31.234 0.25 1 96.38 142 CYS B N 1
ATOM 2784 C CA . CYS B 1 142 ? 6.348 29.953 0.356 1 96.38 142 CYS B CA 1
ATOM 2785 C C . CYS B 1 142 ? 7.508 30.062 1.337 1 96.38 142 CYS B C 1
ATOM 2787 O O . CYS B 1 142 ? 8.656 29.797 0.976 1 96.38 142 CYS B O 1
ATOM 2789 N N . THR B 1 143 ? 7.309 30.641 2.439 1 96.44 143 THR B N 1
ATOM 2790 C CA . THR B 1 143 ? 8.305 30.688 3.502 1 96.44 143 THR B CA 1
ATOM 2791 C C . THR B 1 143 ? 7.855 29.859 4.703 1 96.44 143 THR B C 1
ATOM 2793 O O . THR B 1 143 ? 6.656 29.703 4.941 1 96.44 143 THR B O 1
ATOM 2796 N N . PRO B 1 144 ? 8.836 29.312 5.41 1 95.25 144 PRO B N 1
ATOM 2797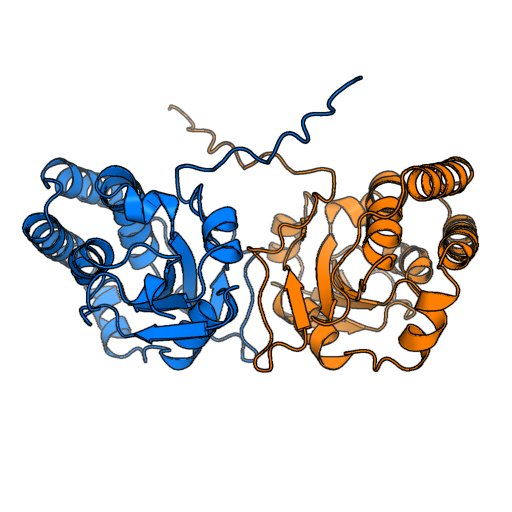 C CA . PRO B 1 144 ? 8.461 28.531 6.59 1 95.25 144 PRO B CA 1
ATOM 2798 C C . PRO B 1 144 ? 7.59 29.312 7.57 1 95.25 144 PRO B C 1
ATOM 2800 O O . PRO B 1 144 ? 6.637 28.766 8.133 1 95.25 144 PRO B O 1
ATOM 2803 N N . SER B 1 145 ? 7.934 30.531 7.77 1 96.31 145 SER B N 1
ATOM 2804 C CA . SER B 1 145 ? 7.156 31.375 8.68 1 96.31 145 SER B CA 1
ATOM 2805 C C . SER B 1 145 ? 5.719 31.531 8.195 1 96.31 145 SER B C 1
ATOM 2807 O O . SER B 1 145 ? 4.777 31.391 8.984 1 96.31 145 SER B O 1
ATOM 2809 N N . ASP B 1 146 ? 5.539 31.766 6.938 1 97.5 146 ASP B N 1
ATOM 2810 C CA . ASP B 1 146 ? 4.199 31.922 6.379 1 97.5 146 ASP B CA 1
ATOM 2811 C C . ASP B 1 146 ? 3.453 30.578 6.383 1 97.5 146 ASP B C 1
ATOM 2813 O O . ASP B 1 146 ? 2.232 30.547 6.551 1 97.5 146 ASP B O 1
ATOM 2817 N N . THR B 1 147 ? 4.191 29.547 6.141 1 97.88 147 THR B N 1
ATOM 2818 C CA . THR B 1 147 ? 3.58 28.219 6.203 1 97.88 147 THR B CA 1
ATOM 2819 C C . THR B 1 147 ? 3.035 27.938 7.598 1 97.88 147 THR B C 1
ATOM 2821 O O . THR B 1 147 ? 1.92 27.438 7.746 1 97.88 147 THR B O 1
ATOM 2824 N N . LYS B 1 148 ? 3.803 28.281 8.555 1 97.19 148 LYS B N 1
ATOM 2825 C CA . LYS B 1 148 ? 3.348 28.094 9.93 1 97.19 148 LYS B CA 1
ATOM 2826 C C . LYS B 1 148 ? 2.119 28.953 10.219 1 97.19 148 LYS B C 1
ATOM 2828 O O . LYS B 1 148 ? 1.181 28.5 10.875 1 97.19 148 LYS B O 1
ATOM 2833 N N . ALA B 1 149 ? 2.158 30.172 9.797 1 97.88 149 ALA B N 1
ATOM 2834 C CA . ALA B 1 149 ? 1.002 31.047 9.953 1 97.88 149 ALA B CA 1
ATOM 2835 C C . ALA B 1 149 ? -0.218 30.484 9.234 1 97.88 149 ALA B C 1
ATOM 2837 O O . ALA B 1 149 ? -1.332 30.516 9.758 1 97.88 149 ALA B O 1
ATOM 2838 N N . LEU B 1 150 ? 0.012 30.016 8.023 1 98.5 150 LEU B N 1
ATOM 2839 C CA . LEU B 1 150 ? -1.047 29.359 7.258 1 98.5 150 LEU B CA 1
ATOM 2840 C C . LEU B 1 150 ? -1.675 28.234 8.062 1 98.5 150 LEU B C 1
ATOM 2842 O O . LEU B 1 150 ? -2.9 28.141 8.156 1 98.5 150 LEU B O 1
ATOM 2846 N N . MET B 1 151 ? -0.837 27.406 8.672 1 98.19 151 MET B N 1
ATOM 2847 C CA . MET B 1 151 ? -1.335 26.234 9.406 1 98.19 151 MET B CA 1
ATOM 2848 C C . MET B 1 151 ? -2.178 26.672 10.602 1 98.19 151 MET B C 1
ATOM 2850 O O . MET B 1 151 ? -3.146 25.984 10.953 1 98.19 151 MET B O 1
ATOM 2854 N N . LYS B 1 152 ? -1.832 27.797 11.211 1 97.75 152 LYS B N 1
ATOM 2855 C CA . LYS B 1 152 ? -2.672 28.328 12.281 1 97.75 152 LYS B CA 1
ATOM 2856 C C . LYS B 1 152 ? -4.078 28.625 11.773 1 97.75 152 LYS B C 1
ATOM 2858 O O . LYS B 1 152 ? -5.066 28.312 12.445 1 97.75 152 LYS B O 1
ATOM 2863 N N . GLY B 1 153 ? -4.148 29.25 10.617 1 98 153 GLY B N 1
ATOM 2864 C CA . GLY B 1 153 ? -5.441 29.516 10.016 1 98 153 GLY B CA 1
ATOM 2865 C C . GLY B 1 153 ? -6.215 28.266 9.656 1 98 153 GLY B C 1
ATOM 2866 O O . GLY B 1 153 ? -7.43 28.203 9.852 1 98 153 GLY B O 1
ATOM 2867 N N . ILE B 1 154 ? -5.523 27.281 9.125 1 98.44 154 ILE B N 1
ATOM 2868 C CA . ILE B 1 154 ? -6.125 26.016 8.711 1 98.44 154 ILE B CA 1
ATOM 2869 C C . ILE B 1 154 ? -6.699 25.297 9.93 1 98.44 154 ILE B C 1
ATOM 2871 O O . ILE B 1 154 ? -7.824 24.797 9.883 1 98.44 154 ILE B O 1
ATOM 2875 N N . LEU B 1 155 ? -5.949 25.297 11.023 1 97.44 155 LEU B N 1
ATOM 2876 C CA . LEU B 1 155 ? -6.363 24.625 12.242 1 97.44 155 LEU B CA 1
ATOM 2877 C C . LEU B 1 155 ? -7.613 25.266 12.836 1 97.44 155 LEU B C 1
ATOM 2879 O O . LEU B 1 155 ? -8.445 24.578 13.438 1 97.44 155 LEU B O 1
ATOM 2883 N N . ALA B 1 156 ? -7.746 26.5 12.578 1 97.25 156 ALA B N 1
ATOM 2884 C CA . ALA B 1 156 ? -8.883 27.25 13.117 1 97.25 156 ALA B CA 1
ATOM 2885 C C . ALA B 1 156 ? -10.172 26.875 12.398 1 97.25 156 ALA B C 1
ATOM 2887 O O . ALA B 1 156 ? -11.266 27.203 12.875 1 97.25 156 ALA B O 1
ATOM 2888 N N . LEU B 1 157 ? -10.086 26.219 11.258 1 96.88 157 LEU B N 1
ATOM 2889 C CA . LEU B 1 157 ? -11.266 25.859 10.477 1 96.88 157 LEU B CA 1
ATOM 2890 C C . LEU B 1 157 ? -11.914 24.594 11.039 1 96.88 157 LEU B C 1
ATOM 2892 O O . LEU B 1 157 ? -13.023 24.234 10.648 1 96.88 157 LEU B O 1
ATOM 2896 N N . ARG B 1 158 ? -11.305 23.875 11.953 1 96.31 158 ARG B N 1
ATOM 2897 C CA . ARG B 1 158 ? -11.867 22.656 12.523 1 96.31 158 ARG B CA 1
ATOM 2898 C C . ARG B 1 158 ? -13.148 22.938 13.297 1 96.31 158 ARG B C 1
ATOM 2900 O O . ARG B 1 158 ? -13.188 23.859 14.125 1 96.31 158 ARG B O 1
ATOM 2907 N N . PRO B 1 159 ? -14.148 22.125 13.031 1 95.19 159 PRO B N 1
ATOM 2908 C CA . PRO B 1 159 ? -15.391 22.328 13.773 1 95.19 159 PRO B CA 1
ATOM 2909 C C . PRO B 1 159 ? -15.242 22.016 15.266 1 95.19 159 PRO B C 1
ATOM 2911 O O . PRO B 1 159 ? -14.523 21.094 15.633 1 95.19 159 PRO B O 1
ATOM 2914 N N . LYS B 1 160 ? -16.031 22.703 16.062 1 94.19 160 LYS B N 1
ATOM 2915 C CA . LYS B 1 160 ? -16 22.531 17.516 1 94.19 160 LYS B CA 1
ATOM 2916 C C . LYS B 1 160 ? -16.375 21.109 17.906 1 94.19 160 LYS B C 1
ATOM 2918 O O . LYS B 1 160 ? -15.82 20.547 18.844 1 94.19 160 LYS B O 1
ATOM 2923 N N . ALA B 1 161 ? -17.359 20.562 17.188 1 93.12 161 ALA B N 1
ATOM 2924 C CA . ALA B 1 161 ? -17.812 19.203 17.469 1 93.12 161 ALA B CA 1
ATOM 2925 C C . ALA B 1 161 ? -16.656 18.203 17.344 1 93.12 161 ALA B C 1
ATOM 2927 O O . ALA B 1 161 ? -16.562 17.25 18.125 1 93.12 161 ALA B O 1
ATOM 2928 N N . MET B 1 162 ? -15.797 18.422 16.375 1 93.88 162 MET B N 1
ATOM 2929 C CA . MET B 1 162 ? -14.648 17.547 16.172 1 93.88 162 MET B CA 1
ATOM 2930 C C . MET B 1 162 ? -13.641 17.703 17.312 1 93.88 162 MET B C 1
ATOM 2932 O O . MET B 1 162 ? -13.07 16.719 17.781 1 93.88 162 MET B O 1
ATOM 2936 N N . LEU B 1 163 ? -13.422 18.922 17.672 1 93.44 163 LEU B N 1
ATOM 2937 C CA . LEU B 1 163 ? -12.414 19.203 18.688 1 93.44 163 LEU B CA 1
ATOM 2938 C C . LEU B 1 163 ? -12.75 18.516 20 1 93.44 163 LEU B C 1
ATOM 2940 O O . LEU B 1 163 ? -11.859 18.109 20.75 1 93.44 163 LEU B O 1
ATOM 2944 N N . LYS B 1 164 ? -14 18.297 20.25 1 92.31 164 LYS B N 1
ATOM 2945 C CA . LYS B 1 164 ? -14.453 17.656 21.484 1 92.31 164 LYS B CA 1
ATOM 2946 C C . LYS B 1 164 ? -13.914 16.234 21.594 1 92.31 164 LYS B C 1
ATOM 2948 O O . LYS B 1 164 ? -13.344 15.852 22.625 1 92.31 164 LYS B O 1
ATOM 2953 N N . TRP B 1 165 ? -14.078 15.484 20.547 1 92.31 165 TRP B N 1
ATOM 2954 C CA . TRP B 1 165 ? -13.609 14.109 20.609 1 92.31 165 TRP B CA 1
ATOM 2955 C C . TRP B 1 165 ? -12.125 14.016 20.25 1 92.31 165 TRP B C 1
ATOM 2957 O O . TRP B 1 165 ? -11.422 13.117 20.719 1 92.31 165 TRP B O 1
ATOM 2967 N N . ARG B 1 166 ? -11.633 14.906 19.438 1 91.81 166 ARG B N 1
ATOM 2968 C CA . ARG B 1 166 ? -10.266 14.867 18.938 1 91.81 166 ARG B CA 1
ATOM 2969 C C . ARG B 1 166 ? -9.258 15.062 20.078 1 91.81 166 ARG B C 1
ATOM 2971 O O . ARG B 1 166 ? -8.188 14.453 20.078 1 91.81 166 ARG B O 1
ATOM 2978 N N . GLU B 1 167 ? -9.531 15.867 20.953 1 86.25 167 GLU B N 1
ATOM 2979 C CA . GLU B 1 167 ? -8.664 16.156 22.094 1 86.25 167 GLU B CA 1
ATOM 2980 C C . GLU B 1 167 ? -8.484 14.93 22.984 1 86.25 167 GLU B C 1
ATOM 2982 O O . GLU B 1 167 ? -7.441 14.766 23.625 1 86.25 167 GLU B O 1
ATOM 2987 N N . ARG B 1 168 ? -9.438 14.078 22.953 1 84.38 168 ARG B N 1
ATOM 2988 C CA . ARG B 1 168 ? -9.43 12.906 23.812 1 84.38 168 ARG B CA 1
ATOM 2989 C C . ARG B 1 168 ? -8.898 11.688 23.078 1 84.38 168 ARG B C 1
ATOM 2991 O O . ARG B 1 168 ? -8.625 10.648 23.703 1 84.38 168 ARG B O 1
ATOM 2998 N N . TYR B 1 169 ? -8.773 11.93 21.859 1 84.75 169 TYR B N 1
ATOM 2999 C CA . TYR B 1 169 ? -8.391 10.766 21.062 1 84.75 169 TYR B CA 1
ATOM 3000 C C . TYR B 1 169 ? -6.895 10.5 21.172 1 84.75 169 TYR B C 1
ATOM 3002 O O . TYR B 1 169 ? -6.082 11.391 20.906 1 84.75 169 TYR B O 1
ATOM 3010 N N . ALA B 1 170 ? -6.594 9.297 21.562 1 84.31 170 ALA B N 1
ATOM 3011 C CA . ALA B 1 170 ? -5.188 8.914 21.688 1 84.31 170 ALA B CA 1
ATOM 3012 C C . ALA B 1 170 ? -4.496 8.898 20.328 1 84.31 170 ALA B C 1
ATOM 3014 O O . ALA B 1 170 ? -5.008 8.32 19.375 1 84.31 170 ALA B O 1
ATOM 3015 N N . TYR B 1 171 ? -3.424 9.625 20.266 1 87.81 171 TYR B N 1
ATOM 3016 C CA . TYR B 1 171 ? -2.605 9.648 19.062 1 87.81 171 TYR B CA 1
ATOM 3017 C C . TYR B 1 171 ? -1.841 8.344 18.891 1 87.81 171 TYR B C 1
ATOM 3019 O O . TYR B 1 171 ? -1.048 7.965 19.75 1 87.81 171 TYR B O 1
ATOM 3027 N N . PRO B 1 172 ? -2.086 7.656 17.766 1 93.19 172 PRO B N 1
ATOM 3028 C CA . PRO B 1 172 ? -1.428 6.363 17.562 1 93.19 172 PRO B CA 1
ATOM 3029 C C . PRO B 1 172 ? 0.013 6.496 17.078 1 93.19 172 PRO B C 1
ATOM 3031 O O . PRO B 1 172 ? 0.328 6.098 15.953 1 93.19 172 PRO B O 1
ATOM 3034 N N . GLN B 1 173 ? 0.856 6.93 18 1 91.19 173 GLN B N 1
ATOM 3035 C CA . GLN B 1 173 ? 2.229 7.281 17.656 1 91.19 173 GLN B CA 1
ATOM 3036 C C . GLN B 1 173 ? 2.998 6.066 17.141 1 91.19 173 GLN B C 1
ATOM 3038 O O . GLN B 1 173 ? 3.727 6.16 16.141 1 91.19 173 GLN B O 1
ATOM 3043 N N . ASN B 1 174 ? 2.838 4.965 17.797 1 92.62 174 ASN B N 1
ATOM 3044 C CA . ASN B 1 174 ? 3.564 3.764 17.406 1 92.62 174 ASN B CA 1
ATOM 3045 C C . ASN B 1 174 ? 3.156 3.303 16 1 92.62 174 ASN B C 1
ATOM 3047 O O . ASN B 1 174 ? 4.008 2.92 15.203 1 92.62 174 ASN B O 1
ATOM 3051 N N . LEU B 1 175 ? 1.896 3.311 15.727 1 95.12 175 LEU B N 1
ATOM 3052 C CA . LEU B 1 175 ? 1.403 2.93 14.406 1 95.12 175 LEU B CA 1
ATOM 3053 C C . LEU B 1 175 ? 1.992 3.83 13.328 1 95.12 175 LEU B C 1
ATOM 3055 O O . LEU B 1 175 ? 2.5 3.342 12.32 1 95.12 175 LEU B O 1
ATOM 3059 N N . LEU B 1 176 ? 1.954 5.098 13.594 1 96.81 176 LEU B N 1
ATOM 3060 C CA . LEU B 1 176 ? 2.43 6.055 12.602 1 96.81 176 LEU B CA 1
ATOM 3061 C C . LEU B 1 176 ? 3.939 5.938 12.414 1 96.81 176 LEU B C 1
ATOM 3063 O O . LEU B 1 176 ? 4.438 6.027 11.289 1 96.81 176 LEU B O 1
ATOM 3067 N N . ARG B 1 177 ? 4.605 5.793 13.516 1 95.25 177 ARG B N 1
ATOM 3068 C CA . ARG B 1 177 ? 6.055 5.625 13.43 1 95.25 177 ARG B CA 1
ATOM 3069 C C . ARG B 1 177 ? 6.41 4.406 12.586 1 95.25 177 ARG B C 1
ATOM 3071 O O . ARG B 1 177 ? 7.297 4.473 11.734 1 95.25 177 ARG B O 1
ATOM 3078 N N . ASN B 1 178 ? 5.688 3.32 12.789 1 95 178 ASN B N 1
ATOM 3079 C CA . ASN B 1 178 ? 5.934 2.098 12.031 1 95 178 ASN B CA 1
ATOM 3080 C C . ASN B 1 178 ? 5.578 2.27 10.562 1 95 178 ASN B C 1
ATOM 3082 O O . ASN B 1 178 ? 6.281 1.767 9.688 1 95 178 ASN B O 1
ATOM 3086 N N . LEU B 1 179 ? 4.477 2.953 10.352 1 97.25 179 LEU B N 1
ATOM 3087 C CA . LEU B 1 179 ? 4.047 3.211 8.984 1 97.25 179 LEU B CA 1
ATOM 3088 C C . LEU B 1 179 ? 5.141 3.922 8.195 1 97.25 179 LEU B C 1
ATOM 3090 O O . LEU B 1 179 ? 5.488 3.5 7.09 1 97.25 179 LEU B O 1
ATOM 3094 N N . ALA B 1 180 ? 5.691 4.906 8.758 1 98 180 ALA B N 1
ATOM 3095 C CA . ALA B 1 180 ? 6.734 5.688 8.094 1 98 180 ALA B CA 1
ATOM 3096 C C . ALA B 1 180 ? 8.039 4.895 7.996 1 98 180 ALA B C 1
ATOM 3098 O O . ALA B 1 180 ? 8.68 4.883 6.945 1 98 180 ALA B O 1
ATOM 3099 N N . ARG B 1 181 ? 8.391 4.242 9 1 97.19 181 ARG B N 1
ATOM 3100 C CA . ARG B 1 181 ? 9.664 3.533 9.086 1 97.19 181 ARG B CA 1
ATOM 3101 C C . ARG B 1 181 ? 9.703 2.379 8.086 1 97.19 181 ARG B C 1
ATOM 3103 O O . ARG B 1 181 ? 10.719 2.17 7.414 1 97.19 181 ARG B O 1
ATOM 3110 N N . ARG B 1 182 ? 8.656 1.653 7.973 1 97.19 182 ARG B N 1
ATOM 3111 C CA . ARG B 1 182 ? 8.625 0.431 7.176 1 97.19 182 ARG B CA 1
ATOM 3112 C C . ARG B 1 182 ? 8.602 0.75 5.684 1 97.19 182 ARG B C 1
ATOM 3114 O O . ARG B 1 182 ? 8.836 -0.131 4.852 1 97.19 182 ARG B O 1
ATOM 3121 N N . SER B 1 183 ? 8.305 1.951 5.355 1 97.5 183 SER B N 1
ATOM 3122 C CA . SER B 1 183 ? 8.258 2.326 3.947 1 97.5 183 SER B CA 1
ATOM 3123 C C . SER B 1 183 ? 9.625 2.807 3.459 1 97.5 183 SER B C 1
ATOM 3125 O O . SER B 1 183 ? 9.828 2.982 2.258 1 97.5 183 SER B O 1
ATOM 3127 N N . CYS B 1 184 ? 10.562 3.033 4.387 1 97.31 184 CYS B N 1
ATOM 3128 C CA . CYS B 1 184 ? 11.914 3.428 4.016 1 97.31 184 CYS B CA 1
ATOM 3129 C C . CYS B 1 184 ? 12.664 2.266 3.379 1 97.31 184 CYS B C 1
ATOM 3131 O O . CYS B 1 184 ? 12.57 1.128 3.846 1 97.31 184 CYS B O 1
ATOM 3133 N N . GLN B 1 185 ? 13.438 2.582 2.395 1 95.5 185 GLN B N 1
ATOM 3134 C CA . GLN B 1 185 ? 14.062 1.529 1.604 1 95.5 185 GLN B CA 1
ATOM 3135 C C . GLN B 1 185 ? 15.586 1.559 1.752 1 95.5 185 GLN B C 1
ATOM 3137 O O . GLN B 1 185 ? 16.281 0.693 1.22 1 95.5 185 GLN B O 1
ATOM 3142 N N . THR B 1 186 ? 16.109 2.527 2.465 1 94.75 186 THR B N 1
ATOM 3143 C CA . THR B 1 186 ? 17.547 2.707 2.592 1 94.75 186 THR B CA 1
ATOM 3144 C C . THR B 1 186 ? 18.125 1.776 3.658 1 94.75 186 THR B C 1
ATOM 3146 O O . THR B 1 186 ? 17.375 1.146 4.402 1 94.75 186 THR B O 1
ATOM 3149 N N . ASN B 1 187 ? 19.422 1.694 3.715 1 91.88 187 ASN B N 1
ATOM 3150 C CA . ASN B 1 187 ? 20.094 0.845 4.688 1 91.88 187 ASN B CA 1
ATOM 3151 C C . ASN B 1 187 ? 19.797 1.278 6.117 1 91.88 187 ASN B C 1
ATOM 3153 O O . ASN B 1 187 ? 19.672 0.439 7.012 1 91.88 187 ASN B O 1
ATOM 3157 N N . TRP B 1 188 ? 19.703 2.596 6.258 1 92.75 188 TRP B N 1
ATOM 3158 C CA . TRP B 1 188 ? 19.438 3.156 7.578 1 92.75 188 TRP B CA 1
ATOM 3159 C C . TRP B 1 188 ? 18.172 4.012 7.559 1 92.75 188 TRP B C 1
ATOM 3161 O O . TRP B 1 188 ? 17.859 4.645 6.551 1 92.75 188 TRP B O 1
ATOM 3171 N N . THR B 1 189 ? 17.484 3.873 8.609 1 94.62 189 THR B N 1
ATOM 3172 C CA . THR B 1 189 ? 16.312 4.715 8.82 1 94.62 189 THR B CA 1
ATOM 3173 C C . THR B 1 189 ? 16.484 5.59 10.055 1 94.62 189 THR B C 1
ATOM 3175 O O . THR B 1 189 ? 16.734 5.078 11.156 1 94.62 189 THR B O 1
ATOM 3178 N N . MET B 1 190 ? 16.422 6.848 9.828 1 93.25 190 MET B N 1
ATOM 3179 C CA . MET B 1 190 ? 16.438 7.785 10.953 1 93.25 190 MET B CA 1
ATOM 3180 C C . MET B 1 190 ? 15.023 8.172 11.359 1 93.25 190 MET B C 1
ATOM 3182 O O . MET B 1 190 ? 14.281 8.75 10.562 1 93.25 190 MET B O 1
ATOM 3186 N N . VAL B 1 191 ? 14.695 7.801 12.555 1 93.25 191 VAL B N 1
ATOM 3187 C CA . VAL B 1 191 ? 13.383 8.148 13.078 1 93.25 191 VAL B CA 1
ATOM 3188 C C . VAL B 1 191 ? 13.453 9.453 13.859 1 93.25 191 VAL B C 1
ATOM 3190 O O . VAL B 1 191 ? 14.281 9.602 14.766 1 93.25 191 VAL B O 1
ATOM 3193 N N . SER B 1 192 ? 12.664 10.422 13.414 1 90.44 192 SER B N 1
ATOM 3194 C CA . SER B 1 192 ? 12.688 11.719 14.086 1 90.44 192 SER B CA 1
ATOM 3195 C C . SER B 1 192 ? 11.289 12.312 14.203 1 90.44 192 SER B C 1
ATOM 3197 O O . SER B 1 192 ? 10.414 12.008 13.391 1 90.44 192 SER B O 1
ATOM 3199 N N . ASP B 1 193 ? 11.156 13.055 15.227 1 87.81 193 ASP B N 1
ATOM 3200 C CA . ASP B 1 193 ? 9.938 13.859 15.305 1 87.81 193 ASP B CA 1
ATOM 3201 C C . ASP B 1 193 ? 9.953 14.969 14.25 1 87.81 193 ASP B C 1
ATOM 3203 O O . ASP B 1 193 ? 11.016 15.375 13.781 1 87.81 193 ASP B O 1
ATOM 3207 N N . ILE B 1 194 ? 8.828 15.453 13.898 1 90.62 194 ILE B N 1
ATOM 3208 C CA . ILE B 1 194 ? 8.711 16.391 12.797 1 90.62 194 ILE B CA 1
ATOM 3209 C C . ILE B 1 194 ? 9.289 17.75 13.203 1 90.62 194 ILE B C 1
ATOM 3211 O O . ILE B 1 194 ? 9.672 18.547 12.352 1 90.62 194 ILE B O 1
ATOM 3215 N N . ASP B 1 195 ? 9.312 18.016 14.461 1 83.38 195 ASP B N 1
ATOM 3216 C CA . ASP B 1 195 ? 9.789 19.312 14.922 1 83.38 195 ASP B CA 1
ATOM 3217 C C . ASP B 1 195 ? 11.297 19.281 15.172 1 83.38 195 ASP B C 1
ATOM 3219 O O . ASP B 1 195 ? 11.883 20.281 15.586 1 83.38 195 ASP B O 1
ATOM 3223 N N . MET B 1 196 ? 11.906 18.141 14.922 1 78.5 196 MET B N 1
ATOM 3224 C CA . MET B 1 196 ? 13.344 18.031 15.148 1 78.5 196 MET B CA 1
ATOM 3225 C C . MET B 1 196 ? 14.125 18.531 13.93 1 78.5 196 MET B C 1
ATOM 3227 O O . MET B 1 196 ? 13.727 18.266 12.789 1 78.5 196 MET B O 1
ATOM 3231 N N . ILE B 1 197 ? 15.031 19.406 14.227 1 63.47 197 ILE B N 1
ATOM 3232 C CA . ILE B 1 197 ? 15.867 19.906 13.141 1 63.47 197 ILE B CA 1
ATOM 3233 C C . ILE B 1 197 ? 17.078 19 12.953 1 63.47 197 ILE B C 1
ATOM 3235 O O . ILE B 1 197 ? 17.766 18.672 13.922 1 63.47 197 ILE B O 1
ATOM 3239 N N . THR B 1 198 ? 17.078 18.438 11.781 1 64.38 198 THR B N 1
ATOM 3240 C CA . THR B 1 198 ? 18.203 17.594 11.453 1 64.38 198 THR B CA 1
ATOM 3241 C C . THR B 1 198 ? 19.406 18.422 11.008 1 64.38 198 THR B C 1
ATOM 3243 O O . THR B 1 198 ? 19.25 19.578 10.594 1 64.38 198 THR B O 1
ATOM 3246 N N . THR B 1 199 ? 20.516 18.016 11.375 1 57.19 199 THR B N 1
ATOM 3247 C CA . THR B 1 199 ? 21.719 18.688 10.891 1 57.19 199 THR B CA 1
ATOM 3248 C C . THR B 1 199 ? 21.844 18.531 9.375 1 57.19 199 THR B C 1
ATOM 3250 O O . THR B 1 199 ? 21.656 17.438 8.836 1 57.19 199 THR B O 1
ATOM 3253 N N . PRO B 1 200 ? 22.016 19.625 8.695 1 56.72 200 PRO B N 1
ATOM 3254 C CA . PRO B 1 200 ? 22.234 19.562 7.246 1 56.72 200 PRO B CA 1
ATOM 3255 C C . PRO B 1 200 ? 23.344 18.594 6.855 1 56.72 200 PRO B C 1
ATOM 3257 O O . PRO B 1 200 ? 24.391 18.547 7.516 1 56.72 200 PRO B O 1
ATOM 3260 N N . GLY B 1 201 ? 23.078 17.766 5.832 1 55.94 201 GLY B N 1
ATOM 3261 C CA . GLY B 1 201 ? 24.094 16.875 5.301 1 55.94 201 GLY B CA 1
ATOM 3262 C C . GLY B 1 201 ? 24.156 15.539 6.02 1 55.94 201 GLY B C 1
ATOM 3263 O O . GLY B 1 201 ? 25.062 14.727 5.77 1 55.94 201 GLY B O 1
ATOM 3264 N N . PHE B 1 202 ? 23.375 15.32 6.941 1 53.91 202 PHE B N 1
ATOM 3265 C CA . PHE B 1 202 ? 23.391 14.094 7.719 1 53.91 202 PHE B CA 1
ATOM 3266 C C . PHE B 1 202 ? 23.203 12.875 6.812 1 53.91 202 PHE B C 1
ATOM 3268 O O . PHE B 1 202 ? 23.766 11.812 7.074 1 53.91 202 PHE B O 1
ATOM 3275 N N . GLU B 1 203 ? 22.516 12.922 5.676 1 54.75 203 GLU B N 1
ATOM 3276 C CA . GLU B 1 203 ? 22.25 11.789 4.793 1 54.75 203 GLU B CA 1
ATOM 3277 C C . GLU B 1 203 ? 23.484 11.375 4.016 1 54.75 203 GLU B C 1
ATOM 3279 O O . GLU B 1 203 ? 23.578 10.242 3.537 1 54.75 203 GLU B O 1
ATOM 3284 N N . GLU B 1 204 ? 24.312 12.32 3.684 1 52.5 204 GLU B N 1
ATOM 3285 C CA . GLU B 1 204 ? 25.531 12.062 2.928 1 52.5 204 GLU B CA 1
ATOM 3286 C C . GLU B 1 204 ? 26.547 11.297 3.766 1 52.5 204 GLU B C 1
ATOM 3288 O O . GLU B 1 204 ? 27.438 10.625 3.223 1 52.5 204 GLU B O 1
ATOM 3293 N N . LYS B 1 205 ? 26.5 11.555 5.02 1 47.81 205 LYS B N 1
ATOM 3294 C CA . LYS B 1 205 ? 27.609 11.07 5.836 1 47.81 205 LYS B CA 1
ATOM 3295 C C . LYS B 1 205 ? 27.438 9.594 6.184 1 47.81 205 LYS B C 1
ATOM 3297 O O . LYS B 1 205 ? 28.375 8.953 6.664 1 47.81 205 LYS B O 1
ATOM 3302 N N . THR B 1 206 ? 26.297 9.078 5.988 1 42.75 206 THR B N 1
ATOM 3303 C CA . THR B 1 206 ? 26.203 7.672 6.355 1 42.75 206 THR B CA 1
ATOM 3304 C C . THR B 1 206 ? 26.172 6.789 5.109 1 42.75 206 THR B C 1
ATOM 3306 O O . THR B 1 206 ? 25.547 7.145 4.105 1 42.75 206 THR B O 1
#

Nearest PDB structures (foldseek):
  7zvj-assembly1_A  TM=7.138E-01  e=9.932E-05  Homo sapiens
  2o2z-assembly2_C  TM=3.692E-01  e=1.158E+00  Halalkalibacterium halodurans
  6j7k-assembly1_A  TM=2.300E-01  e=1.803E+00  Pseudomonas aeruginosa PAO1
  7pyv-assembly1_A  TM=3.249E-01  e=9.343E+00  Homo sapiens
  7pyv-assembly2_B  TM=3.178E-01  e=8.770E+00  Homo sapiens

Solvent-accessible surface area (backbone atoms only — not comparable to full-atom values): 21865 Å² total; per-residue (Å²): 134,83,76,76,72,73,74,66,75,80,78,61,87,52,67,62,83,80,56,76,61,72,28,34,41,44,97,79,58,52,35,36,33,34,76,62,56,30,57,19,79,40,26,56,59,35,33,72,72,38,32,33,18,42,18,25,39,45,43,76,89,50,50,36,36,44,48,58,30,53,72,32,54,85,48,24,32,24,37,15,34,53,27,44,22,57,46,28,38,55,48,53,47,45,41,51,72,38,46,46,66,56,32,61,65,52,36,27,20,25,32,33,26,44,32,28,38,61,92,35,51,68,33,76,67,50,71,67,55,53,49,51,52,50,54,50,54,72,71,40,58,80,39,50,69,37,39,35,52,41,42,54,56,57,60,66,68,58,53,68,77,54,51,64,56,52,74,70,48,78,76,63,58,68,60,31,47,48,56,10,48,27,41,46,65,26,88,35,74,44,79,45,58,41,79,49,76,61,63,68,60,60,43,74,75,84,132,83,77,77,73,73,74,65,74,82,77,60,89,52,66,59,84,81,55,76,60,70,28,34,40,43,97,79,59,52,34,36,33,35,78,62,55,30,55,18,79,40,26,57,60,35,34,72,72,39,33,33,19,42,19,25,39,43,42,75,88,51,50,36,36,42,49,58,31,54,72,34,54,87,48,26,32,24,37,16,35,53,28,44,22,56,46,29,39,55,48,52,46,44,40,50,72,36,47,47,65,56,31,61,65,50,36,27,22,26,31,34,26,43,32,27,38,61,90,35,52,68,34,74,67,50,73,66,55,52,50,52,51,50,53,50,53,72,71,39,57,82,41,49,70,36,39,35,53,39,42,55,57,58,60,66,67,59,54,68,77,52,51,64,56,53,76,70,48,79,76,62,56,67,60,32,46,48,57,9,47,27,41,47,64,27,88,34,74,45,79,45,59,40,77,48,77,61,64,68,60,58,43,74,74,84

Secondary structure (DSSP, 8-state):
------------SSPPPP-GGG-EE-TTSSEEEEEEEEE-TTHHHHHHH-SEEEEEEEEGGGGGGHHHHHHH--S-EEEEEE--TTHHHHHHHHIIIIIHHH-HHHHHHEEEEEEEETTS------HHHHHHHHHHHHT--SSHHHHHHHHHHHHTTS-HHHHHHHTTSPP-HHHHHHHHHHT--SSEEEE--TTPPPPTTTTT--/------------SSPPPP-GGG-EE-TTSSEEEEEEEEE-TTHHHHHHH-SEEEEEEEEGGGGGGHHHHHHH--S-EEEEEE--TTHHHHHHHHIIIIIHHH-HHHHHHEEEEEEEETTS------HHHHHHHHHHHHT--SSHHHHHHHHHHHHTTS-HHHHHHHTTSPP-HHHHHHHHHHT--SSEEEE--TTPPPPTTHHHH-